Protein AF-A0A356J301-F1 (afdb_monomer)

Sequence (374 aa):
MKARHVCAVLGLAIAAGTVVFMRALVASNDAQAETVATRLLRTVPVEPTARTMRATLDFRPDGRVLQGPPLRATFATAADLAPSGEVAVTRALFSQRRLETPPVGTTLTFLGRKGAYRLKLAKIIEWDRPLRGYPNAFVSPETAAAIGEEWTPYVPQTAAELAPGFRSDAGRNFDRARGLLLWAAALTALCLLVNTLFLSVEAKRRDYAILRVLGLTRGGLVRKVWAEAFKLSLIGYVVGAAGASAAVWAYTAWDAALFPEGCVLPLSAFLLSGALTFGASFVAALAALRPALAVKPLEAASFRPPRHRPWGMMLSFALGFGAFVAVEVWGASLTKAFVPSKEWPDAIVSILPGGVSSFDIEKLRKLEGVRRIS

Foldseek 3Di:
DPPLLVLLLQLLLQLLLLLQLLVQLVVLLLVLLLVLLVVCCVQPPADQQKWWFKWFWQDDDVNFGAPDDTQIAIEIADAPQDDAQAKEFELQSQLLVPHDDDDQQDWIWIGHPVGIRTHGHHYYRDDRFDWPLDGGMYHHPNNVVVVVDDIHRRDDDHSSRRSVRRQRLLRVLCVVCVVVLSVLSLVSSLLSLLVSLLVVCLVCLLVVLVVVVVPQDPVNSLVVSLVVLVVSLVSSNVSNNVVSQVVQQVVCVVPCVSRVVGTDRDVVSSVVSSCSSSVSSVVSSVSSCVVSVPDDSVVSNVDDPPPDDPVVSVVVSVVSVVVSVVCVVVSSVVSDDDDDDPPDDSDDFDDDDVTDDPVCVVVVVPDPPDDDDD

Secondary structure (DSSP, 8-state):
--HHHHHHHHHHHHHHHHHHHHHHHHHHHHHHHHHHHHHHHHHS---TT-EEEEEEEE--GGGPPPPSSPEEEEEEE-TTTS-TTEEEEETHHHHTTTPPPPPTTPEEEEE-SS-EEEEEEEEEE---S--TTS--EEE-HHHHHHH---PEEP----HHHHGGGGS-HHHHHHHHHHHHHHHHHHHHHHHHHHHHHHHHHHHTHHHHHHHHHTT--HHHHHHHHHHHHHHHHHHHHHHHHHHHHHHHHHHHHHTTTT-TT-----HHHHHHHHHHHHHHHHHHHHHHHHHHHHS-HHHHHHPPPPSS--HHHHHHHHHHHHHHHHHHHHHHHTTSPP---TTS-S-----STTS--TTTHHHHTTSTT-----

pLDDT: mean 77.1, std 11.8, range [45.44, 96.5]

Mean predicted aligned error: 13.05 Å

Radius of gyration: 30.66 Å; Cα contacts (8 Å, |Δi|>4): 492; chains: 1; bounding box: 78×50×87 Å

Structure (mmCIF, N/CA/C/O backbone):
data_AF-A0A356J301-F1
#
_entry.id   AF-A0A356J301-F1
#
loop_
_atom_site.group_PDB
_atom_site.id
_atom_site.type_symbol
_atom_site.label_atom_id
_atom_site.label_alt_id
_atom_site.label_comp_id
_atom_site.label_asym_id
_atom_site.label_entity_id
_atom_site.label_seq_id
_atom_site.pdbx_PDB_ins_code
_atom_site.Cartn_x
_atom_site.Cartn_y
_atom_site.Cartn_z
_atom_site.occupancy
_atom_site.B_iso_or_equiv
_atom_site.auth_seq_id
_atom_site.auth_comp_id
_atom_site.auth_asym_id
_atom_site.auth_atom_id
_atom_site.pdbx_PDB_model_num
ATOM 1 N N . MET A 1 1 ? -10.918 13.015 32.720 1.00 53.50 1 MET A N 1
ATOM 2 C CA . MET A 1 1 ? -11.100 11.603 32.285 1.00 53.50 1 MET A CA 1
ATOM 3 C C . MET A 1 1 ? -10.359 10.686 33.256 1.00 53.50 1 MET A C 1
ATOM 5 O O . MET A 1 1 ? -9.275 11.057 33.678 1.00 53.50 1 MET A O 1
ATOM 9 N N . LYS A 1 2 ? -10.898 9.516 33.637 1.00 71.38 2 LYS A N 1
ATOM 10 C CA . LYS A 1 2 ? -10.134 8.533 34.442 1.00 71.38 2 LYS A CA 1
ATOM 11 C C . LYS A 1 2 ? -9.040 7.908 33.555 1.00 71.38 2 LYS A C 1
ATOM 13 O O . LYS A 1 2 ? -9.313 7.662 32.385 1.00 71.38 2 LYS A O 1
ATOM 18 N N . ALA A 1 3 ? -7.854 7.598 34.092 1.00 65.62 3 ALA A N 1
ATOM 19 C CA . ALA A 1 3 ? -6.695 7.086 33.330 1.00 65.62 3 ALA A CA 1
ATOM 20 C C . ALA A 1 3 ? -7.012 5.900 32.384 1.00 65.62 3 ALA A C 1
ATOM 22 O O . ALA A 1 3 ? -6.459 5.788 31.296 1.00 65.62 3 ALA A O 1
ATOM 23 N N . ARG A 1 4 ? -7.976 5.049 32.754 1.00 68.56 4 ARG A N 1
ATOM 24 C CA . ARG A 1 4 ? -8.477 3.942 31.918 1.00 68.56 4 ARG A CA 1
ATOM 25 C C . ARG A 1 4 ? -9.154 4.383 30.613 1.00 68.56 4 ARG A C 1
ATOM 27 O O . ARG A 1 4 ? -8.984 3.728 29.595 1.00 68.56 4 ARG A O 1
ATOM 34 N N . HIS A 1 5 ? -9.900 5.490 30.631 1.00 72.81 5 HIS A N 1
ATOM 35 C CA . HIS A 1 5 ? -10.562 6.024 29.436 1.00 72.81 5 HIS A CA 1
ATOM 36 C C . HIS A 1 5 ? -9.532 6.575 28.450 1.00 72.81 5 HIS A C 1
ATOM 38 O O . HIS A 1 5 ? -9.698 6.399 27.251 1.00 72.81 5 HIS A O 1
ATOM 44 N N . VAL A 1 6 ? -8.441 7.157 28.959 1.00 74.81 6 VAL A N 1
ATOM 45 C CA . VAL A 1 6 ? -7.317 7.628 28.137 1.00 74.81 6 VAL A CA 1
ATOM 46 C C . VAL A 1 6 ? -6.645 6.457 27.418 1.00 74.81 6 VAL A C 1
ATOM 48 O O . VAL A 1 6 ? -6.446 6.524 26.213 1.00 74.81 6 VAL A O 1
ATOM 51 N N . CYS A 1 7 ? -6.371 5.355 28.122 1.00 69.50 7 CYS A N 1
ATOM 52 C CA . CYS A 1 7 ? -5.724 4.178 27.534 1.00 69.50 7 CYS A CA 1
ATOM 53 C C . CYS A 1 7 ? -6.571 3.518 26.425 1.00 69.50 7 CYS A C 1
ATOM 55 O O . CYS A 1 7 ? -6.039 3.195 25.365 1.00 69.50 7 CYS A O 1
ATOM 57 N N . ALA A 1 8 ? -7.895 3.394 26.609 1.00 72.38 8 ALA A N 1
ATOM 58 C CA . ALA A 1 8 ? -8.784 2.913 25.542 1.00 72.38 8 ALA A CA 1
ATOM 59 C C . ALA A 1 8 ? -8.817 3.837 24.328 1.00 72.38 8 ALA A C 1
ATOM 61 O O . ALA A 1 8 ? -8.738 3.358 23.200 1.00 72.38 8 ALA A O 1
ATOM 62 N N . VAL A 1 9 ? -8.954 5.147 24.557 1.00 81.81 9 VAL A N 1
ATOM 63 C CA . VAL A 1 9 ? -8.981 6.134 23.471 1.00 81.81 9 VAL A CA 1
ATOM 64 C C . VAL A 1 9 ? -7.671 6.094 22.690 1.00 81.81 9 VAL A C 1
ATOM 66 O O . VAL A 1 9 ? -7.712 6.113 21.466 1.00 81.81 9 VAL A O 1
ATOM 69 N N . LEU A 1 10 ? -6.532 5.953 23.372 1.00 79.44 10 LEU A N 1
ATOM 70 C CA . LEU A 1 10 ? -5.225 5.827 22.732 1.00 79.44 10 LEU A CA 1
ATOM 71 C C . LEU A 1 10 ? -5.124 4.552 21.880 1.00 79.44 10 LEU A C 1
ATOM 73 O O . LEU A 1 10 ? -4.723 4.623 20.725 1.00 79.44 10 LEU A O 1
ATOM 77 N N . GLY A 1 11 ? -5.531 3.395 22.416 1.00 74.69 11 GLY A N 1
ATOM 78 C CA . GLY A 1 11 ? -5.512 2.128 21.675 1.00 74.69 11 GLY A CA 1
ATOM 79 C C . GLY A 1 11 ? -6.408 2.146 20.433 1.00 74.69 11 GLY A C 1
ATOM 80 O O . GLY A 1 11 ? -6.009 1.684 19.366 1.00 74.69 11 GLY A O 1
ATOM 81 N N . LEU A 1 12 ? -7.599 2.737 20.558 1.00 81.50 12 LEU A N 1
ATOM 82 C CA . LEU A 1 12 ? -8.512 2.971 19.440 1.00 81.50 12 LEU A CA 1
ATOM 83 C C . LEU A 1 12 ? -7.926 3.923 18.401 1.00 81.50 12 LEU A C 1
ATOM 85 O O . LEU A 1 12 ? -8.026 3.648 17.209 1.00 81.50 12 LEU A O 1
ATOM 89 N N . ALA A 1 13 ? -7.319 5.023 18.849 1.00 85.25 13 ALA A N 1
ATOM 90 C CA . ALA A 1 13 ? -6.696 5.998 17.967 1.00 85.25 13 ALA A CA 1
ATOM 91 C C . ALA A 1 13 ? -5.544 5.384 17.175 1.00 85.25 13 ALA A C 1
ATOM 93 O O . ALA A 1 13 ? -5.469 5.586 15.967 1.00 85.25 13 ALA A O 1
ATOM 94 N N . ILE A 1 14 ? -4.700 4.580 17.824 1.00 81.19 14 ILE A N 1
ATOM 95 C CA . ILE A 1 14 ? -3.612 3.874 17.149 1.00 81.19 14 ILE A CA 1
ATOM 96 C C . ILE A 1 14 ? -4.185 2.939 16.085 1.00 81.19 14 ILE A C 1
ATOM 98 O O . ILE A 1 14 ? -3.822 3.069 14.927 1.00 81.19 14 ILE A O 1
ATOM 102 N N . ALA A 1 15 ? -5.130 2.061 16.424 1.00 78.00 15 ALA A N 1
ATOM 103 C CA . ALA A 1 15 ? -5.645 1.095 15.455 1.00 78.00 15 ALA A CA 1
ATOM 104 C C . ALA A 1 15 ? -6.417 1.734 14.292 1.00 78.00 15 ALA A C 1
ATOM 106 O O . ALA A 1 15 ? -6.190 1.381 13.133 1.00 78.00 15 ALA A O 1
ATOM 107 N N . ALA A 1 16 ? -7.302 2.694 14.582 1.00 86.31 16 ALA A N 1
ATOM 108 C CA . ALA A 1 16 ? -8.023 3.439 13.554 1.00 86.31 16 ALA A CA 1
ATOM 109 C C . ALA A 1 16 ? -7.049 4.214 12.655 1.00 86.31 16 ALA A C 1
ATOM 111 O O . ALA A 1 16 ? -7.188 4.209 11.427 1.00 86.31 16 ALA A O 1
ATOM 112 N N . GLY A 1 17 ? -6.039 4.834 13.272 1.00 85.56 17 GLY A N 1
ATOM 113 C CA . GLY A 1 17 ? -4.979 5.560 12.595 1.00 85.56 17 GLY A CA 1
ATOM 114 C C . GLY A 1 17 ? -4.117 4.659 11.717 1.00 85.56 17 GLY A C 1
ATOM 115 O O . GLY A 1 17 ? -3.872 5.013 10.572 1.00 85.56 17 GLY A O 1
ATOM 116 N N . THR A 1 18 ? -3.733 3.464 12.174 1.00 82.81 18 THR A N 1
ATOM 117 C CA . THR A 1 18 ? -2.946 2.504 11.384 1.00 82.81 18 THR A CA 1
ATOM 118 C C . THR A 1 18 ? -3.665 2.122 10.095 1.00 82.81 18 THR A C 1
ATOM 120 O O . THR A 1 18 ? -3.041 2.110 9.037 1.00 82.81 18 THR A O 1
ATOM 123 N N . VAL A 1 19 ? -4.978 1.858 10.145 1.00 83.25 19 VAL A N 1
ATOM 124 C CA . VAL A 1 19 ? -5.767 1.534 8.941 1.00 83.25 19 VAL A CA 1
ATOM 125 C C . VAL A 1 19 ? -5.785 2.712 7.962 1.00 83.25 19 VAL A C 1
ATOM 127 O O . VAL A 1 19 ? -5.560 2.510 6.765 1.00 83.25 19 VAL A O 1
ATOM 130 N N . VAL A 1 20 ? -6.028 3.932 8.460 1.00 89.31 20 VAL A N 1
ATOM 131 C CA . VAL A 1 20 ? -6.041 5.152 7.634 1.00 89.31 20 VAL A CA 1
ATOM 132 C C . VAL A 1 20 ? -4.664 5.400 7.023 1.00 89.31 20 VAL A C 1
ATOM 134 O O . VAL A 1 20 ? -4.560 5.515 5.806 1.00 89.31 20 VAL A O 1
ATOM 137 N N . PHE A 1 21 ? -3.616 5.400 7.847 1.00 86.12 21 PHE A N 1
ATOM 138 C CA . PHE A 1 21 ? -2.227 5.615 7.447 1.00 86.12 21 PHE A CA 1
ATOM 139 C C . PHE A 1 21 ? -1.802 4.624 6.364 1.00 86.12 21 PHE A C 1
ATOM 141 O O . PHE A 1 21 ? -1.358 5.029 5.296 1.00 86.12 21 PHE A O 1
ATOM 148 N N . MET A 1 22 ? -2.011 3.326 6.599 1.00 82.00 22 MET A N 1
ATOM 149 C CA . MET A 1 22 ? -1.661 2.263 5.657 1.00 82.00 22 MET A CA 1
ATOM 150 C C . MET A 1 22 ? -2.327 2.450 4.296 1.00 82.00 22 MET A C 1
ATOM 152 O O . MET A 1 22 ? -1.686 2.309 3.257 1.00 82.00 22 MET A O 1
ATOM 156 N N . ARG A 1 23 ? -3.630 2.745 4.283 1.00 85.38 23 ARG A N 1
ATOM 157 C CA . ARG A 1 23 ? -4.376 2.884 3.030 1.00 85.38 23 ARG A CA 1
ATOM 158 C C . ARG A 1 23 ? -4.083 4.185 2.304 1.00 85.38 23 ARG A C 1
ATOM 160 O O . ARG A 1 23 ? -3.977 4.150 1.083 1.00 85.38 23 ARG A O 1
ATOM 167 N N . ALA A 1 24 ? -3.928 5.289 3.025 1.00 87.19 24 ALA A N 1
ATOM 168 C CA . ALA A 1 24 ? -3.515 6.556 2.438 1.00 87.19 24 ALA A CA 1
ATOM 169 C C . ALA A 1 24 ? -2.092 6.480 1.873 1.00 87.19 24 ALA A C 1
ATOM 171 O O . ALA A 1 24 ? -1.860 6.935 0.758 1.00 87.19 24 ALA A O 1
ATOM 172 N N . LEU A 1 25 ? -1.157 5.832 2.573 1.00 83.19 25 LEU A N 1
ATOM 173 C CA . LEU A 1 25 ? 0.208 5.655 2.079 1.00 83.19 25 LEU A CA 1
ATOM 174 C C . LEU A 1 25 ? 0.249 4.809 0.798 1.00 83.19 25 LEU A C 1
ATOM 176 O O . LEU A 1 25 ? 0.930 5.172 -0.157 1.00 83.19 25 LEU A O 1
ATOM 180 N N . VAL A 1 26 ? -0.512 3.710 0.748 1.00 79.50 26 VAL A N 1
ATOM 181 C CA . VAL A 1 26 ? -0.626 2.884 -0.467 1.00 79.50 26 VAL A CA 1
ATOM 182 C C . VAL A 1 26 ? -1.279 3.666 -1.605 1.00 79.50 26 VAL A C 1
ATOM 184 O O . VAL A 1 26 ? -0.745 3.661 -2.706 1.00 79.50 26 VAL A O 1
ATOM 187 N N . ALA A 1 27 ? -2.379 4.377 -1.347 1.00 84.00 27 ALA A N 1
ATOM 188 C CA . ALA A 1 27 ? -3.041 5.190 -2.366 1.00 84.00 27 ALA A CA 1
ATOM 189 C C . ALA A 1 27 ? -2.132 6.309 -2.895 1.00 84.00 27 ALA A C 1
ATOM 191 O O . ALA A 1 27 ? -2.115 6.569 -4.093 1.00 84.00 27 ALA A O 1
ATOM 192 N N . SER A 1 28 ? -1.338 6.925 -2.015 1.00 84.56 28 SER A N 1
ATOM 193 C CA . SER A 1 28 ? -0.350 7.936 -2.396 1.00 84.56 28 SER A CA 1
ATOM 194 C C . SER A 1 28 ? 0.729 7.323 -3.287 1.00 84.56 28 SER A C 1
ATOM 196 O O . SER A 1 28 ? 1.018 7.869 -4.344 1.00 84.56 28 SER A O 1
ATOM 198 N N . ASN A 1 29 ? 1.275 6.158 -2.913 1.00 80.69 29 ASN A N 1
ATOM 199 C CA . ASN A 1 29 ? 2.244 5.421 -3.733 1.00 80.69 29 ASN A CA 1
ATOM 200 C C . ASN A 1 29 ? 1.680 5.014 -5.100 1.00 80.69 29 ASN A C 1
ATOM 202 O O . ASN A 1 29 ? 2.386 5.112 -6.101 1.00 80.69 29 ASN A O 1
ATOM 206 N N . ASP A 1 30 ? 0.433 4.552 -5.145 1.00 80.31 30 ASP A N 1
ATOM 207 C CA . ASP A 1 30 ? -0.217 4.137 -6.388 1.00 80.31 30 ASP A CA 1
ATOM 208 C C . ASP A 1 30 ? -0.434 5.328 -7.325 1.00 80.31 30 ASP A C 1
ATOM 210 O O . ASP A 1 30 ? -0.126 5.222 -8.511 1.00 80.31 30 ASP A O 1
ATOM 214 N N . ALA A 1 31 ? -0.834 6.485 -6.785 1.00 82.25 31 ALA A N 1
ATOM 215 C CA . ALA A 1 31 ? -0.922 7.727 -7.548 1.00 82.25 31 ALA A CA 1
ATOM 216 C C . ALA A 1 31 ? 0.442 8.139 -8.134 1.00 82.25 31 ALA A C 1
ATOM 218 O O . ALA A 1 31 ? 0.531 8.441 -9.323 1.00 82.25 31 ALA A O 1
ATOM 219 N N . GLN A 1 32 ? 1.530 8.058 -7.349 1.00 82.12 32 GLN A N 1
ATOM 220 C CA . GLN A 1 32 ? 2.877 8.325 -7.880 1.00 82.12 32 GLN A CA 1
ATOM 221 C C . GLN A 1 32 ? 3.242 7.356 -9.010 1.00 82.12 32 GLN A C 1
ATOM 223 O O . GLN A 1 32 ? 3.838 7.744 -10.016 1.00 82.12 32 GLN A O 1
ATOM 228 N N . ALA A 1 33 ? 2.916 6.075 -8.839 1.00 79.19 33 ALA A N 1
ATOM 229 C CA . ALA A 1 33 ? 3.249 5.039 -9.800 1.00 79.19 33 ALA A CA 1
ATOM 230 C C . ALA A 1 33 ? 2.505 5.214 -11.132 1.00 79.19 33 ALA A C 1
ATOM 232 O O . ALA A 1 33 ? 3.099 5.000 -12.189 1.00 79.19 33 ALA A O 1
ATOM 233 N N . GLU A 1 34 ? 1.244 5.642 -11.097 1.00 81.19 34 GLU A N 1
ATOM 234 C CA . GLU A 1 34 ? 0.438 5.903 -12.290 1.00 81.19 34 GLU A CA 1
ATOM 235 C C . GLU A 1 34 ? 0.914 7.147 -13.057 1.00 81.19 34 GLU A C 1
ATOM 237 O O . GLU A 1 34 ? 1.051 7.097 -14.285 1.00 81.19 34 GLU A O 1
ATOM 242 N N . THR A 1 35 ? 1.281 8.230 -12.361 1.00 81.88 35 THR A N 1
ATOM 243 C CA . THR A 1 35 ? 1.911 9.401 -13.000 1.00 81.88 35 THR A CA 1
ATOM 244 C C . THR A 1 35 ? 3.227 9.011 -13.672 1.00 81.88 35 THR A C 1
ATOM 246 O O . THR A 1 35 ? 3.484 9.368 -14.826 1.00 81.88 35 THR A O 1
ATOM 249 N N . VAL A 1 36 ? 4.067 8.236 -12.980 1.00 80.25 36 VAL A N 1
ATOM 250 C CA . VAL A 1 36 ? 5.344 7.750 -13.523 1.00 80.25 36 VAL A CA 1
ATOM 251 C C . VAL A 1 36 ? 5.114 6.848 -14.739 1.00 80.25 36 VAL A C 1
ATOM 253 O O . VAL A 1 36 ? 5.801 7.013 -15.747 1.00 80.25 36 VAL A O 1
ATOM 256 N N . ALA A 1 37 ? 4.122 5.956 -14.696 1.00 81.81 37 ALA A N 1
ATOM 257 C CA . ALA A 1 37 ? 3.736 5.125 -15.834 1.00 81.81 37 ALA A CA 1
ATOM 258 C C . ALA A 1 37 ? 3.283 5.964 -17.034 1.00 81.81 37 ALA A C 1
ATOM 260 O O . ALA A 1 37 ? 3.727 5.741 -18.159 1.00 81.81 37 ALA A O 1
ATOM 261 N N . THR A 1 38 ? 2.457 6.980 -16.788 1.00 84.94 38 THR A N 1
ATOM 262 C CA . THR A 1 38 ? 1.982 7.911 -17.818 1.00 84.94 38 THR A CA 1
ATOM 263 C C . THR A 1 38 ? 3.143 8.674 -18.452 1.00 84.94 38 THR A C 1
ATOM 265 O O . THR A 1 38 ? 3.186 8.849 -19.671 1.00 84.94 38 THR A O 1
ATOM 268 N N . ARG A 1 39 ? 4.125 9.097 -17.646 1.00 84.31 39 ARG A N 1
ATOM 269 C CA . ARG A 1 39 ? 5.341 9.746 -18.143 1.00 84.31 39 ARG A CA 1
ATOM 270 C C . ARG A 1 39 ? 6.178 8.796 -18.998 1.00 84.31 39 ARG A C 1
ATOM 272 O O . ARG A 1 39 ? 6.611 9.214 -20.065 1.00 84.31 39 ARG A O 1
ATOM 279 N N . LEU A 1 40 ? 6.363 7.546 -18.568 1.00 82.44 40 LEU A N 1
ATOM 280 C CA . LEU A 1 40 ? 7.095 6.535 -19.338 1.00 82.44 40 LEU A CA 1
ATOM 281 C C . LEU A 1 40 ? 6.456 6.291 -20.707 1.00 82.44 40 LEU A C 1
ATOM 283 O O . LEU A 1 40 ? 7.154 6.302 -21.716 1.00 82.44 40 LEU A O 1
ATOM 287 N N . LEU A 1 41 ? 5.137 6.092 -20.746 1.00 82.88 41 LEU A N 1
ATOM 288 C CA . LEU A 1 41 ? 4.414 5.843 -21.996 1.00 82.88 41 LEU A CA 1
ATOM 289 C C . LEU A 1 41 ? 4.537 7.016 -22.982 1.00 82.88 41 LEU A C 1
ATOM 291 O O . LEU A 1 41 ? 4.488 6.806 -24.190 1.00 82.88 41 LEU A O 1
ATOM 295 N N . ARG A 1 42 ? 4.738 8.245 -22.481 1.00 83.69 42 ARG A N 1
ATOM 296 C CA . ARG A 1 42 ? 5.026 9.423 -23.313 1.00 83.69 42 ARG A CA 1
ATOM 297 C C . ARG A 1 42 ? 6.482 9.495 -23.780 1.00 83.69 42 ARG A C 1
ATOM 299 O O . ARG A 1 42 ? 6.721 9.962 -24.887 1.00 83.69 42 ARG A O 1
ATOM 306 N N . THR A 1 43 ? 7.451 9.105 -22.950 1.00 80.69 43 THR A N 1
ATOM 307 C CA . THR A 1 43 ? 8.886 9.246 -23.268 1.00 80.69 43 THR A CA 1
ATOM 308 C C . THR A 1 43 ? 9.446 8.088 -24.085 1.00 80.69 43 THR A C 1
ATOM 310 O O . THR A 1 43 ? 10.370 8.294 -24.868 1.00 80.69 43 THR A O 1
ATOM 313 N N . VAL A 1 44 ? 8.911 6.880 -23.904 1.00 77.81 44 VAL A N 1
ATOM 314 C CA . VAL A 1 44 ? 9.357 5.660 -24.586 1.00 77.81 44 VAL A CA 1
ATOM 315 C C . VAL A 1 44 ? 8.138 4.948 -25.174 1.00 77.81 44 VAL A C 1
ATOM 317 O O . VAL A 1 44 ? 7.734 3.908 -24.646 1.00 77.81 44 VAL A O 1
ATOM 320 N N . PRO A 1 45 ? 7.504 5.506 -26.222 1.00 76.00 45 PRO A N 1
ATOM 321 C CA . PRO A 1 45 ? 6.355 4.870 -26.847 1.00 76.00 45 PRO A CA 1
ATOM 322 C C . PRO A 1 45 ? 6.787 3.563 -27.516 1.00 76.00 45 PRO A C 1
ATOM 324 O O . PRO A 1 45 ? 7.756 3.519 -28.273 1.00 76.00 45 PRO A O 1
ATOM 327 N N . VAL A 1 46 ? 6.064 2.487 -27.219 1.00 82.44 46 VAL A N 1
ATOM 328 C CA . VAL A 1 46 ? 6.214 1.198 -27.899 1.00 82.44 46 VAL A CA 1
ATOM 329 C C . VAL A 1 46 ? 5.040 1.048 -28.846 1.00 82.44 46 VAL A C 1
ATOM 331 O O . VAL A 1 46 ? 3.888 1.131 -28.420 1.00 82.44 46 VAL A O 1
ATOM 334 N N . GLU A 1 47 ? 5.323 0.837 -30.128 1.00 83.00 47 GLU A N 1
ATOM 335 C CA . GLU A 1 47 ? 4.268 0.642 -31.115 1.00 83.00 47 GLU A CA 1
ATOM 336 C C . GLU A 1 47 ? 3.447 -0.625 -30.812 1.00 83.00 47 GLU A C 1
ATOM 338 O O . GLU A 1 47 ? 4.011 -1.646 -30.408 1.00 83.00 47 GLU A O 1
ATOM 343 N N . PRO A 1 48 ? 2.124 -0.624 -31.054 1.00 82.12 48 PRO A N 1
ATOM 344 C CA . PRO A 1 48 ? 1.286 -1.811 -30.857 1.00 82.12 48 PRO A CA 1
ATOM 345 C C . PRO A 1 48 ? 1.685 -3.009 -31.729 1.00 82.12 48 PRO A C 1
ATOM 347 O O . PRO A 1 48 ? 1.397 -4.152 -31.394 1.00 82.12 48 PRO A O 1
ATOM 350 N N . THR A 1 49 ? 2.343 -2.746 -32.856 1.00 83.94 49 THR A N 1
ATOM 351 C CA . THR A 1 49 ? 2.878 -3.739 -33.799 1.00 83.94 49 THR A CA 1
ATOM 352 C C . THR A 1 49 ? 4.194 -4.355 -33.331 1.00 83.94 49 THR A C 1
ATOM 354 O O . THR A 1 49 ? 4.669 -5.317 -33.945 1.00 83.94 49 THR A O 1
ATOM 357 N N . ALA A 1 50 ? 4.791 -3.824 -32.259 1.00 86.44 50 ALA A N 1
ATOM 358 C CA . ALA A 1 50 ? 6.059 -4.307 -31.760 1.00 86.44 50 ALA A CA 1
ATOM 359 C C . ALA A 1 50 ? 5.958 -5.771 -31.327 1.00 86.44 50 ALA A C 1
ATOM 361 O O . ALA A 1 50 ? 4.922 -6.271 -30.884 1.00 86.44 50 ALA A O 1
ATOM 362 N N . ARG A 1 51 ? 7.078 -6.478 -31.415 1.00 89.69 51 ARG A N 1
ATOM 363 C CA . ARG A 1 51 ? 7.229 -7.805 -30.830 1.00 89.69 51 ARG A CA 1
ATOM 364 C C . ARG A 1 51 ? 8.224 -7.738 -29.696 1.00 89.69 51 ARG A C 1
ATOM 366 O O . ARG A 1 51 ? 9.164 -6.948 -29.733 1.00 89.69 51 ARG A O 1
ATOM 373 N N . THR A 1 52 ? 8.023 -8.584 -28.698 1.00 90.69 52 THR A N 1
ATOM 374 C CA . THR A 1 52 ? 8.854 -8.647 -27.504 1.00 90.69 52 THR A CA 1
ATOM 375 C C . THR A 1 52 ? 9.521 -9.996 -27.326 1.00 90.69 52 THR A C 1
ATOM 377 O O . THR A 1 52 ? 8.994 -11.037 -27.713 1.00 90.69 52 THR A O 1
ATOM 380 N N . MET A 1 53 ? 10.694 -9.964 -26.707 1.00 90.06 53 MET A N 1
ATOM 381 C CA . MET A 1 53 ? 11.460 -11.143 -26.322 1.00 90.06 53 MET A CA 1
ATOM 382 C C . MET A 1 53 ? 12.089 -10.875 -24.956 1.00 90.06 53 MET A C 1
ATOM 384 O O . MET A 1 53 ? 12.459 -9.748 -24.642 1.00 90.06 53 MET A O 1
ATOM 388 N N . ARG A 1 54 ? 12.232 -11.902 -24.117 1.00 90.19 54 ARG A N 1
ATOM 389 C CA . ARG A 1 54 ? 13.004 -11.790 -22.873 1.00 90.19 54 ARG A CA 1
ATOM 390 C C . ARG A 1 54 ? 14.364 -12.443 -23.051 1.00 90.19 54 ARG A C 1
ATOM 392 O O . ARG A 1 54 ? 14.428 -13.610 -23.425 1.00 90.19 54 ARG A O 1
ATOM 399 N N . ALA A 1 55 ? 15.417 -11.721 -22.700 1.00 89.06 55 ALA A N 1
ATOM 400 C CA . ALA A 1 55 ? 16.767 -12.253 -22.614 1.00 89.06 55 ALA A CA 1
ATOM 401 C C . ALA A 1 55 ? 17.423 -11.817 -21.300 1.00 89.06 55 ALA A C 1
ATOM 403 O O . ALA A 1 55 ? 17.029 -10.836 -20.665 1.00 89.06 55 ALA A O 1
ATOM 404 N N . THR A 1 56 ? 18.423 -12.572 -20.871 1.00 89.12 56 THR A N 1
ATOM 405 C CA . THR A 1 56 ? 19.225 -12.240 -19.694 1.00 89.12 56 THR A CA 1
ATOM 406 C C . THR A 1 56 ? 20.458 -11.469 -20.133 1.00 89.12 56 THR A C 1
ATOM 408 O O . THR A 1 56 ? 21.182 -11.934 -20.998 1.00 89.12 56 THR A O 1
ATOM 411 N N . LEU A 1 57 ? 20.719 -10.308 -19.549 1.00 88.06 57 LEU A N 1
ATOM 412 C CA . LEU A 1 57 ? 21.952 -9.571 -19.785 1.00 88.06 57 LEU A CA 1
ATOM 413 C C . LEU A 1 57 ? 23.067 -10.157 -18.901 1.00 88.06 57 LEU A C 1
ATOM 415 O O . LEU A 1 57 ? 22.965 -10.109 -17.673 1.00 88.06 57 LEU A O 1
ATOM 419 N N . ASP A 1 58 ? 24.125 -10.683 -19.521 1.00 85.00 58 ASP A N 1
ATOM 420 C CA . ASP A 1 58 ? 25.386 -10.990 -18.835 1.00 85.00 58 ASP A CA 1
ATOM 421 C C . ASP A 1 58 ? 26.221 -9.706 -18.786 1.00 85.00 58 ASP A C 1
ATOM 423 O O . ASP A 1 58 ? 26.921 -9.350 -19.737 1.00 85.00 58 ASP A O 1
ATOM 427 N N . PHE A 1 59 ? 26.070 -8.964 -17.690 1.00 83.12 59 PHE A N 1
ATOM 428 C CA . PHE A 1 59 ? 26.828 -7.749 -17.424 1.00 83.12 59 PHE A CA 1
ATOM 429 C C . PHE A 1 59 ? 27.696 -7.957 -16.191 1.00 83.12 59 PHE A C 1
ATOM 431 O O . PHE A 1 59 ? 27.187 -8.243 -15.107 1.00 83.12 59 PHE A O 1
ATOM 438 N N . ARG A 1 60 ? 29.008 -7.807 -16.376 1.00 80.94 60 ARG A N 1
ATOM 439 C CA . ARG A 1 60 ? 30.027 -8.017 -15.346 1.00 80.94 60 ARG A CA 1
ATOM 440 C C . ARG A 1 60 ? 30.810 -6.725 -15.144 1.00 80.94 60 ARG A C 1
ATOM 442 O O . ARG A 1 60 ? 31.843 -6.548 -15.794 1.00 80.94 60 ARG A O 1
ATOM 449 N N . PRO A 1 61 ? 30.316 -5.811 -14.292 1.00 68.06 61 PRO A N 1
ATOM 450 C CA . PRO A 1 61 ? 31.099 -4.647 -13.912 1.00 68.06 61 PRO A CA 1
ATOM 451 C C . PRO A 1 61 ? 32.401 -5.142 -13.272 1.00 68.06 61 PRO A C 1
ATOM 453 O O . PRO A 1 61 ? 32.379 -6.056 -12.444 1.00 68.06 61 PRO A O 1
ATOM 456 N N . ASP A 1 62 ? 33.534 -4.620 -13.739 1.00 70.31 62 ASP A N 1
ATOM 457 C CA . ASP A 1 62 ? 34.878 -4.993 -13.271 1.00 70.31 62 ASP A CA 1
ATOM 458 C C . ASP A 1 62 ? 35.210 -6.497 -13.380 1.00 70.31 62 ASP A C 1
ATOM 460 O O . ASP A 1 62 ? 36.056 -7.019 -12.656 1.00 70.31 62 ASP A O 1
ATOM 464 N N . GLY A 1 63 ? 34.519 -7.224 -14.269 1.00 68.25 63 GLY A N 1
ATOM 465 C CA . GLY A 1 63 ? 34.735 -8.654 -14.508 1.00 68.25 63 GLY A CA 1
ATOM 466 C C . GLY A 1 63 ? 34.108 -9.602 -13.476 1.00 68.25 63 GLY A C 1
ATOM 467 O O . GLY A 1 63 ? 34.264 -10.817 -13.606 1.00 68.25 63 GLY A O 1
ATOM 468 N N . ARG A 1 64 ? 33.363 -9.096 -12.481 1.00 65.69 64 ARG A N 1
ATOM 469 C CA . ARG A 1 64 ? 32.750 -9.925 -11.426 1.00 65.69 64 ARG A CA 1
ATOM 470 C C . ARG A 1 64 ? 31.370 -10.458 -11.808 1.00 65.69 64 ARG A C 1
ATOM 472 O O . ARG A 1 64 ? 30.604 -9.808 -12.517 1.00 65.69 64 ARG A O 1
ATOM 479 N N . VAL A 1 65 ? 31.035 -11.646 -11.303 1.00 65.75 65 VAL A N 1
ATOM 480 C CA . VAL A 1 65 ? 29.704 -12.248 -11.476 1.00 65.75 65 VAL A CA 1
ATOM 481 C C . VAL A 1 65 ? 28.721 -11.590 -10.512 1.00 65.75 65 VAL A C 1
ATOM 483 O O . VAL A 1 65 ? 28.983 -11.487 -9.317 1.00 65.75 65 VAL A O 1
ATOM 486 N N . LEU A 1 66 ? 27.572 -11.158 -11.027 1.00 66.12 66 LEU A N 1
ATOM 487 C CA . LEU A 1 66 ? 26.510 -10.590 -10.202 1.00 66.12 66 LEU A CA 1
ATOM 488 C C . LEU A 1 66 ? 25.825 -11.688 -9.377 1.00 66.12 66 LEU A C 1
ATOM 490 O O . LEU A 1 66 ? 25.296 -12.651 -9.934 1.00 66.12 66 LEU A O 1
ATOM 494 N N . GLN A 1 67 ? 25.771 -11.514 -8.056 1.00 64.12 67 GLN A N 1
ATOM 495 C CA . GLN A 1 67 ? 25.023 -12.405 -7.172 1.00 64.12 67 GLN A CA 1
ATOM 496 C C . GLN A 1 67 ? 23.557 -11.951 -7.046 1.00 64.12 67 GLN A C 1
ATOM 498 O O . GLN A 1 67 ? 23.261 -10.793 -6.743 1.00 64.12 67 GLN A O 1
ATOM 503 N N . GLY A 1 68 ? 22.621 -12.875 -7.280 1.00 65.31 68 GLY A N 1
ATOM 504 C CA . GLY A 1 68 ? 21.177 -12.640 -7.197 1.00 65.31 68 GLY A CA 1
ATOM 505 C C . GLY A 1 68 ? 20.445 -12.842 -8.529 1.00 65.31 68 GLY A C 1
ATOM 506 O O . GLY A 1 68 ? 21.002 -13.393 -9.475 1.00 65.31 68 GLY A O 1
ATOM 507 N N . PRO A 1 69 ? 19.163 -12.436 -8.617 1.00 70.38 69 PRO A N 1
ATOM 508 C CA . PRO A 1 69 ? 18.399 -12.540 -9.854 1.00 70.38 69 PRO A CA 1
ATOM 509 C C . PRO A 1 69 ? 19.130 -11.883 -11.037 1.00 70.38 69 PRO A C 1
ATOM 511 O O . PRO A 1 69 ? 19.575 -10.737 -10.880 1.00 70.38 69 PRO A O 1
ATOM 514 N N . PRO A 1 70 ? 19.211 -12.563 -12.197 1.00 77.94 70 PRO A N 1
ATOM 515 C CA . PRO A 1 70 ? 19.886 -12.035 -13.376 1.00 77.94 70 PRO A CA 1
ATOM 516 C C . PRO A 1 70 ? 19.241 -10.733 -13.854 1.00 77.94 70 PRO A C 1
ATOM 518 O O . PRO A 1 70 ? 18.026 -10.551 -13.711 1.00 77.94 70 PRO A O 1
ATOM 521 N N . LEU A 1 71 ? 20.034 -9.855 -14.474 1.00 83.50 71 LEU A N 1
ATOM 522 C CA . LEU A 1 71 ? 19.498 -8.693 -15.179 1.00 83.50 71 LEU A CA 1
ATOM 523 C C . LEU A 1 71 ? 18.662 -9.191 -16.357 1.00 83.50 71 LEU A C 1
ATOM 525 O O . LEU A 1 71 ? 19.167 -9.860 -17.255 1.00 83.50 71 LEU A O 1
ATOM 529 N N . ARG A 1 72 ? 17.361 -8.905 -16.341 1.00 86.31 72 ARG A N 1
ATOM 530 C CA . ARG A 1 72 ? 16.446 -9.333 -17.401 1.00 86.31 72 ARG A CA 1
ATOM 531 C C . ARG A 1 72 ? 16.113 -8.156 -18.301 1.00 86.31 72 ARG A C 1
ATOM 533 O O . ARG A 1 72 ? 15.487 -7.190 -17.864 1.00 86.31 72 ARG A O 1
ATOM 540 N N . ALA A 1 73 ? 16.494 -8.285 -19.562 1.00 88.00 73 ALA A N 1
ATOM 541 C CA . ALA A 1 73 ? 16.084 -7.390 -20.621 1.00 88.00 73 ALA A CA 1
ATOM 542 C C . ALA A 1 73 ? 14.812 -7.938 -21.285 1.00 88.00 73 ALA A C 1
ATOM 544 O O . ALA A 1 73 ? 14.746 -9.099 -21.690 1.00 88.00 73 ALA A O 1
ATOM 545 N N . THR A 1 74 ? 13.785 -7.102 -21.375 1.00 89.56 74 THR A N 1
ATOM 546 C CA . THR A 1 74 ? 12.636 -7.307 -22.253 1.00 89.56 74 THR A CA 1
ATOM 547 C C . THR A 1 74 ? 12.884 -6.456 -23.487 1.00 89.56 74 THR A C 1
ATOM 549 O O . THR A 1 74 ? 12.822 -5.230 -23.426 1.00 89.56 74 THR A O 1
ATOM 552 N N . PHE A 1 75 ? 13.224 -7.120 -24.581 1.00 89.94 75 PHE A N 1
ATOM 553 C CA . PHE A 1 75 ? 13.404 -6.513 -25.883 1.00 89.94 75 PHE A CA 1
ATOM 554 C C . PHE A 1 75 ? 12.056 -6.127 -26.476 1.00 89.94 75 PHE A C 1
ATOM 556 O O . PHE A 1 75 ? 11.092 -6.876 -26.316 1.00 89.94 75 PHE A O 1
ATOM 563 N N . ALA A 1 76 ? 12.015 -5.012 -27.197 1.00 91.31 76 ALA A N 1
ATOM 564 C CA . ALA A 1 76 ? 10.973 -4.685 -28.158 1.00 91.31 76 ALA A CA 1
ATOM 565 C C . ALA A 1 76 ? 11.583 -4.301 -29.506 1.00 91.31 76 ALA A C 1
ATOM 567 O O . ALA A 1 76 ? 12.650 -3.686 -29.571 1.00 91.31 76 ALA A O 1
ATOM 568 N N . THR A 1 77 ? 10.887 -4.649 -30.582 1.00 88.69 77 THR A N 1
ATOM 569 C CA . THR A 1 77 ? 11.207 -4.145 -31.916 1.00 88.69 77 THR A CA 1
ATOM 570 C C . THR A 1 77 ? 10.801 -2.679 -32.022 1.00 88.69 77 THR A C 1
ATOM 572 O O . THR A 1 77 ? 9.631 -2.359 -31.823 1.00 88.69 77 THR A O 1
ATOM 575 N N . ALA A 1 78 ? 11.744 -1.807 -32.357 1.00 84.81 78 ALA A N 1
ATOM 576 C CA . ALA A 1 78 ? 11.502 -0.395 -32.619 1.00 84.81 78 ALA A CA 1
ATOM 577 C C . ALA A 1 78 ? 12.478 0.086 -33.696 1.00 84.81 78 ALA A C 1
ATOM 579 O O . ALA A 1 78 ? 13.692 0.006 -33.508 1.00 84.81 78 ALA A O 1
ATOM 580 N N . ALA A 1 79 ? 11.951 0.562 -34.825 1.00 70.38 79 ALA A N 1
ATOM 581 C CA . ALA A 1 79 ? 12.768 0.982 -35.964 1.00 70.38 79 ALA A CA 1
ATOM 582 C C . ALA A 1 79 ? 13.573 2.263 -35.673 1.00 70.38 79 ALA A C 1
ATOM 584 O O . ALA A 1 79 ? 14.722 2.370 -36.088 1.00 70.38 79 ALA A O 1
ATOM 585 N N . ASP A 1 80 ? 13.009 3.181 -34.885 1.00 77.94 80 ASP A N 1
ATOM 586 C CA . ASP A 1 80 ? 13.571 4.526 -34.694 1.00 77.94 80 ASP A CA 1
ATOM 587 C C . ASP A 1 80 ? 14.601 4.626 -33.556 1.00 77.94 80 ASP A C 1
ATOM 589 O O . ASP A 1 80 ? 15.276 5.645 -33.398 1.00 77.94 80 ASP A O 1
ATOM 593 N N . LEU A 1 81 ? 14.704 3.594 -32.709 1.00 77.12 81 LEU A N 1
ATOM 594 C CA . LEU A 1 81 ? 15.470 3.667 -31.458 1.00 77.12 81 LEU A CA 1
ATOM 595 C C . LEU A 1 81 ? 16.896 3.122 -31.567 1.00 77.12 81 LEU A C 1
ATOM 597 O O . LEU A 1 81 ? 17.758 3.572 -30.809 1.00 77.12 81 LEU A O 1
ATOM 601 N N . ALA A 1 82 ? 17.154 2.176 -32.472 1.00 78.06 82 ALA A N 1
ATOM 602 C CA . ALA A 1 82 ? 18.473 1.580 -32.656 1.00 78.06 82 ALA A CA 1
ATOM 603 C C . ALA A 1 82 ? 18.704 1.175 -34.124 1.00 78.06 82 ALA A C 1
ATOM 605 O O . ALA A 1 82 ? 17.815 0.567 -34.725 1.00 78.06 82 ALA A O 1
ATOM 606 N N . PRO A 1 83 ? 19.888 1.458 -34.699 1.00 81.62 83 PRO A N 1
ATOM 607 C CA . PRO A 1 83 ? 20.243 1.006 -36.043 1.00 81.62 83 PRO A CA 1
ATOM 608 C C . PRO A 1 83 ? 20.406 -0.526 -36.119 1.00 81.62 83 PRO A C 1
ATOM 610 O O . PRO A 1 83 ? 20.361 -1.242 -35.116 1.00 81.62 83 PRO A O 1
ATOM 613 N N . SER A 1 84 ? 20.558 -1.056 -37.337 1.00 80.81 84 SER A N 1
ATOM 614 C CA . SER A 1 84 ? 20.754 -2.494 -37.583 1.00 80.81 84 SER A CA 1
ATOM 615 C C . SER A 1 84 ? 22.039 -3.009 -36.917 1.00 80.81 84 SER A C 1
ATOM 617 O O . SER A 1 84 ? 23.102 -2.413 -37.069 1.00 80.81 84 SER A O 1
ATOM 619 N N . GLY A 1 85 ? 21.943 -4.096 -36.146 1.00 80.44 85 GLY A N 1
ATOM 620 C CA . GLY A 1 85 ? 23.054 -4.700 -35.399 1.00 80.44 85 GLY A CA 1
ATOM 621 C C . GLY A 1 85 ? 23.351 -4.083 -34.023 1.00 80.44 85 GLY A C 1
ATOM 622 O O . GLY A 1 85 ? 24.225 -4.583 -33.309 1.00 80.44 85 GLY A O 1
ATOM 623 N N . GLU A 1 86 ? 22.627 -3.039 -33.615 1.00 90.06 86 GLU A N 1
ATOM 624 C CA . GLU A 1 86 ? 22.831 -2.358 -32.333 1.00 90.06 86 GLU A CA 1
ATOM 625 C C . GLU A 1 86 ? 21.591 -2.435 -31.420 1.00 90.06 86 GLU A C 1
ATOM 627 O O . GLU A 1 86 ? 20.498 -2.826 -31.834 1.00 90.06 86 GLU A O 1
ATOM 632 N N . VAL A 1 87 ? 21.764 -2.087 -30.141 1.00 91.38 87 VAL A N 1
ATOM 633 C CA . VAL A 1 87 ? 20.703 -2.087 -29.124 1.00 91.38 87 VAL A CA 1
ATOM 634 C C . VAL A 1 87 ? 20.635 -0.744 -28.405 1.00 91.38 87 VAL A C 1
ATOM 636 O O . VAL A 1 87 ? 21.654 -0.198 -27.983 1.00 91.38 87 VAL A O 1
ATOM 639 N N . ALA A 1 88 ? 19.427 -0.224 -28.212 1.00 91.25 88 ALA A N 1
ATOM 640 C CA . ALA A 1 88 ? 19.172 0.881 -27.297 1.00 91.25 88 ALA A CA 1
ATOM 641 C C . ALA A 1 88 ? 18.612 0.338 -25.982 1.00 91.25 88 ALA A C 1
ATOM 643 O O . ALA A 1 88 ? 17.715 -0.502 -25.977 1.00 91.25 88 ALA A O 1
ATOM 644 N N . VAL A 1 89 ? 19.141 0.791 -24.851 1.00 90.56 89 VAL A N 1
ATOM 645 C CA . VAL A 1 89 ? 18.789 0.252 -23.530 1.00 90.56 89 VAL A CA 1
ATOM 646 C C . VAL A 1 89 ? 18.372 1.384 -22.605 1.00 90.56 89 VAL A C 1
ATOM 648 O O . VAL A 1 89 ? 18.946 2.468 -22.621 1.00 90.56 89 VAL A O 1
ATOM 651 N N . THR A 1 90 ? 17.366 1.145 -21.774 1.00 89.38 90 THR A N 1
ATOM 652 C CA . THR A 1 90 ? 16.984 2.094 -20.720 1.00 89.38 90 THR A CA 1
ATOM 653 C C . THR A 1 90 ? 17.974 2.044 -19.558 1.00 89.38 90 THR A C 1
ATOM 655 O O . THR A 1 90 ? 18.402 0.969 -19.131 1.00 89.38 90 THR A O 1
ATOM 658 N N . ARG A 1 91 ? 18.296 3.204 -18.977 1.00 88.38 91 ARG A N 1
ATOM 659 C CA . ARG A 1 91 ? 19.137 3.302 -17.769 1.00 88.38 91 ARG A CA 1
ATOM 660 C C . ARG A 1 91 ? 18.613 2.443 -16.606 1.00 88.38 91 ARG A C 1
ATOM 662 O O . ARG A 1 91 ? 19.394 1.933 -15.801 1.00 88.38 91 ARG A O 1
ATOM 669 N N . ALA A 1 92 ? 17.306 2.202 -16.589 1.00 83.06 92 ALA A N 1
ATOM 670 C CA . ALA A 1 92 ? 16.562 1.358 -15.672 1.00 83.06 92 ALA A CA 1
ATOM 671 C C . ALA A 1 92 ? 17.077 -0.087 -15.590 1.00 83.06 92 ALA A C 1
ATOM 673 O O . ALA A 1 92 ? 16.946 -0.723 -14.544 1.00 83.06 92 ALA A O 1
ATOM 674 N N . LEU A 1 93 ? 17.678 -0.606 -16.670 1.00 85.69 93 LEU A N 1
ATOM 675 C CA . LEU A 1 93 ? 18.262 -1.949 -16.682 1.00 85.69 93 LEU A CA 1
ATOM 676 C C . LEU A 1 93 ? 19.444 -2.075 -15.704 1.00 85.69 93 LEU A C 1
ATOM 678 O O . LEU A 1 93 ? 19.650 -3.142 -15.130 1.00 85.69 93 LEU A O 1
ATOM 682 N N . PHE A 1 94 ? 20.185 -0.986 -15.483 1.00 85.19 94 PHE A N 1
ATOM 683 C CA . PHE A 1 94 ? 21.378 -0.949 -14.628 1.00 85.19 94 PHE A CA 1
ATOM 684 C C . PHE A 1 94 ? 21.085 -0.336 -13.251 1.00 85.19 94 PHE A C 1
ATOM 686 O O . PHE A 1 94 ? 21.559 -0.831 -12.222 1.00 85.19 94 PHE A O 1
ATOM 693 N N . SER A 1 95 ? 20.239 0.697 -13.207 1.00 77.12 95 SER A N 1
ATOM 694 C CA . SER A 1 95 ? 19.914 1.432 -11.978 1.00 77.12 95 SER A CA 1
ATOM 695 C C . SER A 1 95 ? 19.253 0.561 -10.904 1.00 77.12 95 SER A C 1
ATOM 697 O O . SER A 1 95 ? 19.477 0.795 -9.716 1.00 77.12 95 SER A O 1
ATOM 699 N N . GLN A 1 96 ? 18.505 -0.488 -11.284 1.00 69.19 96 GLN A N 1
ATOM 700 C CA . GLN A 1 96 ? 17.864 -1.416 -10.339 1.00 69.19 96 GLN A CA 1
ATOM 701 C C . GLN A 1 96 ? 18.870 -2.035 -9.360 1.00 69.19 96 GLN A C 1
ATOM 703 O O . GLN A 1 96 ? 18.546 -2.318 -8.206 1.00 69.19 96 GLN A O 1
ATOM 708 N N . ARG A 1 97 ? 20.098 -2.253 -9.828 1.00 73.69 97 ARG A N 1
ATOM 709 C CA . ARG A 1 97 ? 21.197 -2.823 -9.049 1.00 73.69 97 ARG A CA 1
ATOM 710 C C . ARG A 1 97 ? 22.221 -1.773 -8.624 1.00 73.69 97 ARG A C 1
ATOM 712 O O . ARG A 1 97 ? 23.266 -2.148 -8.109 1.00 73.69 97 ARG A O 1
ATOM 719 N N . ARG A 1 98 ? 21.914 -0.482 -8.810 1.00 74.44 98 ARG A N 1
ATOM 720 C CA . ARG A 1 98 ? 22.843 0.642 -8.604 1.00 74.44 98 ARG A CA 1
ATOM 721 C C . ARG A 1 98 ? 24.153 0.455 -9.380 1.00 74.44 98 ARG A C 1
ATOM 723 O O . ARG A 1 98 ? 25.215 0.810 -8.885 1.00 74.44 98 ARG A O 1
ATOM 730 N N . LEU A 1 99 ? 24.067 -0.148 -10.565 1.00 80.00 99 LEU A N 1
ATOM 731 C CA . LEU A 1 99 ? 25.221 -0.349 -11.432 1.00 80.00 99 LEU A CA 1
ATOM 732 C C . LEU A 1 99 ? 25.468 0.910 -12.254 1.00 80.00 99 LEU A C 1
ATOM 734 O O . LEU A 1 99 ? 24.522 1.593 -12.658 1.00 80.00 99 LEU A O 1
ATOM 738 N N . GLU A 1 100 ? 26.740 1.185 -12.518 1.00 82.50 100 GLU A N 1
ATOM 739 C CA . GLU A 1 100 ? 27.127 2.237 -13.446 1.00 82.50 100 GLU A CA 1
ATOM 740 C C . GLU A 1 100 ? 26.673 1.881 -14.862 1.00 82.50 100 GLU A C 1
ATOM 742 O O . GLU A 1 100 ? 26.748 0.731 -15.305 1.00 82.50 100 GLU A O 1
ATOM 747 N N . THR A 1 101 ? 26.154 2.879 -15.569 1.00 84.38 101 THR A N 1
ATOM 748 C CA . THR A 1 101 ? 25.754 2.717 -16.963 1.00 84.38 101 THR A CA 1
ATOM 749 C C . THR A 1 101 ? 27.000 2.613 -17.836 1.00 84.38 101 THR A C 1
ATOM 751 O O . THR A 1 101 ? 27.830 3.524 -17.788 1.00 84.38 101 THR A O 1
ATOM 754 N N . PRO A 1 102 ? 27.137 1.558 -18.655 1.00 87.12 102 PRO A N 1
ATOM 755 C CA . PRO A 1 102 ? 28.291 1.417 -19.528 1.00 87.12 102 PRO A CA 1
ATOM 756 C C . PRO A 1 102 ? 28.286 2.507 -20.614 1.00 87.12 102 PRO A C 1
ATOM 758 O O . PRO A 1 102 ? 27.212 2.949 -21.026 1.00 87.12 102 PRO A O 1
ATOM 761 N N . PRO A 1 103 ? 29.457 2.952 -21.103 1.00 88.19 103 PRO A N 1
ATOM 762 C CA . PRO A 1 103 ? 29.517 3.974 -22.140 1.00 88.19 103 PRO A CA 1
ATOM 763 C C . PRO A 1 103 ? 28.916 3.461 -23.453 1.00 88.19 103 PRO A C 1
ATOM 765 O O . PRO A 1 103 ? 29.023 2.277 -23.790 1.00 88.19 103 PRO A O 1
ATOM 768 N N . VAL A 1 104 ? 28.298 4.368 -24.210 1.00 89.44 104 VAL A N 1
ATOM 769 C CA . VAL A 1 104 ? 27.764 4.076 -25.548 1.00 89.44 104 VAL A CA 1
ATOM 770 C C . VAL A 1 104 ? 28.874 3.488 -26.429 1.00 89.44 104 VAL A C 1
ATOM 772 O O . VAL A 1 104 ? 30.018 3.933 -26.390 1.00 89.44 104 VAL A O 1
ATOM 775 N N . GLY A 1 105 ? 28.544 2.449 -27.193 1.00 86.50 105 GLY A N 1
ATOM 776 C CA . GLY A 1 105 ? 29.476 1.685 -28.020 1.00 86.50 105 GLY A CA 1
ATOM 777 C C . GLY A 1 105 ? 30.028 0.413 -27.370 1.00 86.50 105 GLY A C 1
ATOM 778 O O . GLY A 1 105 ? 30.658 -0.388 -28.063 1.00 86.50 105 GLY A O 1
ATOM 779 N N . THR A 1 106 ? 29.769 0.177 -26.080 1.00 88.94 106 THR A N 1
ATOM 780 C CA . THR A 1 106 ? 30.097 -1.099 -25.422 1.00 88.94 106 THR A CA 1
ATOM 781 C C . THR A 1 106 ? 29.296 -2.259 -26.005 1.00 88.94 106 THR A C 1
ATOM 783 O O . THR A 1 106 ? 28.121 -2.126 -26.340 1.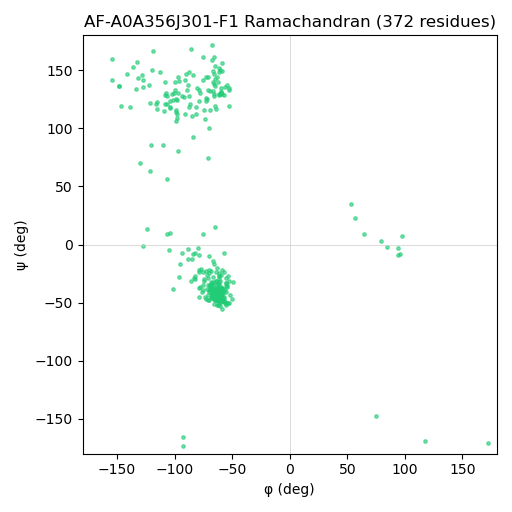00 88.94 106 THR A O 1
ATOM 786 N N . THR A 1 107 ? 29.931 -3.426 -26.132 1.00 89.94 107 THR A N 1
ATOM 787 C CA . THR A 1 107 ? 29.247 -4.648 -26.572 1.00 89.94 107 THR A CA 1
ATOM 788 C C . THR A 1 107 ? 28.644 -5.356 -25.367 1.00 89.94 107 THR A C 1
ATOM 790 O O . THR A 1 107 ? 29.365 -5.775 -24.463 1.00 89.94 107 THR A O 1
ATOM 793 N N . LEU A 1 108 ? 27.323 -5.499 -25.362 1.00 90.06 108 LEU A N 1
ATOM 794 C CA . LEU A 1 108 ? 26.568 -6.199 -24.331 1.00 90.06 108 LEU A CA 1
ATOM 795 C C . LEU A 1 108 ? 26.219 -7.610 -24.808 1.00 90.06 108 LEU A C 1
ATOM 797 O O . LEU A 1 108 ? 25.866 -7.812 -25.972 1.00 90.06 108 LEU A O 1
ATOM 801 N N . THR A 1 109 ? 26.309 -8.585 -23.902 1.00 89.62 109 THR A N 1
ATOM 802 C CA . THR A 1 109 ? 25.975 -9.984 -24.198 1.00 89.62 109 THR A CA 1
ATOM 803 C C . THR A 1 109 ? 24.625 -10.339 -23.593 1.00 89.62 109 THR A C 1
ATOM 805 O O . THR A 1 109 ? 24.447 -10.313 -22.377 1.00 89.62 109 THR A O 1
ATOM 808 N N . PHE A 1 110 ? 23.673 -10.702 -24.445 1.00 89.81 110 PHE A N 1
ATOM 809 C CA . PHE A 1 110 ? 22.339 -11.134 -24.053 1.00 89.81 110 PHE A CA 1
ATOM 810 C C . PHE A 1 110 ? 22.184 -12.635 -24.275 1.00 89.81 110 PHE A C 1
ATOM 812 O O . PHE A 1 110 ? 22.444 -13.146 -25.355 1.00 89.81 110 PHE A O 1
ATOM 819 N N . LEU A 1 111 ? 21.734 -13.346 -23.255 1.00 88.56 111 LEU A N 1
ATOM 820 C CA . LEU A 1 111 ? 21.482 -14.778 -23.260 1.00 88.56 111 LEU A CA 1
ATOM 821 C C . LEU A 1 111 ? 19.987 -15.010 -23.495 1.00 88.56 111 LEU A C 1
ATOM 823 O O . LEU A 1 111 ? 19.158 -14.707 -22.627 1.00 88.56 111 LEU A O 1
ATOM 827 N N . GLY A 1 112 ? 19.646 -15.503 -24.682 1.00 86.56 112 GLY A N 1
ATOM 828 C CA . GLY A 1 112 ? 18.306 -15.967 -25.026 1.00 86.56 112 GLY A CA 1
ATOM 829 C C . GLY A 1 112 ? 18.128 -17.467 -24.780 1.00 86.56 112 GLY A C 1
ATOM 830 O O . GLY A 1 112 ? 18.919 -18.106 -24.088 1.00 86.56 112 GLY A O 1
ATOM 831 N N . ARG A 1 113 ? 17.060 -18.031 -25.341 1.00 86.06 113 ARG A N 1
ATOM 832 C CA . ARG A 1 113 ? 16.768 -19.471 -25.328 1.00 86.06 113 ARG A CA 1
ATOM 833 C C . ARG A 1 113 ? 17.606 -20.241 -26.349 1.00 86.06 113 ARG A C 1
ATOM 835 O O . ARG A 1 113 ? 17.977 -21.377 -26.075 1.00 86.06 113 ARG A O 1
ATOM 842 N N . LYS A 1 114 ? 17.874 -19.652 -27.516 1.00 82.94 114 LYS A N 1
ATOM 843 C CA . LYS A 1 114 ? 18.581 -20.281 -28.642 1.00 82.94 114 LYS A CA 1
ATOM 844 C C . LYS A 1 114 ? 20.078 -19.977 -28.671 1.00 82.94 114 LYS A C 1
ATOM 846 O O . LYS A 1 114 ? 20.815 -20.689 -29.347 1.00 82.94 114 LYS A O 1
ATOM 851 N N . GLY A 1 115 ? 20.545 -18.963 -27.944 1.00 85.12 115 GLY A N 1
ATOM 852 C CA . GLY A 1 115 ? 21.969 -18.648 -27.887 1.00 85.12 115 GLY A CA 1
ATOM 853 C C . GLY A 1 115 ? 22.311 -17.350 -27.164 1.00 85.12 115 GLY A C 1
ATOM 854 O O . GLY A 1 115 ? 21.469 -16.724 -26.518 1.00 85.12 115 GLY A O 1
ATOM 855 N N . ALA A 1 116 ? 23.583 -16.969 -27.273 1.00 86.94 116 ALA A N 1
ATOM 856 C CA . ALA A 1 116 ? 24.111 -15.704 -26.783 1.00 86.94 116 ALA A CA 1
ATOM 857 C C . ALA A 1 116 ? 24.265 -14.709 -27.942 1.00 86.94 116 ALA A C 1
ATOM 859 O O . ALA A 1 116 ? 24.873 -15.021 -28.966 1.00 86.94 116 ALA A O 1
ATOM 860 N N . TYR A 1 117 ? 23.757 -13.498 -27.752 1.00 87.94 117 TYR A N 1
ATOM 861 C CA . TYR A 1 117 ? 23.723 -12.424 -28.736 1.00 87.94 117 TYR A CA 1
ATOM 862 C C . TYR A 1 117 ? 24.588 -11.271 -28.249 1.00 87.94 117 TYR A C 1
ATOM 864 O O . TYR A 1 117 ? 24.369 -10.738 -27.162 1.00 87.94 117 TYR A O 1
ATOM 872 N N . ARG A 1 118 ? 25.578 -10.882 -29.051 1.00 89.94 118 ARG A N 1
ATOM 873 C CA . ARG A 1 118 ? 26.434 -9.728 -28.765 1.00 89.94 118 ARG A CA 1
ATOM 874 C C . ARG A 1 118 ? 25.931 -8.542 -29.566 1.00 89.94 118 ARG A C 1
ATOM 876 O O . ARG A 1 118 ? 25.981 -8.579 -30.790 1.00 89.94 118 ARG A O 1
ATOM 883 N N . LEU A 1 119 ? 25.441 -7.522 -28.872 1.00 90.75 119 LEU A N 1
ATOM 884 C CA . LEU A 1 119 ? 24.887 -6.315 -29.479 1.00 90.75 119 LEU A CA 1
ATOM 885 C C . LEU A 1 119 ? 25.649 -5.098 -28.973 1.00 90.75 119 LEU A C 1
ATOM 887 O O . LEU A 1 119 ? 25.947 -4.991 -27.781 1.00 90.75 119 LEU A O 1
ATOM 891 N N . LYS A 1 120 ? 25.961 -4.174 -29.877 1.00 91.88 120 LYS A N 1
ATOM 892 C CA . LYS A 1 120 ? 26.623 -2.920 -29.522 1.00 91.88 120 LYS A CA 1
ATOM 893 C C . LYS A 1 120 ? 25.596 -1.930 -28.977 1.00 91.88 120 LYS A C 1
ATOM 895 O O . LYS A 1 120 ? 24.515 -1.791 -29.539 1.00 91.88 120 LYS A O 1
ATOM 900 N N . LEU A 1 121 ? 25.912 -1.261 -27.874 1.00 91.44 121 LEU A N 1
ATOM 901 C CA . LEU A 1 121 ? 25.036 -0.271 -27.256 1.00 91.44 121 LEU A CA 1
ATOM 902 C C . LEU A 1 121 ? 25.019 1.015 -28.097 1.00 91.44 121 LEU A C 1
ATOM 904 O O . LEU A 1 121 ? 26.000 1.753 -28.087 1.00 91.44 121 LEU A O 1
ATOM 908 N N . ALA A 1 122 ? 23.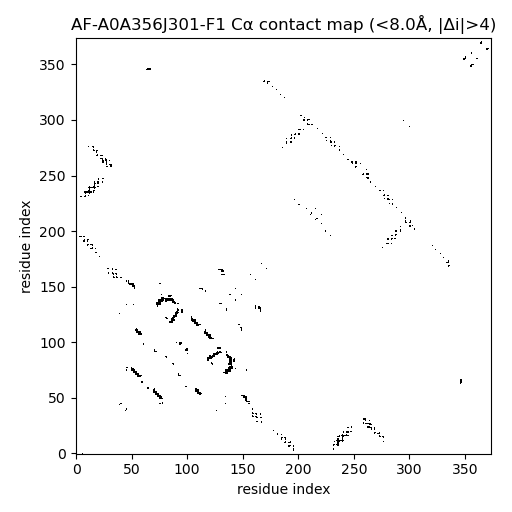913 1.290 -28.788 1.00 90.62 122 ALA A N 1
ATOM 909 C CA . ALA A 1 122 ? 23.725 2.476 -29.632 1.00 90.62 122 ALA A CA 1
ATOM 910 C C . ALA A 1 122 ? 23.385 3.727 -28.819 1.00 90.62 122 ALA A C 1
ATOM 912 O O . ALA A 1 122 ? 23.877 4.825 -29.072 1.00 90.62 122 ALA A O 1
ATOM 913 N N . LYS A 1 123 ? 22.470 3.567 -27.858 1.00 89.75 123 LYS A N 1
ATOM 914 C CA . LYS A 1 123 ? 21.846 4.680 -27.145 1.00 89.75 123 LYS A CA 1
ATOM 915 C C . LYS A 1 123 ? 21.371 4.241 -25.769 1.00 89.75 123 LYS A C 1
ATOM 917 O O . LYS A 1 123 ? 20.825 3.149 -25.609 1.00 89.75 123 LYS A O 1
ATOM 922 N N . ILE A 1 124 ? 21.539 5.125 -24.791 1.00 89.25 124 ILE A N 1
ATOM 923 C CA . ILE A 1 124 ? 20.940 4.978 -23.467 1.00 89.25 124 ILE A CA 1
ATOM 924 C C . ILE A 1 124 ? 19.720 5.887 -23.399 1.00 89.25 124 ILE A C 1
ATOM 926 O O . ILE A 1 124 ? 19.802 7.084 -23.663 1.00 89.25 124 ILE A O 1
ATOM 930 N N . ILE A 1 125 ? 18.572 5.304 -23.078 1.00 88.56 125 ILE A N 1
ATOM 931 C CA . ILE A 1 125 ? 17.343 6.053 -22.835 1.00 88.56 125 ILE A CA 1
ATOM 932 C C . ILE A 1 125 ? 17.352 6.470 -21.362 1.00 88.56 125 ILE A C 1
ATOM 934 O O . ILE A 1 125 ? 17.411 5.606 -20.479 1.00 88.56 125 ILE A O 1
ATOM 938 N N . GLU A 1 126 ? 17.299 7.782 -21.107 1.00 85.25 126 GLU A N 1
ATOM 939 C CA . GLU A 1 126 ? 17.303 8.387 -19.765 1.00 85.25 126 GLU A CA 1
ATOM 940 C C . GLU A 1 126 ? 15.980 8.127 -19.036 1.00 85.25 126 GLU A C 1
ATOM 942 O O . GLU A 1 126 ? 15.104 8.980 -18.897 1.00 85.25 126 GLU A O 1
ATOM 947 N N . TRP A 1 127 ? 15.839 6.887 -18.590 1.00 83.25 127 TRP A N 1
ATOM 948 C CA . TRP A 1 127 ? 14.774 6.411 -17.733 1.00 83.25 127 TRP A CA 1
ATOM 949 C C . TRP A 1 127 ? 15.382 5.474 -16.706 1.00 83.25 127 TRP A C 1
ATOM 951 O O . TRP A 1 127 ? 15.949 4.456 -17.083 1.00 83.25 127 TRP A O 1
ATOM 961 N N . ASP A 1 128 ? 15.286 5.804 -15.426 1.00 72.94 128 ASP A N 1
ATOM 962 C CA . ASP A 1 128 ? 16.019 5.161 -14.335 1.00 72.94 128 ASP A CA 1
ATOM 963 C C . ASP A 1 128 ? 15.157 4.222 -13.477 1.00 72.94 128 ASP A C 1
ATOM 965 O O . ASP A 1 128 ? 15.693 3.533 -12.609 1.00 72.94 128 ASP A O 1
ATOM 969 N N . ARG A 1 129 ? 13.840 4.139 -13.706 1.00 74.62 129 ARG A N 1
ATOM 970 C CA . ARG A 1 129 ? 12.947 3.272 -12.920 1.00 74.62 129 ARG A CA 1
ATOM 971 C C . ARG A 1 129 ? 12.649 1.944 -13.632 1.00 74.62 129 ARG A C 1
ATOM 973 O O . ARG A 1 129 ? 12.006 1.958 -14.683 1.00 74.62 129 ARG A O 1
ATOM 980 N N . PRO A 1 130 ? 13.064 0.786 -13.080 1.00 68.75 130 PRO A N 1
ATOM 981 C CA . PRO A 1 130 ? 12.795 -0.517 -13.682 1.00 68.75 130 PRO A CA 1
ATOM 982 C C . PRO A 1 130 ? 11.304 -0.828 -13.656 1.00 68.75 130 PRO A C 1
ATOM 984 O O . PRO A 1 130 ? 10.654 -0.715 -12.617 1.00 68.75 130 PRO A O 1
ATOM 987 N N . LEU A 1 131 ? 10.781 -1.272 -14.797 1.00 72.75 131 LEU A N 1
ATOM 988 C CA . LEU A 1 131 ? 9.383 -1.640 -14.946 1.00 72.75 131 LEU A CA 1
ATOM 989 C C . LEU A 1 131 ? 9.266 -3.092 -15.395 1.00 72.75 131 LEU A C 1
ATOM 991 O O . LEU A 1 131 ? 9.799 -3.503 -16.426 1.00 72.75 131 LEU A O 1
ATOM 995 N N . ARG A 1 132 ? 8.567 -3.899 -14.598 1.00 68.62 132 ARG A N 1
ATOM 996 C CA . ARG A 1 132 ? 8.371 -5.313 -14.911 1.00 68.62 132 ARG A CA 1
ATOM 997 C C . ARG A 1 132 ? 7.280 -5.452 -15.967 1.00 68.62 132 ARG A C 1
ATOM 999 O O . ARG A 1 132 ? 6.154 -5.047 -15.729 1.00 68.62 132 ARG A O 1
ATOM 1006 N N . GLY A 1 133 ? 7.604 -6.088 -17.090 1.00 71.25 133 GLY A N 1
ATOM 1007 C CA . GLY A 1 133 ? 6.638 -6.340 -18.166 1.00 71.25 133 GLY A CA 1
ATOM 1008 C C . GLY A 1 133 ? 6.621 -5.279 -19.265 1.00 71.25 133 GLY A C 1
ATOM 1009 O O . GLY A 1 133 ? 6.045 -5.546 -20.314 1.00 71.25 133 GLY A O 1
ATOM 1010 N N . TYR A 1 134 ? 7.317 -4.156 -19.075 1.00 84.44 134 TYR A N 1
ATOM 1011 C CA . TYR A 1 134 ? 7.541 -3.171 -20.127 1.00 84.44 134 TYR A CA 1
ATOM 1012 C C . TYR A 1 134 ? 8.912 -3.372 -20.786 1.00 84.44 134 TYR A C 1
ATOM 1014 O O . TYR A 1 134 ? 9.866 -3.748 -20.090 1.00 84.44 134 TYR A O 1
ATOM 1022 N N . PRO A 1 135 ? 9.039 -3.141 -22.102 1.00 88.12 135 PRO A N 1
ATOM 1023 C CA . PRO A 1 135 ? 10.320 -3.225 -22.785 1.00 88.12 135 PRO A CA 1
ATOM 1024 C C . PRO A 1 135 ? 11.346 -2.241 -22.223 1.00 88.12 135 PRO A C 1
ATOM 1026 O O . PRO A 1 135 ? 11.054 -1.072 -21.984 1.00 88.12 135 PRO A O 1
ATOM 1029 N N . ASN A 1 136 ? 12.563 -2.725 -22.005 1.00 88.56 136 ASN A N 1
ATOM 1030 C CA . ASN A 1 136 ? 13.680 -1.946 -21.467 1.00 88.56 136 ASN A CA 1
ATOM 1031 C C . ASN A 1 136 ? 14.943 -2.042 -22.344 1.00 88.56 136 ASN A C 1
ATOM 1033 O O . ASN A 1 136 ? 15.939 -1.382 -22.036 1.00 88.56 136 ASN A O 1
ATOM 1037 N N . ALA A 1 137 ? 14.874 -2.820 -23.428 1.00 89.94 137 ALA A N 1
ATOM 1038 C CA . ALA A 1 137 ? 15.839 -2.893 -24.515 1.00 89.94 137 ALA A CA 1
ATOM 1039 C C . ALA A 1 137 ? 15.097 -2.812 -25.860 1.00 89.94 137 ALA A C 1
ATOM 1041 O O . ALA A 1 137 ? 14.001 -3.351 -26.001 1.00 89.94 137 ALA A O 1
ATOM 1042 N N . PHE A 1 138 ? 15.692 -2.151 -26.845 1.00 91.94 138 PHE A N 1
ATOM 1043 C CA . PHE A 1 138 ? 15.082 -1.853 -28.136 1.00 91.94 138 PHE A CA 1
ATOM 1044 C C . PHE A 1 138 ? 16.052 -2.181 -29.260 1.00 91.94 138 PHE A C 1
ATOM 1046 O O . PHE A 1 138 ? 17.228 -1.823 -29.193 1.00 91.94 138 PHE A O 1
ATOM 1053 N N . VAL A 1 139 ? 15.552 -2.867 -30.281 1.00 92.25 139 VAL A N 1
ATOM 1054 C CA . VAL A 1 139 ? 16.322 -3.276 -31.461 1.00 92.25 139 VAL A CA 1
ATOM 1055 C C . VAL A 1 139 ? 15.509 -3.027 -32.723 1.00 92.25 139 VAL A C 1
ATOM 1057 O O . VAL A 1 139 ? 14.278 -3.083 -32.693 1.00 92.25 139 VAL A O 1
ATOM 1060 N N . SER A 1 140 ? 16.187 -2.805 -33.844 1.00 90.75 140 SER A N 1
ATOM 1061 C CA . SER A 1 140 ? 15.525 -2.709 -35.145 1.00 90.75 140 SER A CA 1
ATOM 1062 C C . SER A 1 140 ? 14.870 -4.043 -35.553 1.00 90.75 140 SER A C 1
ATOM 1064 O O . SER A 1 140 ? 15.335 -5.115 -35.145 1.00 90.75 140 SER A O 1
ATOM 1066 N N . PRO A 1 141 ? 13.808 -4.015 -36.384 1.00 87.81 141 PRO A N 1
ATOM 1067 C CA . PRO A 1 141 ? 13.155 -5.227 -36.889 1.00 87.81 141 PRO A CA 1
ATOM 1068 C C . PRO A 1 141 ? 14.109 -6.195 -37.609 1.00 87.81 141 PRO A C 1
ATOM 1070 O O . PRO A 1 141 ? 13.979 -7.408 -37.460 1.00 87.81 141 PRO A O 1
ATOM 1073 N N . GLU A 1 142 ? 15.104 -5.672 -38.331 1.00 87.38 142 GLU A N 1
ATOM 1074 C CA . GLU A 1 142 ? 16.153 -6.467 -38.987 1.00 87.38 142 GLU A CA 1
ATOM 1075 C C . GLU A 1 142 ? 17.009 -7.233 -37.972 1.00 87.38 142 GLU A C 1
ATOM 1077 O O . GLU A 1 142 ? 17.218 -8.440 -38.098 1.00 87.38 142 GLU A O 1
ATOM 1082 N N . THR A 1 143 ? 17.447 -6.551 -36.910 1.00 87.62 143 THR A N 1
ATOM 1083 C CA . THR A 1 143 ? 18.219 -7.168 -35.823 1.00 87.62 143 THR A CA 1
ATOM 1084 C C . THR A 1 143 ? 17.389 -8.221 -35.093 1.00 87.62 143 THR A C 1
ATOM 1086 O O . THR A 1 143 ? 17.894 -9.288 -34.752 1.00 87.62 143 THR A O 1
ATOM 1089 N N . ALA A 1 144 ? 16.095 -7.964 -34.886 1.00 87.19 144 ALA A N 1
ATOM 1090 C CA . ALA A 1 144 ? 15.187 -8.936 -34.287 1.00 87.19 144 ALA A CA 1
ATOM 1091 C C . ALA A 1 144 ? 15.036 -10.205 -35.141 1.00 87.19 144 ALA A C 1
ATOM 1093 O O . ALA A 1 144 ? 15.020 -11.308 -34.587 1.00 87.19 144 ALA A O 1
ATOM 1094 N N . ALA A 1 145 ? 14.992 -10.064 -36.471 1.00 85.94 145 ALA A N 1
ATOM 1095 C CA . ALA A 1 145 ? 15.011 -11.196 -37.395 1.00 85.94 145 ALA A CA 1
ATOM 1096 C C . ALA A 1 145 ? 16.338 -11.974 -37.313 1.00 85.94 145 ALA A C 1
ATOM 1098 O O . ALA A 1 145 ? 16.323 -13.204 -37.274 1.00 85.94 145 ALA A O 1
ATOM 1099 N N . ALA A 1 146 ? 17.472 -11.274 -37.192 1.00 85.50 146 ALA A N 1
ATOM 1100 C CA . ALA A 1 146 ? 18.796 -11.886 -37.055 1.00 85.50 146 ALA A CA 1
ATOM 1101 C C . ALA A 1 146 ? 18.994 -12.649 -35.728 1.00 85.50 146 ALA A C 1
ATOM 1103 O O . ALA A 1 146 ? 19.681 -13.668 -35.700 1.00 85.50 146 ALA A O 1
ATOM 1104 N N . ILE A 1 147 ? 18.369 -12.200 -34.631 1.00 83.38 147 ILE A N 1
ATOM 1105 C CA . ILE A 1 147 ? 18.416 -12.875 -33.319 1.00 83.38 147 ILE A CA 1
ATOM 1106 C C . ILE A 1 147 ? 17.761 -14.277 -33.382 1.00 83.38 147 ILE A C 1
ATOM 1108 O O . ILE A 1 147 ? 18.067 -15.144 -32.563 1.00 83.38 147 ILE A O 1
ATOM 1112 N N . GLY A 1 148 ? 16.914 -14.558 -34.382 1.00 77.31 148 GLY A N 1
ATOM 1113 C CA . GLY A 1 148 ? 16.420 -15.911 -34.688 1.00 77.31 148 GLY A CA 1
ATOM 1114 C C . GLY A 1 148 ? 15.551 -16.553 -33.596 1.00 77.31 148 GLY A C 1
ATOM 1115 O O . GLY A 1 148 ? 15.240 -17.744 -33.662 1.00 77.31 148 GLY A O 1
ATOM 1116 N N . GLU A 1 149 ? 15.170 -15.787 -32.578 1.00 84.94 149 GLU A N 1
ATOM 1117 C CA . GLU A 1 149 ? 14.379 -16.211 -31.423 1.00 84.94 149 GLU A CA 1
ATOM 1118 C C . GLU A 1 149 ? 12.883 -16.152 -31.692 1.00 84.94 149 GLU A C 1
ATOM 1120 O O . GLU A 1 149 ? 12.420 -15.607 -32.692 1.00 84.94 149 GLU A O 1
ATOM 1125 N N . GLU A 1 150 ? 12.110 -16.745 -30.789 1.00 84.81 150 GLU A N 1
ATOM 1126 C CA . GLU A 1 150 ? 10.659 -16.612 -30.828 1.00 84.81 150 GLU A CA 1
ATOM 1127 C C . GLU A 1 150 ? 10.247 -15.280 -30.189 1.00 84.81 150 GLU A C 1
ATOM 1129 O O . GLU A 1 150 ? 10.407 -15.068 -28.985 1.00 84.81 150 GLU A O 1
ATOM 1134 N N . TRP A 1 151 ? 9.721 -14.378 -31.015 1.00 88.06 151 TRP A N 1
ATOM 1135 C CA . TRP A 1 151 ? 9.229 -13.075 -30.586 1.00 88.06 151 TRP A CA 1
ATOM 1136 C C . TRP A 1 151 ? 7.711 -13.108 -30.432 1.00 88.06 151 TRP A C 1
ATOM 1138 O O . TRP A 1 151 ? 6.989 -13.431 -31.375 1.00 88.06 151 TRP A O 1
ATOM 1148 N N . THR A 1 152 ? 7.218 -12.724 -29.258 1.00 88.62 152 THR A N 1
ATOM 1149 C CA . THR A 1 152 ? 5.781 -12.665 -28.968 1.00 88.62 152 THR A CA 1
ATOM 1150 C C . THR A 1 152 ? 5.215 -11.284 -29.297 1.00 88.62 152 THR A C 1
ATOM 1152 O O . THR A 1 152 ? 5.889 -10.294 -29.007 1.00 88.62 152 THR A O 1
ATOM 1155 N N . PRO A 1 153 ? 3.993 -11.167 -29.847 1.00 88.19 153 PRO A N 1
ATOM 1156 C CA . PRO A 1 153 ? 3.347 -9.869 -30.043 1.00 88.19 153 PRO A CA 1
ATOM 1157 C C . PRO A 1 153 ? 3.319 -9.052 -28.746 1.00 88.19 153 PRO A C 1
ATOM 1159 O O . PRO A 1 153 ? 3.028 -9.589 -27.674 1.00 88.19 153 PRO A O 1
ATOM 1162 N N . TYR A 1 154 ? 3.662 -7.768 -28.829 1.00 87.00 154 TYR A N 1
ATOM 1163 C CA . TYR A 1 154 ? 3.524 -6.853 -27.706 1.00 87.00 154 TYR A CA 1
ATOM 1164 C C . TYR A 1 154 ? 2.039 -6.616 -27.433 1.00 87.00 154 TYR A C 1
ATOM 1166 O O . TYR A 1 154 ? 1.268 -6.336 -28.346 1.00 87.00 154 TYR A O 1
ATOM 1174 N N . VAL A 1 155 ? 1.642 -6.727 -26.169 1.00 85.56 155 VAL A N 1
ATOM 1175 C CA . VAL A 1 155 ? 0.311 -6.318 -25.723 1.00 85.56 155 VAL A CA 1
ATOM 1176 C C . VAL A 1 155 ? 0.466 -4.924 -25.121 1.00 85.56 155 VAL A C 1
ATOM 1178 O O . VAL A 1 155 ? 1.135 -4.813 -24.087 1.00 85.56 155 VAL A O 1
ATOM 1181 N N . PRO A 1 156 ? -0.097 -3.872 -25.745 1.00 82.50 156 PRO A N 1
ATOM 1182 C CA . PRO A 1 156 ? -0.076 -2.527 -25.189 1.00 82.50 156 PRO A CA 1
ATOM 1183 C C . PRO A 1 156 ? -0.711 -2.527 -23.803 1.00 82.50 156 PRO A C 1
ATOM 1185 O O . PRO A 1 156 ? -1.813 -3.041 -23.626 1.00 82.50 156 PRO A O 1
ATOM 1188 N N . GLN A 1 157 ? 0.001 -1.970 -22.828 1.00 83.31 157 GLN A N 1
ATOM 1189 C CA . GLN A 1 157 ? -0.463 -1.877 -21.445 1.00 83.31 157 GLN A CA 1
ATOM 1190 C C . GLN A 1 157 ? -0.819 -0.431 -21.125 1.00 83.31 157 GLN A C 1
ATOM 1192 O O . GLN A 1 157 ? -0.120 0.503 -21.525 1.00 83.31 157 GLN A O 1
ATOM 1197 N N . THR A 1 158 ? -1.910 -0.245 -20.393 1.00 85.00 158 THR A N 1
ATOM 1198 C CA . THR A 1 158 ? -2.321 1.076 -19.905 1.00 85.00 158 THR A CA 1
ATOM 1199 C C . THR A 1 158 ? -1.450 1.526 -18.728 1.00 85.00 158 THR A C 1
ATOM 1201 O O . THR A 1 158 ? -0.802 0.717 -18.060 1.00 85.00 158 THR A O 1
ATOM 1204 N N . ALA A 1 159 ? -1.439 2.830 -18.428 1.00 81.31 159 ALA A N 1
ATOM 1205 C CA . ALA A 1 159 ? -0.687 3.364 -17.288 1.00 81.31 159 ALA A CA 1
ATOM 1206 C C . ALA A 1 159 ? -1.095 2.697 -15.959 1.00 81.31 159 ALA A C 1
ATOM 1208 O O . ALA A 1 159 ? -0.229 2.354 -15.156 1.00 81.31 159 ALA A O 1
ATOM 1209 N N . ALA A 1 160 ? -2.392 2.434 -15.774 1.00 80.62 160 ALA A N 1
ATOM 1210 C CA . ALA A 1 160 ? -2.928 1.749 -14.600 1.00 80.62 160 ALA A CA 1
ATOM 1211 C C . ALA A 1 160 ? -2.432 0.295 -14.472 1.00 80.62 160 ALA A C 1
ATOM 1213 O O . ALA A 1 160 ? -2.183 -0.179 -13.365 1.00 80.62 160 ALA A O 1
ATOM 1214 N N . GLU A 1 161 ? -2.234 -0.412 -15.588 1.00 82.88 161 GLU A N 1
ATOM 1215 C CA . GLU A 1 161 ? -1.683 -1.776 -15.593 1.00 82.88 161 GLU A CA 1
ATOM 1216 C C . GLU A 1 161 ? -0.173 -1.798 -15.319 1.00 82.88 161 GLU A C 1
ATOM 1218 O O . GLU A 1 161 ? 0.338 -2.746 -14.719 1.00 82.88 161 GLU A O 1
ATOM 1223 N N . LEU A 1 162 ? 0.541 -0.738 -15.711 1.00 80.94 162 LEU A N 1
ATOM 1224 C CA . LEU A 1 162 ? 1.977 -0.581 -15.472 1.00 80.94 162 LEU A CA 1
ATOM 1225 C C . LEU A 1 162 ? 2.301 -0.057 -14.068 1.00 80.94 162 LEU A C 1
ATOM 1227 O O . LEU A 1 162 ? 3.350 -0.404 -13.520 1.00 80.94 162 LEU A O 1
ATOM 1231 N N . ALA A 1 163 ? 1.412 0.730 -13.456 1.00 76.94 163 ALA A N 1
ATOM 1232 C CA . ALA A 1 163 ? 1.618 1.353 -12.147 1.00 76.94 163 ALA A CA 1
ATOM 1233 C C . ALA A 1 163 ? 2.099 0.363 -11.056 1.00 76.94 163 ALA A C 1
ATOM 1235 O O . ALA A 1 163 ? 3.124 0.626 -10.420 1.00 76.94 163 ALA A O 1
ATOM 1236 N N . PRO A 1 164 ? 1.505 -0.838 -10.874 1.00 71.88 164 PRO A N 1
ATOM 1237 C CA . PRO A 1 164 ? 1.982 -1.801 -9.875 1.00 71.88 164 PRO A CA 1
ATOM 1238 C C . PRO A 1 164 ? 3.438 -2.247 -10.083 1.00 71.88 164 PRO A C 1
ATOM 1240 O O . PRO A 1 164 ? 4.123 -2.622 -9.126 1.00 71.88 164 PRO A O 1
ATOM 1243 N N . GLY A 1 165 ? 3.930 -2.204 -11.325 1.00 71.44 165 GLY A N 1
ATOM 1244 C CA . GLY A 1 165 ? 5.297 -2.564 -11.683 1.00 71.44 165 GLY A CA 1
ATOM 1245 C C . GLY A 1 165 ? 6.353 -1.574 -11.178 1.00 71.44 165 GLY A C 1
ATOM 1246 O O . GLY A 1 165 ? 7.499 -1.983 -10.987 1.00 71.44 165 GLY A O 1
ATOM 1247 N N . PHE A 1 166 ? 5.969 -0.323 -10.893 1.00 67.94 166 PHE A N 1
ATOM 1248 C CA . PHE A 1 166 ? 6.850 0.725 -10.361 1.00 67.94 166 PHE A CA 1
ATOM 1249 C C . PHE A 1 166 ? 7.028 0.688 -8.844 1.00 67.94 166 PHE A C 1
ATOM 1251 O O . PHE A 1 166 ? 7.874 1.411 -8.309 1.00 67.94 166 PHE A O 1
ATOM 1258 N N . ARG A 1 167 ? 6.262 -0.145 -8.128 1.00 64.94 167 ARG A N 1
ATOM 1259 C CA . ARG A 1 167 ? 6.422 -0.276 -6.677 1.00 64.94 167 ARG A CA 1
ATOM 1260 C C . ARG A 1 167 ? 7.838 -0.763 -6.359 1.00 64.94 167 ARG A C 1
ATOM 1262 O O . ARG A 1 167 ? 8.298 -1.760 -6.922 1.00 64.94 167 ARG A O 1
ATOM 1269 N N . SER A 1 168 ? 8.524 -0.076 -5.446 1.00 61.44 168 SER A N 1
ATOM 1270 C CA . SER A 1 168 ? 9.851 -0.487 -4.972 1.00 61.44 168 SER A CA 1
ATOM 1271 C C . SER A 1 168 ? 9.801 -1.896 -4.361 1.00 61.44 168 SER A C 1
ATOM 1273 O O . SER A 1 168 ? 8.749 -2.348 -3.905 1.00 61.44 168 SER A O 1
ATOM 1275 N N . ASP A 1 169 ? 10.933 -2.610 -4.324 1.00 60.22 169 ASP A N 1
ATOM 1276 C CA . ASP A 1 169 ? 11.013 -3.907 -3.629 1.00 60.22 169 ASP A CA 1
ATOM 1277 C C . ASP A 1 169 ? 10.550 -3.802 -2.167 1.00 60.22 169 ASP A C 1
ATOM 1279 O O . ASP A 1 169 ? 9.835 -4.676 -1.676 1.00 60.22 169 ASP A O 1
ATOM 1283 N N . ALA A 1 170 ? 10.867 -2.679 -1.514 1.00 56.53 170 ALA A N 1
ATOM 1284 C CA . ALA A 1 170 ? 10.366 -2.338 -0.189 1.00 56.53 170 ALA A CA 1
ATOM 1285 C C . ALA A 1 170 ? 8.833 -2.192 -0.169 1.00 56.53 170 ALA A C 1
ATOM 1287 O O . ALA A 1 170 ? 8.184 -2.796 0.682 1.00 56.53 170 ALA A O 1
ATOM 1288 N N . GLY A 1 171 ? 8.240 -1.475 -1.132 1.00 63.12 171 GLY A N 1
ATOM 1289 C CA . GLY A 1 171 ? 6.784 -1.331 -1.260 1.00 63.12 171 GLY A CA 1
ATOM 1290 C C . GLY A 1 171 ? 6.067 -2.668 -1.477 1.00 63.12 171 GLY A C 1
ATOM 1291 O O . GLY A 1 171 ? 5.051 -2.938 -0.845 1.00 63.12 171 GLY A O 1
ATOM 1292 N N . ARG A 1 172 ? 6.642 -3.565 -2.286 1.00 66.94 172 ARG A N 1
ATOM 1293 C CA . ARG A 1 172 ? 6.098 -4.919 -2.497 1.00 66.94 172 ARG A CA 1
ATOM 1294 C C . ARG A 1 172 ? 6.180 -5.795 -1.250 1.00 66.94 172 ARG A C 1
ATOM 1296 O O . ARG A 1 172 ? 5.248 -6.542 -0.959 1.00 66.94 172 ARG A O 1
ATOM 1303 N N . ASN A 1 173 ? 7.294 -5.742 -0.522 1.00 65.56 173 ASN A N 1
ATOM 1304 C CA . ASN A 1 173 ? 7.433 -6.469 0.742 1.00 65.56 173 ASN A CA 1
ATOM 1305 C C . ASN A 1 173 ? 6.465 -5.928 1.798 1.00 65.56 173 ASN A C 1
ATOM 1307 O O . ASN A 1 173 ? 5.848 -6.708 2.523 1.00 65.56 173 ASN A O 1
ATOM 1311 N N . PHE A 1 174 ? 6.267 -4.611 1.819 1.00 66.75 174 PHE A N 1
ATOM 1312 C CA . PHE A 1 174 ? 5.279 -3.964 2.667 1.00 66.75 174 PHE A CA 1
ATOM 1313 C C . PHE A 1 174 ? 3.853 -4.423 2.342 1.00 66.75 174 PHE A C 1
ATOM 1315 O O . PHE A 1 174 ? 3.118 -4.778 3.257 1.00 66.75 174 PHE A O 1
ATOM 1322 N N . ASP A 1 175 ? 3.474 -4.531 1.064 1.00 69.19 175 ASP A N 1
ATOM 1323 C CA . ASP A 1 175 ? 2.159 -5.057 0.662 1.00 69.19 175 ASP A CA 1
ATOM 1324 C C . ASP A 1 175 ? 1.914 -6.492 1.147 1.00 69.19 175 ASP A C 1
ATOM 1326 O O . ASP A 1 175 ? 0.809 -6.814 1.590 1.00 69.19 175 ASP A O 1
ATOM 1330 N N . ARG A 1 176 ? 2.944 -7.350 1.105 1.00 70.50 176 ARG A N 1
ATOM 1331 C CA . ARG A 1 176 ? 2.864 -8.724 1.632 1.00 70.50 176 ARG A CA 1
ATOM 1332 C C . ARG A 1 176 ? 2.659 -8.734 3.146 1.00 70.50 176 ARG A C 1
ATOM 1334 O O . ARG A 1 176 ? 1.843 -9.505 3.643 1.00 70.50 176 ARG A O 1
ATOM 1341 N N . ALA A 1 177 ? 3.369 -7.870 3.872 1.00 67.38 177 ALA A N 1
ATOM 1342 C CA . ALA A 1 177 ? 3.247 -7.750 5.324 1.00 67.38 177 ALA A CA 1
ATOM 1343 C C . ALA A 1 177 ? 1.961 -7.022 5.759 1.00 67.38 177 ALA A C 1
ATOM 1345 O O . ALA A 1 177 ? 1.470 -7.249 6.863 1.00 67.38 177 ALA A O 1
ATOM 1346 N N . ARG A 1 178 ? 1.368 -6.192 4.889 1.00 73.12 178 ARG A N 1
ATOM 1347 C CA . ARG A 1 178 ? 0.233 -5.307 5.197 1.00 73.12 178 ARG A CA 1
ATOM 1348 C C . ARG A 1 178 ? -0.931 -6.031 5.860 1.00 73.12 178 ARG A C 1
ATOM 1350 O O . ARG A 1 178 ? -1.509 -5.514 6.809 1.00 73.12 178 ARG A O 1
ATOM 1357 N N . GLY A 1 179 ? -1.285 -7.216 5.359 1.00 72.62 179 GLY A N 1
ATOM 1358 C CA . GLY A 1 179 ? -2.371 -8.015 5.928 1.00 72.62 179 GLY A CA 1
ATOM 1359 C C . GLY A 1 179 ? -2.105 -8.388 7.386 1.00 72.62 179 GLY A C 1
ATOM 1360 O O . GLY A 1 179 ? -2.969 -8.183 8.234 1.00 72.62 179 GLY A O 1
ATOM 1361 N N . LEU A 1 180 ? -0.894 -8.869 7.677 1.00 72.31 180 LEU A N 1
ATOM 1362 C CA . LEU A 1 180 ? -0.475 -9.264 9.021 1.00 72.31 180 LEU A CA 1
ATOM 1363 C C . LEU A 1 180 ? -0.476 -8.067 9.985 1.00 72.31 180 LEU A C 1
ATOM 1365 O O . LEU A 1 180 ? -1.026 -8.167 11.079 1.00 72.31 180 LEU A O 1
ATOM 1369 N N . LEU A 1 181 ? 0.078 -6.928 9.556 1.00 71.81 181 LEU A N 1
ATOM 1370 C CA . LEU A 1 181 ? 0.181 -5.709 10.370 1.00 71.81 181 LEU A CA 1
ATOM 1371 C C . LEU A 1 181 ? -1.207 -5.130 10.696 1.00 71.81 181 LEU A C 1
ATOM 1373 O O . LEU A 1 181 ? -1.500 -4.797 11.843 1.00 71.81 181 LEU A O 1
ATOM 1377 N N . LEU A 1 182 ? -2.113 -5.083 9.710 1.00 72.50 182 LEU A N 1
ATOM 1378 C CA . LEU A 1 182 ? -3.494 -4.632 9.925 1.00 72.50 182 LEU A CA 1
ATOM 1379 C C . LEU A 1 182 ? -4.261 -5.556 10.880 1.00 72.50 182 LEU A C 1
ATOM 1381 O O . LEU A 1 182 ? -4.990 -5.071 11.747 1.00 72.50 182 LEU A O 1
ATOM 1385 N N . TRP A 1 183 ? -4.084 -6.873 10.750 1.00 70.44 183 TRP A N 1
ATOM 1386 C CA . TRP A 1 183 ? -4.675 -7.844 11.671 1.00 70.44 183 TRP A CA 1
ATOM 1387 C C . TRP A 1 183 ? -4.145 -7.682 13.098 1.00 70.44 183 TRP A C 1
ATOM 1389 O O . TRP A 1 183 ? -4.937 -7.664 14.043 1.00 70.44 183 TRP A O 1
ATOM 1399 N N . ALA A 1 184 ? -2.831 -7.513 13.260 1.00 70.69 184 ALA A N 1
ATOM 1400 C CA . ALA A 1 184 ? -2.200 -7.301 14.559 1.00 70.69 184 ALA A CA 1
ATOM 1401 C C . ALA A 1 184 ? -2.693 -6.008 15.235 1.00 70.69 184 ALA A C 1
ATOM 1403 O O . ALA A 1 184 ? -3.049 -6.021 16.419 1.00 70.69 184 ALA A O 1
ATOM 1404 N N . ALA A 1 185 ? -2.804 -4.913 14.476 1.00 69.19 185 ALA A N 1
ATOM 1405 C CA . ALA A 1 185 ? -3.339 -3.646 14.968 1.00 69.19 185 ALA A CA 1
ATOM 1406 C C . ALA A 1 185 ? -4.813 -3.773 15.400 1.00 69.19 185 ALA A C 1
ATOM 1408 O O . ALA A 1 185 ? -5.183 -3.332 16.492 1.00 69.19 185 ALA A O 1
ATOM 1409 N N . ALA A 1 186 ? -5.650 -4.428 14.585 1.00 70.25 186 ALA A N 1
ATOM 1410 C CA . ALA A 1 186 ? -7.067 -4.640 14.882 1.00 70.25 186 ALA A CA 1
ATOM 1411 C C . ALA A 1 186 ? -7.282 -5.496 16.142 1.00 70.25 186 ALA A C 1
ATOM 1413 O O . ALA A 1 186 ? -8.091 -5.139 17.004 1.00 70.25 186 ALA A O 1
ATOM 1414 N N . LEU A 1 187 ? -6.533 -6.596 16.282 1.00 71.12 187 LEU A N 1
ATOM 1415 C CA . LEU A 1 187 ? -6.605 -7.470 17.453 1.00 71.12 187 LEU A CA 1
ATOM 1416 C C . LEU A 1 187 ? -6.184 -6.724 18.725 1.00 71.12 187 LEU A C 1
ATOM 1418 O O . LEU A 1 187 ? -6.847 -6.826 19.756 1.00 71.12 187 LEU A O 1
ATOM 1422 N N . THR A 1 188 ? -5.123 -5.921 18.640 1.00 69.88 188 THR A N 1
ATOM 1423 C CA . THR A 1 188 ? -4.630 -5.122 19.768 1.00 69.88 188 THR A CA 1
ATOM 1424 C C . THR A 1 188 ? -5.667 -4.091 20.218 1.00 69.88 188 THR A C 1
ATOM 1426 O O . THR A 1 188 ? -5.959 -3.996 21.414 1.00 69.88 188 THR A O 1
ATOM 1429 N N . ALA A 1 189 ? -6.290 -3.372 19.277 1.00 68.81 189 ALA A N 1
ATOM 1430 C CA . ALA A 1 189 ? -7.380 -2.443 19.580 1.00 68.81 189 ALA A CA 1
ATOM 1431 C C . ALA A 1 189 ? -8.554 -3.143 20.264 1.00 68.81 189 ALA A C 1
ATOM 1433 O O . ALA A 1 189 ? -9.057 -2.657 21.279 1.00 68.81 189 ALA A O 1
ATOM 1434 N N . LEU A 1 190 ? -8.969 -4.293 19.724 1.00 70.50 190 LEU A N 1
ATOM 1435 C CA . LEU A 1 190 ? -10.056 -5.086 20.281 1.00 70.50 190 LEU A CA 1
ATOM 1436 C C . LEU A 1 190 ? -9.734 -5.501 21.720 1.00 70.50 190 LEU A C 1
ATOM 1438 O O . LEU A 1 190 ? -10.543 -5.265 22.612 1.00 70.50 190 LEU A O 1
ATOM 1442 N N . CYS A 1 191 ? -8.541 -6.042 21.972 1.00 72.06 191 CYS A N 1
ATOM 1443 C CA . CYS A 1 191 ? -8.112 -6.460 23.305 1.00 72.06 191 CYS A CA 1
ATOM 1444 C C . CYS A 1 191 ? -8.082 -5.289 24.305 1.00 72.06 191 CYS A C 1
ATOM 1446 O O . CYS A 1 191 ? -8.611 -5.412 25.414 1.00 72.06 191 CYS A O 1
ATOM 1448 N N . LEU A 1 192 ? -7.517 -4.137 23.922 1.00 71.25 192 LEU A N 1
ATOM 1449 C CA . LEU A 1 192 ? -7.463 -2.933 24.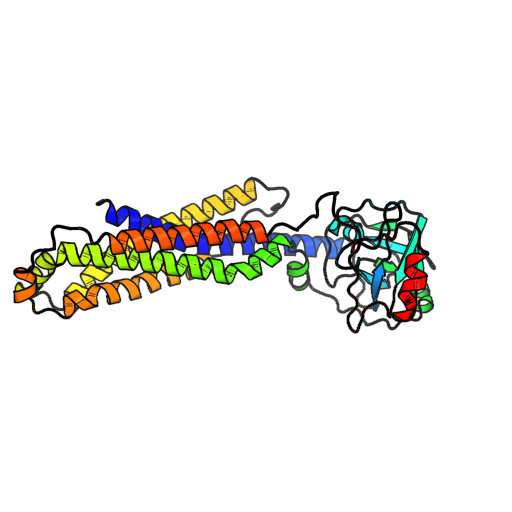766 1.00 71.25 192 LEU A CA 1
ATOM 1450 C C . LEU A 1 192 ? -8.858 -2.386 25.087 1.00 71.25 192 LEU A C 1
ATOM 1452 O O . LEU A 1 192 ? -9.139 -1.984 26.225 1.00 71.25 192 LEU A O 1
ATOM 1456 N N . LEU A 1 193 ? -9.747 -2.389 24.097 1.00 70.56 193 LEU A N 1
ATOM 1457 C CA . LEU A 1 193 ? -11.108 -1.895 24.240 1.00 70.56 193 LEU A CA 1
ATOM 1458 C C . LEU A 1 193 ? -11.956 -2.830 25.101 1.00 70.56 193 LEU A C 1
ATOM 1460 O O . LEU A 1 193 ? -12.581 -2.369 26.055 1.00 70.56 193 LEU A O 1
ATOM 1464 N N . VAL A 1 194 ? -11.916 -4.136 24.825 1.00 69.56 194 VAL A N 1
ATOM 1465 C CA . VAL A 1 194 ? -12.568 -5.178 25.628 1.00 69.56 194 VAL A CA 1
ATOM 1466 C C . VAL A 1 194 ? -12.138 -5.056 27.088 1.00 69.56 194 VAL A C 1
ATOM 1468 O O . VAL A 1 194 ? -12.990 -4.946 27.968 1.00 69.56 194 VAL A O 1
ATOM 1471 N N . ASN A 1 195 ? -10.832 -4.973 27.352 1.00 73.38 195 ASN A N 1
ATOM 1472 C CA . ASN A 1 195 ? -10.298 -4.803 28.702 1.00 73.38 195 ASN A CA 1
ATOM 1473 C C . ASN A 1 195 ? -10.830 -3.542 29.386 1.00 73.38 195 ASN A C 1
ATOM 1475 O O . ASN A 1 195 ? -11.278 -3.576 30.531 1.00 73.38 195 ASN A O 1
ATOM 1479 N N . THR A 1 196 ? -10.833 -2.417 28.677 1.00 73.56 196 THR A N 1
ATOM 1480 C CA . THR A 1 196 ? -11.287 -1.162 29.273 1.00 73.56 196 THR A CA 1
ATOM 1481 C C . THR A 1 196 ? -12.784 -1.180 29.561 1.00 73.56 196 THR A C 1
ATOM 1483 O O . THR A 1 196 ? -13.208 -0.687 30.610 1.00 73.56 196 THR A O 1
ATOM 1486 N N . LEU A 1 197 ? -13.590 -1.773 28.678 1.00 72.75 197 LEU A N 1
ATOM 1487 C CA . LEU A 1 197 ? -15.020 -1.935 28.903 1.00 72.75 197 LEU A CA 1
ATOM 1488 C C . LEU A 1 197 ? -15.295 -2.902 30.053 1.00 72.75 197 LEU A C 1
ATOM 1490 O O . LEU A 1 197 ? -16.093 -2.551 30.916 1.00 72.75 197 LEU A O 1
ATOM 1494 N N . PHE A 1 198 ? -14.593 -4.035 30.145 1.00 74.38 198 PHE A N 1
ATOM 1495 C CA . PHE A 1 198 ? -14.686 -4.935 31.299 1.00 74.38 198 PHE A CA 1
ATOM 1496 C C . PHE A 1 198 ? -14.370 -4.201 32.605 1.00 74.38 198 PHE A C 1
ATOM 1498 O O . PHE A 1 198 ? -15.174 -4.222 33.533 1.00 74.38 198 PHE A O 1
ATOM 1505 N N . LEU A 1 199 ? -13.258 -3.462 32.661 1.00 72.88 199 LEU A N 1
ATOM 1506 C CA . LEU A 1 199 ? -12.888 -2.671 33.839 1.00 72.88 199 LEU A CA 1
ATOM 1507 C C . LEU A 1 199 ? -13.889 -1.541 34.144 1.00 72.88 199 LEU A C 1
ATOM 1509 O O . LEU A 1 199 ? -14.051 -1.152 35.304 1.00 72.88 199 LEU A O 1
ATOM 1513 N N . SER A 1 200 ? -14.539 -0.967 33.127 1.00 74.94 200 SER A N 1
ATOM 1514 C CA . SER A 1 200 ? -15.569 0.065 33.306 1.00 74.94 200 SER A CA 1
ATOM 1515 C C . SER A 1 200 ? -16.872 -0.532 33.836 1.00 74.94 200 SER A C 1
ATOM 1517 O O . SER A 1 200 ? -17.446 0.010 34.782 1.00 74.94 200 SER A O 1
ATOM 1519 N N . VAL A 1 201 ? -17.303 -1.662 33.269 1.00 72.81 201 VAL A N 1
ATOM 1520 C CA . VAL A 1 201 ? -18.502 -2.400 33.677 1.00 72.81 201 VAL A CA 1
ATOM 1521 C C . VAL A 1 201 ? -18.340 -2.923 35.096 1.00 72.81 201 VAL A C 1
ATOM 1523 O O . VAL A 1 201 ? -19.228 -2.691 35.909 1.00 72.81 201 VAL A O 1
ATOM 1526 N N . GLU A 1 202 ? -17.197 -3.521 35.433 1.00 73.00 202 GLU A N 1
ATOM 1527 C CA . GLU A 1 202 ? -16.954 -4.054 36.776 1.00 73.00 202 GLU A CA 1
ATOM 1528 C C . GLU A 1 202 ? -16.949 -2.940 37.830 1.00 73.00 202 GLU A C 1
ATOM 1530 O O . GLU A 1 202 ? -17.578 -3.055 38.880 1.00 73.00 202 GLU A O 1
ATOM 1535 N N . ALA A 1 203 ? -16.329 -1.797 37.520 1.00 72.75 203 ALA A N 1
ATOM 1536 C CA . ALA A 1 203 ? -16.309 -0.651 38.427 1.00 72.75 203 ALA A CA 1
ATOM 1537 C C . ALA A 1 203 ? -17.680 0.021 38.613 1.00 72.75 203 ALA A C 1
ATOM 1539 O O . ALA A 1 203 ? -17.866 0.721 39.604 1.00 72.75 203 ALA A O 1
ATOM 1540 N N . LYS A 1 204 ? -18.609 -0.149 37.664 1.00 78.38 204 LYS A N 1
ATOM 1541 C CA . LYS A 1 204 ? -19.982 0.385 37.716 1.00 78.38 204 LYS A CA 1
ATOM 1542 C C . LYS A 1 204 ? -21.019 -0.706 37.993 1.00 78.38 204 LYS A C 1
ATOM 1544 O O . LYS A 1 204 ? -22.217 -0.457 37.894 1.00 78.38 204 LYS A O 1
ATOM 1549 N N . ARG A 1 205 ? -20.587 -1.922 38.336 1.00 76.50 205 ARG A N 1
ATOM 1550 C CA . ARG A 1 205 ? -21.466 -3.088 38.476 1.00 76.50 205 ARG A CA 1
ATOM 1551 C C . ARG A 1 205 ? -22.523 -2.885 39.559 1.00 76.50 205 ARG A C 1
ATOM 1553 O O . ARG A 1 205 ? -23.683 -3.215 39.327 1.00 76.50 205 ARG A O 1
ATOM 1560 N N . ARG A 1 206 ? -22.146 -2.273 40.689 1.00 75.31 206 ARG A N 1
ATOM 1561 C CA . ARG A 1 206 ? -23.086 -1.862 41.746 1.00 75.31 206 ARG A CA 1
ATOM 1562 C C . ARG A 1 206 ? -24.081 -0.819 41.256 1.00 75.31 206 ARG A C 1
ATOM 1564 O O . ARG A 1 206 ? -25.277 -1.015 41.431 1.00 75.31 206 ARG A O 1
ATOM 1571 N N . ASP A 1 207 ? -23.615 0.228 40.582 1.00 81.50 207 ASP A N 1
ATOM 1572 C CA . ASP A 1 207 ? -24.491 1.273 40.039 1.00 81.50 207 ASP A CA 1
ATOM 1573 C C . ASP A 1 207 ? -25.497 0.687 39.035 1.00 81.50 207 ASP A C 1
ATOM 1575 O O . ASP A 1 207 ? -26.672 1.044 39.033 1.00 81.50 207 ASP A O 1
ATOM 1579 N N . TYR A 1 208 ? -25.062 -0.259 38.197 1.00 82.62 208 TYR A N 1
ATOM 1580 C CA . TYR A 1 208 ? -25.933 -0.970 37.261 1.00 82.62 208 TYR A CA 1
ATOM 1581 C C . TYR A 1 208 ? -26.918 -1.905 37.961 1.00 82.62 208 TYR A C 1
ATOM 1583 O O . TYR A 1 208 ? -28.065 -1.999 37.526 1.00 82.62 208 TYR A O 1
ATOM 1591 N N . ALA A 1 209 ? -26.505 -2.569 39.041 1.00 79.56 209 ALA A N 1
ATOM 1592 C CA . ALA A 1 209 ? -27.394 -3.380 39.864 1.00 79.56 209 ALA A CA 1
ATOM 1593 C C . ALA A 1 209 ? -28.482 -2.517 40.521 1.00 79.56 209 ALA A C 1
ATOM 1595 O O . ALA A 1 209 ? -29.659 -2.844 40.400 1.00 79.56 209 ALA A O 1
ATOM 1596 N N . ILE A 1 210 ? -28.108 -1.378 41.112 1.00 83.94 210 ILE A N 1
ATOM 1597 C CA . ILE A 1 210 ? -29.040 -0.415 41.716 1.00 83.94 210 ILE A CA 1
ATOM 1598 C C . ILE A 1 210 ? -30.016 0.117 40.664 1.00 83.94 210 ILE A C 1
ATOM 1600 O O . ILE A 1 210 ? -31.223 0.076 40.872 1.00 83.94 210 ILE A O 1
ATOM 1604 N N . LEU A 1 211 ? -29.526 0.538 39.493 1.00 84.50 211 LEU A N 1
ATOM 1605 C CA . LEU A 1 211 ? -30.394 1.000 38.406 1.00 84.50 211 LEU A CA 1
ATOM 1606 C C . LEU A 1 211 ? -31.378 -0.085 37.946 1.00 84.50 211 LEU A C 1
ATOM 1608 O O . LEU A 1 211 ? -32.527 0.226 37.650 1.00 84.50 211 LEU A O 1
ATOM 1612 N N . ARG A 1 212 ? -30.958 -1.356 37.906 1.00 84.38 212 ARG A N 1
ATOM 1613 C CA . ARG A 1 212 ? -31.850 -2.482 37.584 1.00 84.38 212 ARG A CA 1
ATOM 1614 C C . ARG A 1 212 ? -32.891 -2.745 38.673 1.00 84.38 212 ARG A C 1
ATOM 1616 O O . ARG A 1 212 ? -33.994 -3.155 38.330 1.00 84.38 212 ARG A O 1
ATOM 1623 N N . VAL A 1 213 ? -32.568 -2.507 39.945 1.00 84.50 213 VAL A N 1
ATOM 1624 C CA . VAL A 1 213 ? -33.536 -2.566 41.058 1.00 84.50 213 VAL A CA 1
ATOM 1625 C C . VAL A 1 213 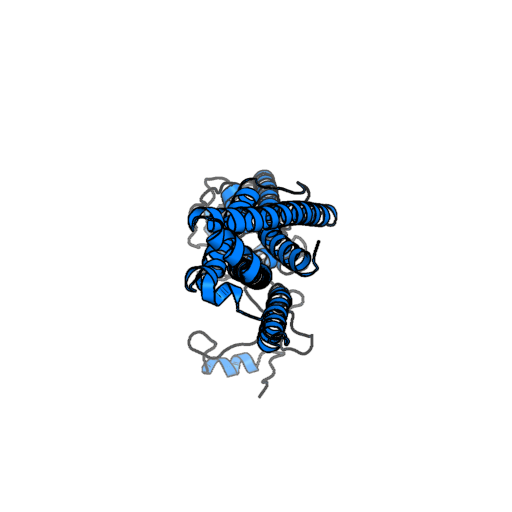? -34.547 -1.418 40.961 1.00 84.50 213 VAL A C 1
ATOM 1627 O O . VAL A 1 213 ? -35.728 -1.632 41.196 1.00 84.50 213 VAL A O 1
ATOM 1630 N N . LEU A 1 214 ? -34.115 -0.239 40.506 1.00 86.31 214 LEU A N 1
ATOM 1631 C CA . LEU A 1 214 ? -34.974 0.922 40.233 1.00 86.31 214 LEU A CA 1
ATOM 1632 C C . LEU A 1 214 ? -35.799 0.802 38.931 1.00 86.31 214 LEU A C 1
ATOM 1634 O O . LEU A 1 214 ? -36.410 1.775 38.501 1.00 86.31 214 LEU A O 1
ATOM 1638 N N . GLY A 1 215 ? -35.811 -0.368 38.281 1.00 87.12 215 GLY A N 1
ATOM 1639 C CA . GLY A 1 215 ? -36.635 -0.634 37.096 1.00 87.12 215 GLY A CA 1
ATOM 1640 C C . GLY A 1 215 ? -35.934 -0.479 35.741 1.00 87.12 215 GLY A C 1
ATOM 1641 O O . GLY A 1 215 ? -36.587 -0.595 34.704 1.00 87.12 215 GLY A O 1
ATOM 1642 N N . LEU A 1 216 ? -34.611 -0.263 35.686 1.00 86.94 216 LEU A N 1
ATOM 1643 C CA . LEU A 1 216 ? -33.890 -0.228 34.408 1.00 86.94 216 LEU A CA 1
ATOM 1644 C C . LEU A 1 216 ? -33.933 -1.604 33.721 1.00 86.94 216 LEU A C 1
ATOM 1646 O O . LEU A 1 216 ? -33.400 -2.599 34.222 1.00 86.94 216 LEU A O 1
ATOM 1650 N N . THR A 1 217 ? -34.519 -1.651 32.526 1.00 87.44 217 THR A N 1
ATOM 1651 C CA . THR A 1 217 ? -34.599 -2.875 31.721 1.00 87.44 217 THR A CA 1
ATOM 1652 C C . THR A 1 217 ? -33.219 -3.327 31.224 1.00 87.44 217 THR A C 1
ATOM 1654 O O . THR A 1 217 ? -32.281 -2.533 31.098 1.00 87.44 217 THR A O 1
ATOM 1657 N N . ARG A 1 218 ? -33.085 -4.616 30.869 1.00 82.31 218 ARG A N 1
ATOM 1658 C CA . ARG A 1 218 ? -31.845 -5.165 30.278 1.00 82.31 218 ARG A CA 1
ATOM 1659 C C . ARG A 1 218 ? -31.419 -4.382 29.028 1.00 82.31 218 ARG A C 1
ATOM 1661 O O . ARG A 1 218 ? -30.242 -4.068 28.882 1.00 82.31 218 ARG A O 1
ATOM 1668 N N . GLY A 1 219 ? -32.378 -4.005 28.178 1.00 85.12 219 GLY A N 1
ATOM 1669 C CA . GLY A 1 219 ? -32.132 -3.186 26.987 1.00 85.12 219 GLY A CA 1
ATOM 1670 C C . GLY A 1 219 ? -31.652 -1.767 27.311 1.00 85.12 219 GLY A C 1
ATOM 1671 O O . GLY A 1 219 ? -30.746 -1.265 26.648 1.00 85.12 219 GLY A O 1
ATOM 1672 N N . GLY A 1 220 ? -32.187 -1.141 28.367 1.00 86.25 220 GLY A N 1
ATOM 1673 C CA . GLY A 1 220 ? -31.727 0.167 28.843 1.00 86.25 220 GLY A CA 1
ATOM 1674 C C . GLY A 1 220 ? -30.274 0.144 29.328 1.00 86.25 220 GLY A C 1
ATOM 1675 O O . GLY A 1 220 ? -29.495 1.041 29.002 1.00 86.25 220 GLY A O 1
ATOM 1676 N N . LEU A 1 221 ? -29.877 -0.921 30.036 1.00 84.31 221 LEU A N 1
ATOM 1677 C CA . LEU A 1 221 ? -28.487 -1.120 30.454 1.00 84.31 221 LEU A CA 1
ATOM 1678 C C . LEU A 1 221 ? -27.555 -1.334 29.254 1.00 84.31 221 LEU A C 1
ATOM 1680 O O . LEU A 1 221 ? -26.515 -0.679 29.170 1.00 84.31 221 LEU A O 1
ATOM 1684 N N . VAL A 1 222 ? -27.946 -2.202 28.313 1.00 86.44 222 VAL A N 1
ATOM 1685 C CA . VAL A 1 222 ? -27.188 -2.443 27.076 1.00 86.44 222 VAL A CA 1
ATOM 1686 C C . VAL A 1 222 ? -26.977 -1.128 26.330 1.00 86.44 222 VAL A C 1
ATOM 1688 O O . VAL A 1 222 ? -25.834 -0.792 26.042 1.00 86.44 222 VAL A O 1
ATOM 1691 N N . ARG A 1 223 ? -28.037 -0.333 26.115 1.00 89.31 223 ARG A N 1
ATOM 1692 C CA . ARG A 1 223 ? -27.972 0.975 25.439 1.00 89.31 223 ARG A CA 1
ATOM 1693 C C . ARG A 1 223 ? -27.038 1.966 26.141 1.00 89.31 223 ARG A C 1
ATOM 1695 O O . ARG A 1 223 ? -26.324 2.708 25.471 1.00 89.31 223 ARG A O 1
ATOM 1702 N N . LYS A 1 224 ? -27.004 1.972 27.477 1.00 87.25 224 LYS A N 1
ATOM 1703 C CA . LYS A 1 224 ? -26.128 2.861 28.258 1.00 87.25 224 LYS A CA 1
ATOM 1704 C C . LYS A 1 224 ? -24.648 2.513 28.087 1.00 87.25 224 LYS A C 1
ATOM 1706 O O . LYS A 1 224 ? -23.838 3.409 27.857 1.00 87.25 224 LYS A O 1
ATOM 1711 N N . VAL A 1 225 ? -24.300 1.228 28.175 1.00 85.50 225 VAL A N 1
ATOM 1712 C CA . VAL A 1 225 ? -22.921 0.752 27.945 1.00 85.50 225 VAL A CA 1
ATOM 1713 C C . VAL A 1 225 ? -22.510 1.008 26.497 1.00 85.50 225 VAL A C 1
ATOM 1715 O O . VAL A 1 225 ? -21.412 1.493 26.240 1.00 85.50 225 VAL A O 1
ATOM 1718 N N . TRP A 1 226 ? -23.432 0.773 25.569 1.00 88.50 226 TRP A N 1
ATOM 1719 C CA . TRP A 1 226 ? -23.286 1.083 24.156 1.00 88.50 226 TRP A CA 1
ATOM 1720 C C . TRP A 1 226 ? -22.942 2.541 23.882 1.00 88.50 226 TRP A C 1
ATOM 1722 O O . TRP A 1 226 ? -21.974 2.828 23.185 1.00 88.50 226 TRP A O 1
ATOM 1732 N N . ALA A 1 227 ? -23.692 3.471 24.470 1.00 89.62 227 ALA A N 1
ATOM 1733 C CA . ALA A 1 227 ? -23.426 4.896 24.326 1.00 89.62 227 ALA A CA 1
ATOM 1734 C C . ALA A 1 227 ? -22.052 5.293 24.897 1.00 89.62 227 ALA A C 1
ATOM 1736 O O . ALA A 1 227 ? -21.402 6.201 24.382 1.00 89.62 227 ALA A O 1
ATOM 1737 N N . GLU A 1 228 ? -21.583 4.630 25.959 1.00 86.81 228 GLU A N 1
ATOM 1738 C CA . GLU A 1 228 ? -20.238 4.857 26.497 1.00 86.81 228 GLU A CA 1
ATOM 1739 C C . GLU A 1 228 ? -19.151 4.326 25.554 1.00 86.81 228 GLU A C 1
ATOM 1741 O O . GLU A 1 228 ? -18.216 5.062 25.237 1.00 86.81 228 GLU A O 1
ATOM 1746 N N . ALA A 1 229 ? -19.299 3.092 25.064 1.00 87.12 229 ALA A N 1
ATOM 1747 C CA . ALA A 1 229 ? -18.373 2.483 24.113 1.00 87.12 229 ALA A CA 1
ATOM 1748 C C . ALA A 1 229 ? -18.299 3.285 22.805 1.00 87.12 229 ALA A C 1
ATOM 1750 O O . ALA A 1 229 ? -17.204 3.600 22.333 1.00 87.12 229 ALA A O 1
ATOM 1751 N N . PHE A 1 230 ? -19.449 3.702 22.271 1.00 91.44 230 PHE A N 1
ATOM 1752 C CA . PHE A 1 230 ? -19.542 4.512 21.061 1.00 91.44 230 PHE A CA 1
ATOM 1753 C C . PHE A 1 230 ? -18.818 5.851 21.211 1.00 91.44 230 PHE A C 1
ATOM 1755 O O . PHE A 1 230 ? -18.004 6.192 20.361 1.00 91.44 230 PHE A O 1
ATOM 1762 N N . LYS A 1 231 ? -19.024 6.579 22.319 1.00 91.19 231 LYS A N 1
ATOM 1763 C CA . LYS A 1 231 ? -18.320 7.849 22.573 1.00 91.19 231 LYS A CA 1
ATOM 1764 C C . LYS A 1 231 ? -16.804 7.678 22.610 1.00 91.19 231 LYS A C 1
ATOM 1766 O O . LYS A 1 231 ? -16.089 8.479 22.020 1.00 91.19 231 LYS A O 1
ATOM 1771 N N . LEU A 1 232 ? -16.310 6.637 23.282 1.00 88.81 232 LEU A N 1
ATOM 1772 C CA . LEU A 1 232 ? -14.869 6.366 23.333 1.00 88.81 232 LEU A CA 1
ATOM 1773 C C . LEU A 1 232 ? -14.311 6.015 21.955 1.00 88.81 232 LEU A C 1
ATOM 1775 O O . LEU A 1 232 ? -13.241 6.491 21.591 1.00 88.81 232 LEU A O 1
ATOM 1779 N N . SER A 1 233 ? -15.069 5.234 21.189 1.00 90.06 233 SER A N 1
ATOM 1780 C CA . SER A 1 233 ? -14.702 4.816 19.833 1.00 90.06 233 SER A CA 1
ATOM 1781 C C . SER A 1 233 ? -14.702 5.985 18.865 1.00 90.06 233 SER A C 1
ATOM 1783 O O . SER A 1 233 ? -13.794 6.089 18.058 1.00 90.06 233 SER A O 1
ATOM 1785 N N . LEU A 1 234 ? -15.667 6.898 18.988 1.00 94.75 234 LEU A N 1
ATOM 1786 C CA . LEU A 1 234 ? -15.744 8.105 18.178 1.00 94.75 234 LEU A CA 1
ATOM 1787 C C . LEU A 1 234 ? -14.548 9.025 18.441 1.00 94.75 234 LEU A C 1
ATOM 1789 O O . LEU A 1 234 ? -13.906 9.465 17.494 1.00 94.75 234 LEU A O 1
ATOM 1793 N N . ILE A 1 235 ? -14.213 9.274 19.712 1.00 93.69 235 ILE A N 1
ATOM 1794 C CA . ILE A 1 235 ? -13.048 10.098 20.071 1.00 93.69 235 ILE A CA 1
ATOM 1795 C C . ILE A 1 235 ? -11.762 9.439 19.565 1.00 93.69 235 ILE A C 1
ATOM 1797 O O . ILE A 1 235 ? -10.956 10.098 18.915 1.00 93.69 235 ILE A O 1
ATOM 1801 N N . GLY A 1 236 ? -11.585 8.140 19.827 1.00 89.75 236 GLY A N 1
ATOM 1802 C CA . GLY A 1 236 ? -10.425 7.391 19.349 1.00 89.75 236 GLY A CA 1
ATOM 1803 C C . GLY A 1 236 ? -10.312 7.426 17.826 1.00 89.75 236 GLY A C 1
ATOM 1804 O O . GLY A 1 236 ? -9.256 7.754 17.305 1.00 89.75 236 GLY A O 1
ATOM 1805 N N . TYR A 1 237 ? -11.411 7.186 17.111 1.00 93.44 237 TYR A N 1
ATOM 1806 C CA . TYR A 1 237 ? -11.461 7.235 15.652 1.00 93.44 237 TYR A CA 1
ATOM 1807 C C . TYR A 1 237 ? -11.071 8.609 15.101 1.00 93.44 237 TYR A C 1
ATOM 1809 O O . TYR A 1 237 ? -10.214 8.683 14.229 1.00 93.44 237 TYR A O 1
ATOM 1817 N N . VAL A 1 238 ? -11.648 9.696 15.626 1.00 96.50 238 VAL A N 1
ATOM 1818 C CA . VAL A 1 238 ? -11.346 11.060 15.163 1.00 96.50 238 VAL A CA 1
ATOM 1819 C C . VAL A 1 238 ? -9.879 11.407 15.410 1.00 96.50 238 VAL A C 1
ATOM 1821 O O . VAL A 1 238 ? -9.200 11.864 14.494 1.00 96.50 238 VAL A O 1
ATOM 1824 N N . VAL A 1 239 ? -9.367 11.142 16.617 1.00 94.31 239 VAL A N 1
ATOM 1825 C CA . VAL A 1 239 ? -7.962 11.408 16.966 1.00 94.31 239 VAL A CA 1
ATOM 1826 C C . VAL A 1 239 ? -7.017 10.560 16.113 1.00 94.31 239 VAL A C 1
ATOM 1828 O O . VAL A 1 239 ? -6.032 11.074 15.589 1.00 94.31 239 VAL A O 1
ATOM 1831 N N . GLY A 1 240 ? -7.332 9.277 15.933 1.00 90.31 240 GLY A N 1
ATOM 1832 C CA . GLY A 1 240 ? -6.548 8.349 15.125 1.00 90.31 240 GLY A CA 1
ATOM 1833 C C . GLY A 1 240 ? -6.520 8.726 13.649 1.00 90.31 240 GLY A C 1
ATOM 1834 O O . GLY A 1 240 ? -5.450 8.792 13.053 1.00 90.31 240 GLY A O 1
ATOM 1835 N N . ALA A 1 241 ? -7.680 9.021 13.063 1.00 94.62 241 ALA A N 1
ATOM 1836 C CA . ALA A 1 241 ? -7.805 9.412 11.665 1.00 94.62 241 ALA A CA 1
ATOM 1837 C C . ALA A 1 241 ? -7.115 10.755 11.382 1.00 94.62 241 ALA A C 1
ATOM 1839 O O . ALA A 1 241 ? -6.402 10.872 10.385 1.00 94.62 241 ALA A O 1
ATOM 1840 N N . ALA A 1 242 ? -7.272 11.745 12.266 1.00 96.00 242 ALA A N 1
ATOM 1841 C CA . ALA A 1 242 ? -6.595 13.034 12.145 1.00 96.00 242 ALA A CA 1
ATOM 1842 C C . ALA A 1 242 ? -5.072 12.884 12.285 1.00 96.00 242 ALA A C 1
ATOM 1844 O O . ALA A 1 242 ? -4.327 13.368 11.434 1.00 96.00 242 ALA A O 1
ATOM 1845 N N . GLY A 1 243 ? -4.611 12.154 13.307 1.00 92.44 243 GLY A N 1
ATOM 1846 C CA . GLY A 1 243 ? -3.190 11.888 13.527 1.00 92.44 243 GLY A CA 1
ATOM 1847 C C . GLY A 1 243 ? -2.549 11.125 12.369 1.00 92.44 243 GLY A C 1
ATOM 1848 O O . GLY A 1 243 ? -1.473 11.495 11.910 1.00 92.44 243 GLY A O 1
ATOM 1849 N N . ALA A 1 244 ? -3.233 10.112 11.835 1.00 89.69 244 ALA A N 1
ATOM 1850 C CA . ALA A 1 244 ? -2.771 9.366 10.670 1.00 89.69 244 ALA A CA 1
ATOM 1851 C C . ALA A 1 244 ? -2.711 10.231 9.410 1.00 89.69 244 ALA A C 1
ATOM 1853 O O . ALA A 1 244 ? -1.726 10.166 8.683 1.00 89.69 244 ALA A O 1
ATOM 1854 N N . SER A 1 245 ? -3.726 11.064 9.171 1.00 92.88 245 SER A N 1
ATOM 1855 C CA . SER A 1 245 ? -3.744 11.979 8.023 1.00 92.88 245 SER A CA 1
ATOM 1856 C C . SER A 1 245 ? -2.581 12.970 8.091 1.00 92.88 245 SER A C 1
ATOM 1858 O O . SER A 1 245 ? -1.872 13.150 7.104 1.00 92.88 245 SER A O 1
ATOM 1860 N N . ALA A 1 246 ? -2.333 13.545 9.272 1.00 92.88 246 ALA A N 1
ATOM 1861 C CA . ALA A 1 246 ? -1.195 14.427 9.512 1.00 92.88 246 ALA A CA 1
ATOM 1862 C C . ALA A 1 246 ? 0.148 13.697 9.344 1.00 92.88 246 ALA A C 1
ATOM 1864 O O . ALA A 1 246 ? 1.070 14.251 8.754 1.00 92.88 246 ALA A O 1
ATOM 1865 N N . ALA A 1 247 ? 0.253 12.450 9.812 1.00 88.25 247 ALA A N 1
ATOM 1866 C CA . ALA A 1 247 ? 1.464 11.646 9.679 1.00 88.25 247 ALA A CA 1
ATOM 1867 C C . ALA A 1 247 ? 1.772 11.280 8.220 1.00 88.25 247 ALA A C 1
ATOM 1869 O O . ALA A 1 247 ? 2.920 11.416 7.804 1.00 88.25 247 ALA A O 1
ATOM 1870 N N . VAL A 1 248 ? 0.775 10.855 7.429 1.00 87.31 248 VAL A N 1
ATOM 1871 C CA . VAL A 1 248 ? 0.981 10.591 5.991 1.00 87.31 248 VAL A CA 1
ATOM 1872 C C . VAL A 1 248 ? 1.349 11.883 5.278 1.00 87.31 248 VAL A C 1
ATOM 1874 O O . VAL A 1 248 ? 2.316 11.897 4.528 1.00 87.31 248 VAL A O 1
ATOM 1877 N N . TRP A 1 249 ? 0.632 12.977 5.550 1.00 91.44 249 TRP A N 1
ATOM 1878 C CA . TRP A 1 249 ? 0.943 14.276 4.964 1.00 91.44 249 TRP A CA 1
ATOM 1879 C C . TRP A 1 249 ? 2.385 14.704 5.266 1.00 91.44 249 TRP A C 1
ATOM 1881 O O . TRP A 1 249 ? 3.141 14.982 4.338 1.00 91.44 249 TRP A O 1
ATOM 1891 N N . ALA A 1 250 ? 2.806 14.655 6.534 1.00 88.44 250 ALA A N 1
ATOM 1892 C CA . ALA A 1 250 ? 4.168 14.990 6.941 1.00 88.44 250 ALA A CA 1
ATOM 1893 C C . ALA A 1 250 ? 5.212 14.074 6.286 1.00 88.44 250 ALA A C 1
ATOM 1895 O O . ALA A 1 250 ? 6.247 14.554 5.834 1.00 88.44 250 ALA A O 1
ATOM 1896 N N . TYR A 1 251 ? 4.931 12.771 6.188 1.00 83.00 251 TYR A N 1
ATOM 1897 C CA . TYR A 1 251 ? 5.810 11.809 5.524 1.00 83.00 251 TYR A CA 1
ATOM 1898 C C . TYR A 1 251 ? 5.978 12.119 4.030 1.00 83.00 251 TYR A C 1
ATOM 1900 O O . TYR A 1 251 ? 7.100 12.192 3.535 1.00 83.00 251 TYR A O 1
ATOM 1908 N N . THR A 1 252 ? 4.873 12.368 3.321 1.00 84.00 252 THR A N 1
ATOM 1909 C CA . THR A 1 252 ? 4.898 12.716 1.891 1.00 84.00 252 THR A CA 1
ATOM 1910 C C . THR A 1 252 ? 5.539 14.080 1.631 1.00 84.00 252 THR A C 1
ATOM 1912 O O . THR A 1 252 ? 6.197 14.257 0.614 1.00 84.00 252 THR A O 1
ATOM 1915 N N . ALA A 1 253 ? 5.388 15.035 2.556 1.00 86.56 253 ALA A N 1
ATOM 1916 C CA . ALA A 1 253 ? 5.988 16.361 2.452 1.00 86.56 253 ALA A CA 1
ATOM 1917 C C . ALA A 1 253 ? 7.496 16.344 2.740 1.00 86.56 253 ALA A C 1
ATOM 1919 O O . ALA A 1 253 ? 8.244 17.090 2.113 1.00 86.56 253 ALA A O 1
ATOM 1920 N N . TRP A 1 254 ? 7.949 15.492 3.669 1.00 84.25 254 TRP A N 1
ATOM 1921 C CA . TRP A 1 254 ? 9.373 15.298 3.944 1.00 84.25 254 TRP A CA 1
ATOM 1922 C C . TRP A 1 254 ? 10.089 14.785 2.694 1.00 84.25 254 TRP A C 1
ATOM 1924 O O . TRP A 1 254 ? 11.139 15.306 2.323 1.00 84.25 254 TRP A O 1
ATOM 1934 N N . ASP A 1 255 ? 9.516 13.780 2.034 1.00 78.12 255 ASP A N 1
ATOM 1935 C CA . ASP A 1 255 ? 10.116 13.140 0.866 1.00 78.12 255 ASP A CA 1
ATOM 1936 C C . ASP A 1 255 ? 9.404 13.533 -0.436 1.00 78.12 255 ASP A C 1
ATOM 1938 O O . ASP A 1 255 ? 8.924 12.697 -1.205 1.00 78.12 255 ASP A O 1
ATOM 1942 N N . ALA A 1 256 ? 9.336 14.842 -0.689 1.00 76.69 256 ALA A N 1
ATOM 1943 C CA . ALA A 1 256 ? 8.688 15.401 -1.877 1.00 76.69 256 ALA A CA 1
ATOM 1944 C C . ALA A 1 256 ? 9.309 14.901 -3.199 1.00 76.69 256 ALA A C 1
ATOM 1946 O O . ALA A 1 256 ? 8.653 14.909 -4.239 1.00 76.69 256 ALA A O 1
ATOM 1947 N N . ALA A 1 257 ? 10.560 14.427 -3.168 1.00 69.81 257 ALA A N 1
ATOM 1948 C CA . ALA A 1 257 ? 11.209 13.798 -4.316 1.00 69.81 257 ALA A CA 1
ATOM 1949 C C . ALA A 1 257 ? 10.594 12.426 -4.656 1.00 69.81 257 ALA A C 1
ATOM 1951 O O . ALA A 1 257 ? 10.485 12.069 -5.832 1.00 69.81 257 ALA A O 1
ATOM 1952 N N . LEU A 1 258 ? 10.185 11.655 -3.643 1.00 68.12 258 LEU A N 1
ATOM 1953 C CA . LEU A 1 258 ? 9.472 10.388 -3.815 1.00 68.12 258 LEU A CA 1
ATOM 1954 C C . LEU A 1 258 ? 7.964 10.572 -4.028 1.00 68.12 258 LEU A C 1
ATOM 1956 O O . LEU A 1 258 ? 7.372 9.748 -4.727 1.00 68.12 258 LEU A O 1
ATOM 1960 N N . PHE A 1 259 ? 7.371 11.645 -3.492 1.00 74.75 259 PHE A N 1
ATOM 1961 C CA . PHE A 1 259 ? 5.936 11.949 -3.577 1.00 74.75 259 PHE A CA 1
ATOM 1962 C C . PHE A 1 259 ? 5.628 13.304 -4.247 1.00 74.75 259 PHE A C 1
ATOM 1964 O O . PHE A 1 259 ? 5.043 14.178 -3.604 1.00 74.75 259 PHE A O 1
ATOM 1971 N N . PRO A 1 260 ? 5.967 13.509 -5.535 1.00 74.06 260 PRO A N 1
ATOM 1972 C CA . PRO A 1 260 ? 5.705 14.773 -6.227 1.00 74.06 260 PRO A CA 1
ATOM 1973 C C . PRO A 1 260 ? 4.215 15.145 -6.319 1.00 74.06 260 PRO A C 1
ATOM 1975 O O . PRO A 1 260 ? 3.893 16.325 -6.238 1.00 74.06 260 PRO A O 1
ATOM 1978 N N . GLU A 1 261 ? 3.299 14.172 -6.424 1.00 78.31 261 GLU A N 1
ATOM 1979 C CA . GLU A 1 261 ? 1.840 14.440 -6.406 1.00 78.31 261 GLU A CA 1
ATOM 1980 C C . GLU A 1 261 ? 1.288 14.656 -4.980 1.00 78.31 261 GLU A C 1
ATOM 1982 O O . GLU A 1 261 ? 0.100 14.904 -4.781 1.00 78.31 261 GLU A O 1
ATOM 1987 N N . GLY A 1 262 ? 2.141 14.528 -3.960 1.00 84.31 262 GLY A N 1
ATOM 1988 C CA . GLY A 1 262 ? 1.772 14.700 -2.561 1.00 84.31 262 GLY A CA 1
ATOM 1989 C C . GLY A 1 262 ? 0.968 13.538 -1.967 1.00 84.31 262 GLY A C 1
ATOM 1990 O O . GLY A 1 262 ? 1.177 12.362 -2.280 1.00 84.31 262 GLY A O 1
ATOM 1991 N N . CYS A 1 263 ? 0.085 13.890 -1.031 1.00 88.25 263 CYS A N 1
ATOM 1992 C CA . CYS A 1 263 ? -0.665 12.959 -0.190 1.00 88.25 263 CYS A CA 1
ATOM 1993 C C . CYS A 1 263 ? -2.066 12.692 -0.744 1.00 88.25 263 CYS A C 1
ATOM 1995 O O . CYS A 1 263 ? -2.840 13.622 -0.973 1.00 88.25 263 CYS A O 1
ATOM 1997 N N . VAL A 1 264 ? -2.431 11.415 -0.850 1.00 89.62 264 VAL A N 1
ATOM 1998 C CA . VAL A 1 264 ? -3.786 10.974 -1.190 1.00 89.62 264 VAL A CA 1
ATOM 1999 C C . VAL A 1 264 ? -4.451 10.373 0.045 1.00 89.62 264 VAL A C 1
ATOM 2001 O O . VAL A 1 264 ? -3.994 9.376 0.606 1.00 89.62 264 VAL A O 1
ATOM 2004 N N . LEU A 1 265 ? -5.580 10.962 0.443 1.00 92.06 265 LEU A N 1
ATOM 2005 C CA . LEU A 1 265 ? -6.405 10.518 1.567 1.00 92.06 265 LEU A CA 1
ATOM 2006 C C . LEU A 1 265 ? -7.730 9.932 1.048 1.00 92.06 265 LEU A C 1
ATOM 2008 O O . LEU A 1 265 ? -8.731 10.645 0.956 1.00 92.06 265 LEU A O 1
ATOM 2012 N N . PRO A 1 266 ? -7.776 8.639 0.683 1.00 91.94 266 PRO A N 1
ATOM 2013 C CA . PRO A 1 266 ? -8.965 8.058 0.077 1.00 91.94 266 PRO A CA 1
ATOM 2014 C C . PRO A 1 266 ? -10.091 7.911 1.106 1.00 91.94 266 PRO A C 1
ATOM 2016 O O . PRO A 1 266 ? -9.896 7.338 2.180 1.00 91.94 266 PRO A O 1
ATOM 2019 N N . LEU A 1 267 ? -11.309 8.334 0.748 1.00 94.44 267 LEU A N 1
ATOM 2020 C CA . LEU A 1 267 ? -12.491 8.215 1.617 1.00 94.44 267 LEU A CA 1
ATOM 2021 C C . LEU A 1 267 ? -12.737 6.764 2.075 1.00 94.44 267 LEU A C 1
ATOM 2023 O O . LEU A 1 267 ? -13.147 6.519 3.208 1.00 94.44 267 LEU A O 1
ATOM 2027 N N . SER A 1 268 ? -12.411 5.787 1.225 1.00 91.38 268 SER A N 1
ATOM 2028 C CA . SER A 1 268 ? -12.523 4.358 1.534 1.00 91.38 268 SER A CA 1
ATOM 2029 C C . SER A 1 268 ? -11.652 3.914 2.718 1.00 91.38 268 SER A C 1
ATOM 2031 O O . SER A 1 268 ? -12.018 2.964 3.411 1.00 91.38 268 SER A O 1
ATOM 2033 N N . ALA A 1 269 ? -10.532 4.594 2.994 1.00 89.06 269 ALA A N 1
ATOM 2034 C CA . ALA A 1 269 ? -9.703 4.323 4.168 1.00 89.06 269 ALA A CA 1
ATOM 2035 C C . ALA A 1 269 ? -10.418 4.719 5.463 1.00 89.06 269 ALA A C 1
ATOM 2037 O O . ALA A 1 269 ? -10.447 3.937 6.413 1.00 89.06 269 ALA A O 1
ATOM 2038 N N . PHE A 1 270 ? -11.041 5.899 5.472 1.00 94.31 270 PHE A N 1
ATOM 2039 C CA . PHE A 1 270 ? -11.822 6.400 6.600 1.00 94.31 270 PHE A CA 1
ATOM 2040 C C . PHE A 1 270 ? -13.061 5.538 6.835 1.00 94.31 270 PHE A C 1
ATOM 2042 O O . PHE A 1 270 ? -13.290 5.087 7.952 1.00 94.31 270 PHE A O 1
ATOM 2049 N N . LEU A 1 271 ? -13.812 5.214 5.779 1.00 94.06 271 LEU A N 1
ATOM 2050 C CA . LEU A 1 271 ? -14.996 4.359 5.890 1.00 94.06 271 LEU A CA 1
ATOM 2051 C C . LEU A 1 271 ? -14.655 2.966 6.431 1.00 94.06 271 LEU A C 1
ATOM 2053 O O . LEU A 1 271 ? -15.326 2.488 7.346 1.00 94.06 271 LEU A O 1
ATOM 2057 N N . LEU A 1 272 ? -13.589 2.332 5.924 1.00 89.19 272 LEU A N 1
ATOM 2058 C CA . LEU A 1 272 ? -13.146 1.032 6.430 1.00 89.19 272 LEU A CA 1
ATOM 2059 C C . LEU A 1 272 ? -12.677 1.127 7.886 1.00 89.19 272 LEU A C 1
ATOM 2061 O O . LEU A 1 272 ? -13.076 0.307 8.709 1.00 89.19 272 LEU A O 1
ATOM 2065 N N . SER A 1 273 ? -11.846 2.119 8.210 1.00 89.50 273 SER A N 1
ATOM 2066 C CA . SER A 1 273 ? -11.358 2.333 9.575 1.00 89.50 273 SER A CA 1
ATOM 2067 C C . SER A 1 273 ? -12.514 2.575 10.550 1.00 89.50 273 SER A C 1
ATOM 2069 O O . SER A 1 273 ? -12.563 1.955 11.614 1.00 89.50 273 SER A O 1
ATOM 2071 N N . GLY A 1 274 ? -13.503 3.382 10.159 1.00 91.00 274 GLY A N 1
ATOM 2072 C CA . GLY A 1 274 ? -14.715 3.624 10.934 1.00 91.00 274 GLY A CA 1
ATOM 2073 C C . GLY A 1 274 ? -15.511 2.340 11.144 1.00 91.00 274 GLY A C 1
ATOM 2074 O O . GLY A 1 274 ? -15.809 1.985 12.284 1.00 91.00 274 GLY A O 1
ATOM 2075 N N . ALA A 1 275 ? -15.789 1.593 10.072 1.00 90.50 275 ALA A N 1
ATOM 2076 C CA . ALA A 1 275 ? -16.516 0.327 10.146 1.00 90.50 275 ALA A CA 1
ATOM 2077 C C . ALA A 1 275 ? -15.830 -0.686 11.079 1.00 90.50 275 ALA A C 1
ATOM 2079 O O . ALA A 1 275 ? -16.488 -1.276 11.936 1.00 90.50 275 ALA A O 1
ATOM 2080 N N . LEU A 1 276 ? -14.507 -0.840 10.970 1.00 85.19 276 LEU A N 1
ATOM 2081 C CA . LEU A 1 276 ? -13.726 -1.725 11.837 1.00 85.19 276 LEU A CA 1
ATOM 2082 C C . LEU A 1 276 ? -13.742 -1.252 13.292 1.00 85.19 276 LEU A C 1
ATOM 2084 O O . LEU A 1 276 ? -13.946 -2.058 14.196 1.00 85.19 276 LEU A O 1
ATOM 2088 N N . THR A 1 277 ? -13.577 0.048 13.526 1.00 86.88 277 THR A N 1
ATOM 2089 C CA . THR A 1 277 ? -13.526 0.627 14.873 1.00 86.88 277 THR A CA 1
ATOM 2090 C C . THR A 1 277 ? -14.867 0.483 15.591 1.00 86.88 277 THR A C 1
ATOM 2092 O O . THR A 1 277 ? -14.932 -0.038 16.707 1.00 86.88 277 THR A O 1
ATOM 2095 N N . PHE A 1 278 ? -15.960 0.902 14.949 1.00 90.69 278 PHE A N 1
ATOM 2096 C CA . PHE A 1 278 ? -17.298 0.815 15.531 1.00 90.69 278 PHE A CA 1
ATOM 2097 C C . PHE A 1 278 ? -17.801 -0.632 15.605 1.00 90.69 278 PHE A C 1
ATOM 2099 O O . PHE A 1 278 ? -18.443 -0.992 16.590 1.00 90.69 278 PHE A O 1
ATOM 2106 N N . GLY A 1 279 ? -17.453 -1.482 14.635 1.00 87.94 279 GLY A N 1
ATOM 2107 C CA . GLY A 1 279 ? -17.745 -2.917 14.664 1.00 87.94 279 GLY A CA 1
ATOM 2108 C C . GLY A 1 279 ? -17.006 -3.654 15.785 1.00 87.94 279 GLY A C 1
ATOM 2109 O O . GLY A 1 279 ? -17.616 -4.406 16.541 1.00 87.94 279 GLY A O 1
ATOM 2110 N N . ALA A 1 280 ? -15.711 -3.394 15.977 1.00 82.12 280 ALA A N 1
ATOM 2111 C CA . ALA A 1 280 ? -14.946 -3.968 17.087 1.00 82.12 280 ALA A CA 1
ATOM 2112 C C . ALA A 1 280 ? -15.476 -3.485 18.445 1.00 82.12 280 ALA A C 1
ATOM 2114 O O . ALA A 1 280 ? -15.648 -4.281 19.370 1.00 82.12 280 ALA A O 1
ATOM 2115 N N . SER A 1 281 ? -15.812 -2.196 18.544 1.00 85.56 281 SER A N 1
ATOM 2116 C CA . SER A 1 281 ? -16.485 -1.630 19.714 1.00 85.56 281 SER A CA 1
ATOM 2117 C C . SER A 1 281 ? -17.824 -2.313 19.993 1.00 85.56 281 SER A C 1
ATOM 2119 O O . SER A 1 281 ? -18.143 -2.595 21.151 1.00 85.56 281 SER A O 1
ATOM 2121 N N . PHE A 1 282 ? -18.560 -2.674 18.932 1.00 86.62 282 PHE A N 1
ATOM 2122 C CA . PHE A 1 282 ? -19.815 -3.412 19.034 1.00 86.62 282 PHE A CA 1
ATOM 2123 C C . PHE A 1 282 ? -19.645 -4.747 19.731 1.00 86.62 282 PHE A C 1
ATOM 2125 O O . PHE A 1 282 ? -20.282 -5.031 20.751 1.00 86.62 282 PHE A O 1
ATOM 2132 N N . VAL A 1 283 ? -18.737 -5.548 19.191 1.00 84.19 283 VAL A N 1
ATOM 2133 C CA . VAL A 1 283 ? -18.439 -6.885 19.696 1.00 84.19 283 VAL A CA 1
ATOM 2134 C C . VAL A 1 283 ? -17.915 -6.815 21.129 1.00 84.19 283 VAL A C 1
ATOM 2136 O O . VAL A 1 283 ? -18.343 -7.584 21.991 1.00 84.19 283 VAL A O 1
ATOM 2139 N N . ALA A 1 284 ? -17.042 -5.854 21.417 1.00 81.75 284 ALA A N 1
ATOM 2140 C CA . ALA A 1 284 ? -16.455 -5.694 22.735 1.00 81.75 284 ALA A CA 1
ATOM 2141 C C . ALA A 1 284 ? -17.461 -5.254 23.804 1.00 81.75 284 ALA A C 1
ATOM 2143 O O . ALA A 1 284 ? -17.418 -5.765 24.924 1.00 81.75 284 ALA A O 1
ATOM 2144 N N . ALA A 1 285 ? -18.385 -4.346 23.474 1.00 83.38 285 ALA A N 1
ATOM 2145 C CA . ALA A 1 285 ? -19.455 -3.947 24.382 1.00 83.38 285 ALA A CA 1
ATOM 2146 C C . ALA A 1 285 ? -20.333 -5.148 24.752 1.00 83.38 285 ALA A C 1
ATOM 2148 O O . ALA A 1 285 ? -20.613 -5.362 25.932 1.00 83.38 285 ALA A O 1
ATOM 2149 N N . LEU A 1 286 ? -20.700 -5.979 23.771 1.00 81.88 286 LEU A N 1
ATOM 2150 C CA . LEU A 1 286 ? -21.454 -7.209 24.020 1.00 81.88 286 LEU A CA 1
ATOM 2151 C C . LEU A 1 286 ? -20.680 -8.204 24.891 1.00 81.88 286 LEU A C 1
ATOM 2153 O O . LEU A 1 286 ? -21.248 -8.755 25.836 1.00 81.88 286 LEU A O 1
ATOM 2157 N N . ALA A 1 287 ? -19.391 -8.410 24.615 1.00 78.81 287 ALA A N 1
ATOM 2158 C CA . ALA A 1 287 ? -18.537 -9.291 25.408 1.00 78.81 287 ALA A CA 1
ATOM 2159 C C . ALA A 1 287 ? -18.426 -8.817 26.868 1.00 78.81 287 ALA A C 1
ATOM 2161 O O . ALA A 1 287 ? -18.597 -9.621 27.785 1.00 78.81 287 ALA A O 1
ATOM 2162 N N . ALA A 1 288 ? -18.230 -7.512 27.086 1.00 74.06 288 ALA A N 1
ATOM 2163 C CA . ALA A 1 288 ? -18.120 -6.911 28.415 1.00 74.06 288 ALA A CA 1
ATOM 2164 C C . ALA A 1 288 ? -19.426 -6.979 29.229 1.00 74.06 288 ALA A C 1
ATOM 2166 O O . ALA A 1 288 ? -19.396 -7.031 30.458 1.00 74.06 288 ALA A O 1
ATOM 2167 N N . LEU A 1 289 ? -20.580 -7.001 28.558 1.00 75.50 289 LEU A N 1
ATOM 2168 C CA . LEU A 1 289 ? -21.901 -7.103 29.185 1.00 75.50 289 LEU A CA 1
ATOM 2169 C C . LEU A 1 289 ? -22.265 -8.528 29.628 1.00 75.50 289 LEU A C 1
ATOM 2171 O O . LEU A 1 289 ? -23.109 -8.673 30.516 1.00 75.50 289 LEU A O 1
ATOM 2175 N N . ARG A 1 290 ? -21.646 -9.575 29.057 1.00 75.00 290 ARG A N 1
ATOM 2176 C CA . ARG A 1 290 ? -21.992 -10.981 29.352 1.00 75.00 290 ARG A CA 1
ATOM 2177 C C . ARG A 1 290 ? -21.987 -11.312 30.855 1.00 75.00 290 ARG A C 1
ATOM 2179 O O . ARG A 1 290 ? -23.012 -11.805 31.327 1.00 75.00 290 ARG A O 1
ATOM 2186 N N . PRO A 1 291 ? -20.937 -10.999 31.643 1.00 65.88 291 PRO A N 1
ATOM 2187 C CA . PRO A 1 291 ? -20.930 -11.324 33.072 1.00 65.88 291 PRO A CA 1
ATOM 2188 C C . PRO A 1 291 ? -21.946 -10.503 33.872 1.00 65.88 291 PRO A C 1
ATOM 2190 O O . PRO A 1 291 ? -22.569 -11.010 34.800 1.00 65.88 291 PRO A O 1
ATOM 2193 N N . ALA A 1 292 ? -22.152 -9.234 33.504 1.00 65.94 292 ALA A N 1
ATOM 2194 C CA . ALA A 1 292 ? -23.069 -8.337 34.208 1.00 65.94 292 ALA A CA 1
ATOM 2195 C C . ALA A 1 292 ? -24.547 -8.709 33.997 1.00 65.94 292 ALA A C 1
ATOM 2197 O O . ALA A 1 292 ? -25.387 -8.454 34.862 1.00 65.94 292 ALA A O 1
ATOM 2198 N N . LEU A 1 293 ? -24.875 -9.312 32.852 1.00 69.81 293 LEU A N 1
ATOM 2199 C CA . LEU A 1 293 ? -26.222 -9.795 32.554 1.00 69.81 293 LEU A CA 1
ATOM 2200 C C . LEU A 1 293 ? -26.512 -11.170 33.170 1.00 69.81 293 LEU A C 1
ATOM 2202 O O . LEU A 1 293 ? -27.675 -11.443 33.468 1.00 69.81 293 LEU A O 1
ATOM 2206 N N . ALA A 1 294 ? -25.485 -11.997 33.38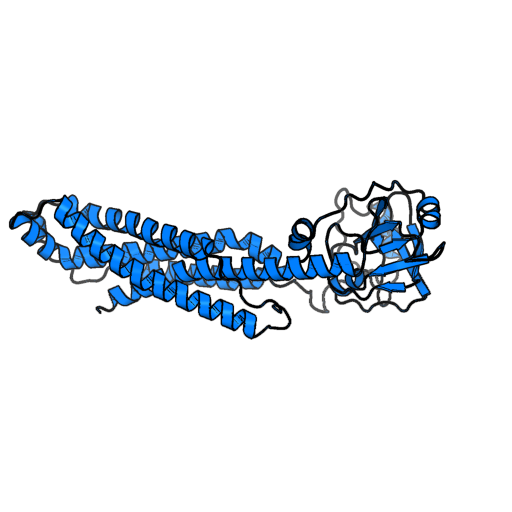4 1.00 68.38 294 ALA A N 1
ATOM 2207 C CA . ALA A 1 294 ? -25.620 -13.345 33.935 1.00 68.38 294 ALA A CA 1
ATOM 2208 C C . ALA A 1 294 ? -25.943 -13.378 35.443 1.00 68.38 294 ALA A C 1
ATOM 2210 O O . ALA A 1 294 ? -26.496 -14.362 35.924 1.00 68.38 294 ALA A O 1
ATOM 2211 N N . VAL A 1 295 ? -25.633 -12.313 36.192 1.00 64.62 295 VAL A N 1
ATOM 2212 C CA . VAL A 1 295 ? -25.768 -12.291 37.661 1.00 64.62 295 VAL A CA 1
ATOM 2213 C C . VAL A 1 295 ? -27.090 -11.657 38.107 1.00 64.62 295 VAL A C 1
ATOM 2215 O O . VAL A 1 295 ? -27.553 -10.662 37.535 1.00 64.62 295 VAL A O 1
ATOM 2218 N N . LYS A 1 296 ? -27.716 -12.234 39.145 1.00 68.94 296 LYS A N 1
ATOM 2219 C CA . LYS A 1 296 ? -28.966 -11.721 39.727 1.00 68.94 296 LYS A CA 1
ATOM 2220 C C . LYS A 1 296 ? -28.717 -10.339 40.365 1.00 68.94 296 LYS A C 1
ATOM 2222 O O . LYS A 1 296 ? -27.714 -10.167 41.058 1.00 68.94 296 LYS A O 1
ATOM 2227 N N . PRO A 1 297 ? -29.607 -9.341 40.176 1.00 61.44 297 PRO A N 1
ATOM 2228 C CA . PRO A 1 297 ? -29.384 -7.966 40.646 1.00 61.44 297 PRO A CA 1
ATOM 2229 C C . PRO A 1 297 ? -29.075 -7.854 42.145 1.00 61.44 297 PRO A C 1
ATOM 2231 O O . PRO A 1 297 ? -28.257 -7.027 42.540 1.00 61.44 297 PRO A O 1
ATOM 2234 N N . LEU A 1 298 ? -29.687 -8.720 42.960 1.00 59.97 298 LEU A N 1
ATOM 2235 C CA . LEU A 1 298 ? -29.509 -8.744 44.413 1.00 59.97 298 LEU A CA 1
ATOM 2236 C C . LEU A 1 298 ? -28.086 -9.173 44.829 1.00 59.97 298 LEU A C 1
ATOM 2238 O O . LEU A 1 298 ? -27.505 -8.589 45.737 1.00 59.97 298 LEU A O 1
ATOM 2242 N N . GLU A 1 299 ? -27.487 -10.134 44.118 1.00 63.91 299 GLU A N 1
ATOM 2243 C CA . GLU A 1 299 ? -26.107 -10.602 44.349 1.00 63.91 299 GLU A CA 1
ATOM 2244 C C . GLU A 1 299 ? -25.065 -9.594 43.843 1.00 63.91 299 GLU A C 1
ATOM 2246 O O . GLU A 1 299 ? -23.981 -9.445 44.404 1.00 63.91 299 GLU A O 1
ATOM 2251 N N . ALA A 1 300 ? -25.390 -8.852 42.782 1.00 59.88 300 ALA A N 1
ATOM 2252 C CA . ALA A 1 300 ? -24.506 -7.820 42.247 1.00 59.88 300 ALA A CA 1
ATOM 2253 C C . ALA A 1 300 ? -24.418 -6.578 43.157 1.00 59.88 300 ALA A C 1
ATOM 2255 O O . ALA A 1 300 ? -23.402 -5.881 43.138 1.00 59.88 300 ALA A O 1
ATOM 2256 N N . ALA A 1 301 ? -25.448 -6.305 43.966 1.00 61.03 301 ALA A N 1
ATOM 2257 C CA . ALA A 1 301 ? -25.439 -5.216 44.944 1.00 61.03 301 ALA A CA 1
ATOM 2258 C C . ALA A 1 301 ? -24.513 -5.514 46.141 1.00 61.03 301 ALA A C 1
ATOM 2260 O O . ALA A 1 301 ? -23.791 -4.626 46.604 1.00 61.03 301 ALA A O 1
ATOM 2261 N N . SER A 1 302 ? -24.468 -6.769 46.604 1.00 64.50 302 SER A N 1
ATOM 2262 C CA . SER A 1 302 ? -23.590 -7.192 47.704 1.00 64.50 302 SER A CA 1
ATOM 2263 C C . SER A 1 302 ? -22.127 -7.373 47.276 1.00 64.50 302 SER A C 1
ATOM 2265 O O . SER A 1 302 ? -21.227 -7.238 48.109 1.00 64.50 302 SER A O 1
ATOM 2267 N N . PHE A 1 303 ? -21.864 -7.571 45.978 1.00 61.97 303 PHE A N 1
ATOM 2268 C CA . PHE A 1 303 ? -20.521 -7.769 45.427 1.00 61.97 303 PHE A CA 1
ATOM 2269 C C . PHE A 1 303 ? -19.542 -6.653 45.839 1.00 61.97 303 PHE A C 1
ATOM 2271 O O . PHE A 1 303 ? -19.749 -5.475 45.538 1.00 61.97 303 PHE A O 1
ATOM 2278 N N . ARG A 1 304 ? -18.461 -7.018 46.540 1.00 60.28 304 ARG A N 1
ATOM 2279 C CA . ARG A 1 304 ? -17.300 -6.150 46.786 1.00 60.28 304 ARG A CA 1
ATOM 2280 C C . ARG A 1 304 ? -16.224 -6.510 45.760 1.00 60.28 304 ARG A C 1
ATOM 2282 O O . ARG A 1 304 ? -15.838 -7.677 45.716 1.00 60.28 304 ARG A O 1
ATOM 2289 N N . PRO A 1 305 ? -15.721 -5.555 44.958 1.00 58.19 305 PRO A N 1
ATOM 2290 C CA . PRO A 1 305 ? -14.628 -5.860 44.052 1.00 58.19 305 PRO A CA 1
ATOM 2291 C C . PRO A 1 305 ? -13.397 -6.292 44.868 1.00 58.19 305 PRO A C 1
ATOM 2293 O O . PRO A 1 305 ? -13.133 -5.701 45.922 1.00 58.19 305 PRO A O 1
ATOM 2296 N N . PRO A 1 306 ? -12.645 -7.309 44.417 1.00 57.31 306 PRO A N 1
ATOM 2297 C CA . PRO A 1 306 ? -11.400 -7.694 45.067 1.00 57.31 306 PRO A CA 1
ATOM 2298 C C . PRO A 1 306 ? -10.450 -6.489 45.128 1.00 57.31 306 PRO A C 1
ATOM 2300 O O . PRO A 1 306 ? -10.302 -5.739 44.163 1.00 57.31 306 PRO A O 1
ATOM 2303 N N . ARG A 1 307 ? -9.809 -6.290 46.288 1.00 54.53 307 ARG A N 1
ATOM 2304 C CA . ARG A 1 307 ? -8.920 -5.143 46.571 1.00 54.53 307 ARG A CA 1
ATOM 2305 C C . ARG A 1 307 ? -7.634 -5.162 45.729 1.00 54.53 307 ARG A C 1
ATOM 2307 O O . ARG A 1 307 ? -6.947 -4.147 45.636 1.00 54.53 307 ARG A O 1
ATOM 2314 N N . HIS A 1 308 ? -7.324 -6.291 45.091 1.00 54.84 308 HIS A N 1
ATOM 2315 C CA . HIS A 1 308 ? -6.113 -6.500 44.306 1.00 54.84 308 HIS A CA 1
ATOM 2316 C C . HIS A 1 308 ? -6.430 -6.499 42.807 1.00 54.84 308 HIS A C 1
ATOM 2318 O O . HIS A 1 308 ? -7.296 -7.234 42.335 1.00 54.84 308 HIS A O 1
ATOM 2324 N N . ARG A 1 309 ? -5.696 -5.678 42.047 1.00 61.50 309 ARG A N 1
ATOM 2325 C CA . ARG A 1 309 ? -5.641 -5.773 40.581 1.00 61.50 309 ARG A CA 1
ATOM 2326 C C . ARG A 1 309 ? -5.113 -7.165 40.217 1.00 61.50 309 ARG A C 1
ATOM 2328 O O . ARG A 1 309 ? -4.086 -7.538 40.774 1.00 61.50 309 ARG A O 1
ATOM 2335 N N . PRO A 1 310 ? -5.727 -7.930 39.301 1.00 62.72 310 PRO A N 1
ATOM 2336 C CA . PRO A 1 310 ? -5.134 -9.183 38.855 1.00 62.72 310 PRO A CA 1
ATOM 2337 C C . PRO A 1 310 ? -3.902 -8.852 38.004 1.00 62.72 310 PRO A C 1
ATOM 2339 O O . PRO A 1 310 ? -4.017 -8.482 36.834 1.00 62.72 310 PRO A O 1
ATOM 2342 N N . TRP A 1 311 ? -2.715 -8.956 38.604 1.00 59.56 311 TRP A N 1
ATOM 2343 C CA . TRP A 1 311 ? -1.426 -8.707 37.948 1.00 59.56 311 TRP A CA 1
ATOM 2344 C C . TRP A 1 311 ? -1.274 -9.526 36.659 1.00 59.56 311 TRP A C 1
ATOM 2346 O O . TRP A 1 311 ? -0.707 -9.033 35.690 1.00 59.56 311 TRP A O 1
ATOM 2356 N N . GLY A 1 312 ? -1.876 -10.720 36.596 1.00 61.12 312 GLY A N 1
ATOM 2357 C CA . GLY A 1 312 ? -1.865 -11.578 35.407 1.00 61.12 312 GLY A CA 1
ATOM 2358 C C . GLY A 1 312 ? -2.500 -10.949 34.162 1.00 61.12 312 GLY A C 1
ATOM 2359 O O . GLY A 1 312 ? -2.027 -11.189 33.052 1.00 61.12 312 GLY A O 1
ATOM 2360 N N . MET A 1 313 ? -3.510 -10.084 34.322 1.00 63.31 313 MET A N 1
ATOM 2361 C CA . MET A 1 313 ? -4.110 -9.371 33.191 1.00 63.31 313 MET A CA 1
ATOM 2362 C C . MET A 1 313 ? -3.152 -8.293 32.677 1.00 63.31 313 MET A C 1
ATOM 2364 O O . MET A 1 313 ? -2.879 -8.234 31.484 1.00 63.31 313 MET A O 1
ATOM 2368 N N . MET A 1 314 ? -2.572 -7.491 33.577 1.00 60.44 314 MET A N 1
ATOM 2369 C CA . MET A 1 314 ? -1.588 -6.461 33.209 1.00 60.44 314 MET A CA 1
ATOM 2370 C C . MET A 1 314 ? -0.327 -7.068 32.577 1.00 60.44 314 MET A C 1
ATOM 2372 O O . MET A 1 314 ? 0.171 -6.529 31.594 1.00 60.44 314 MET A O 1
ATOM 2376 N N . LEU A 1 315 ? 0.145 -8.207 33.091 1.00 63.53 315 LEU A N 1
ATOM 2377 C CA . LEU A 1 315 ? 1.304 -8.928 32.566 1.00 63.53 315 LEU A CA 1
ATOM 2378 C C . LEU A 1 315 ? 1.033 -9.512 31.173 1.00 63.53 315 LEU A C 1
ATOM 2380 O O . LEU A 1 315 ? 1.841 -9.327 30.269 1.00 63.53 315 LEU A O 1
ATOM 2384 N N . SER A 1 316 ? -0.132 -10.136 30.968 1.00 63.47 316 SER A N 1
ATOM 2385 C CA . SER A 1 316 ? -0.538 -10.631 29.643 1.00 63.47 316 SER A CA 1
ATOM 2386 C C . SER A 1 316 ? -0.630 -9.496 28.616 1.00 63.47 316 SER A C 1
ATOM 2388 O O . SER A 1 316 ? -0.258 -9.680 27.461 1.00 63.47 316 SER A O 1
ATOM 2390 N N . PHE A 1 317 ? -1.061 -8.300 29.035 1.00 68.25 317 PHE A N 1
ATOM 2391 C CA . PHE A 1 317 ? -1.090 -7.113 28.174 1.00 68.25 317 PHE A CA 1
ATOM 2392 C C . PHE A 1 317 ? 0.297 -6.554 27.864 1.00 68.25 317 PHE A C 1
ATOM 2394 O O . PHE A 1 317 ? 0.553 -6.210 26.714 1.00 68.25 317 PHE A O 1
ATOM 2401 N N . ALA A 1 318 ? 1.188 -6.470 28.854 1.00 70.25 318 ALA A N 1
ATOM 2402 C CA . ALA A 1 318 ? 2.560 -6.017 28.638 1.00 70.25 318 ALA A CA 1
ATOM 2403 C C . ALA A 1 318 ? 3.309 -6.954 27.679 1.00 70.25 318 ALA A C 1
ATOM 2405 O O . ALA A 1 318 ? 3.980 -6.488 26.763 1.00 70.25 318 ALA A O 1
ATOM 2406 N N . LEU A 1 319 ? 3.123 -8.268 27.838 1.00 69.12 319 LEU A N 1
ATOM 2407 C CA . LEU A 1 319 ? 3.696 -9.278 26.950 1.00 69.12 319 LEU A CA 1
ATOM 2408 C C . LEU A 1 319 ? 3.076 -9.227 25.549 1.00 69.12 319 LEU A C 1
ATOM 2410 O O . LEU A 1 319 ? 3.810 -9.242 24.566 1.00 69.12 319 LEU A O 1
ATOM 2414 N N . GLY A 1 320 ? 1.749 -9.099 25.441 1.00 66.50 320 GLY A N 1
ATOM 2415 C CA . GLY A 1 320 ? 1.065 -8.973 24.151 1.00 66.50 320 GLY A CA 1
ATOM 2416 C C . GLY A 1 320 ? 1.468 -7.710 23.384 1.00 66.50 320 GLY A C 1
ATOM 2417 O O . GLY A 1 320 ? 1.754 -7.774 22.191 1.00 66.50 320 GLY A O 1
ATOM 2418 N N . PHE A 1 321 ? 1.561 -6.569 24.071 1.00 69.94 321 PHE A N 1
ATOM 2419 C CA . PHE A 1 321 ? 2.011 -5.309 23.478 1.00 69.94 321 PHE A CA 1
ATOM 2420 C C . PHE A 1 321 ? 3.509 -5.331 23.137 1.00 69.94 321 PHE A C 1
ATOM 2422 O O . PHE A 1 321 ? 3.907 -4.844 22.083 1.00 69.94 321 PHE A O 1
ATOM 2429 N N . GLY A 1 322 ? 4.343 -5.939 23.985 1.00 68.94 322 GLY A N 1
ATOM 2430 C CA . GLY A 1 322 ? 5.772 -6.119 23.719 1.00 68.94 322 GLY A CA 1
ATOM 2431 C C . GLY A 1 322 ? 6.033 -7.003 22.497 1.00 68.94 322 GLY A C 1
ATOM 2432 O O . GLY A 1 322 ? 6.816 -6.629 21.627 1.00 68.94 322 GLY A O 1
ATOM 2433 N N . ALA A 1 323 ? 5.322 -8.129 22.380 1.00 65.88 323 ALA A N 1
ATOM 2434 C CA . ALA A 1 323 ? 5.385 -8.995 21.205 1.00 65.88 323 ALA A CA 1
ATOM 2435 C C . ALA A 1 323 ? 4.912 -8.269 19.933 1.00 65.88 323 ALA A C 1
ATOM 2437 O O . ALA A 1 323 ? 5.512 -8.435 18.876 1.00 65.88 323 ALA A O 1
ATOM 2438 N N . PHE A 1 324 ? 3.890 -7.414 20.039 1.00 67.94 324 PHE A N 1
ATOM 2439 C CA . PHE A 1 324 ? 3.425 -6.577 18.932 1.00 67.94 324 PHE A CA 1
ATOM 2440 C C . PHE A 1 324 ? 4.501 -5.596 18.446 1.00 67.94 324 PHE A C 1
ATOM 2442 O O . PHE A 1 324 ? 4.834 -5.595 17.263 1.00 67.94 324 PHE A O 1
ATOM 2449 N N . VAL A 1 325 ? 5.095 -4.810 19.352 1.00 65.75 325 VAL A N 1
ATOM 2450 C CA . VAL A 1 325 ? 6.184 -3.882 18.998 1.00 65.75 325 VAL A CA 1
ATOM 2451 C C . VAL A 1 325 ? 7.355 -4.644 18.373 1.00 65.75 325 VAL A C 1
ATOM 2453 O O . VAL A 1 325 ? 7.926 -4.183 17.388 1.00 65.75 325 VAL A O 1
ATOM 2456 N N . ALA A 1 326 ? 7.680 -5.834 18.885 1.00 68.56 326 ALA A N 1
ATOM 2457 C CA . ALA A 1 326 ? 8.722 -6.678 18.310 1.00 68.56 326 ALA A CA 1
ATOM 2458 C C . ALA A 1 326 ? 8.395 -7.128 16.874 1.00 68.56 326 ALA A C 1
ATOM 2460 O O . ALA A 1 326 ? 9.276 -7.082 16.021 1.00 68.56 326 ALA A O 1
ATOM 2461 N N . VAL A 1 327 ? 7.144 -7.508 16.581 1.00 67.50 327 VAL A N 1
ATOM 2462 C CA . VAL A 1 327 ? 6.705 -7.893 15.226 1.00 67.50 327 VAL A CA 1
ATOM 2463 C C . VAL A 1 327 ? 6.769 -6.712 14.256 1.00 67.50 327 VAL A C 1
ATOM 2465 O O . VAL A 1 327 ? 7.240 -6.886 13.135 1.00 67.50 327 VAL A O 1
ATOM 2468 N N . GLU A 1 328 ? 6.365 -5.513 14.676 1.00 65.25 328 GLU A N 1
ATOM 2469 C CA . GLU A 1 328 ? 6.442 -4.296 13.853 1.00 65.25 328 GLU A CA 1
ATOM 2470 C C . GLU A 1 328 ? 7.903 -3.896 13.564 1.00 65.25 328 GLU A C 1
ATOM 2472 O O . GLU A 1 328 ? 8.280 -3.647 12.417 1.00 65.25 328 GLU A O 1
ATOM 2477 N N . VAL A 1 329 ? 8.762 -3.903 14.591 1.00 66.44 329 VAL A N 1
ATOM 2478 C CA . VAL A 1 329 ? 10.190 -3.558 14.464 1.00 66.44 329 VAL A CA 1
ATOM 2479 C C . VAL A 1 329 ? 10.944 -4.599 13.629 1.00 66.44 329 VAL A C 1
ATOM 2481 O O . VAL A 1 329 ? 11.732 -4.245 12.749 1.00 66.44 329 VAL A O 1
ATOM 2484 N N . TRP A 1 330 ? 10.694 -5.890 13.858 1.00 65.88 330 TRP A N 1
ATOM 2485 C CA . TRP A 1 330 ? 11.312 -6.966 13.082 1.00 65.88 330 TRP A CA 1
ATOM 2486 C C . TRP A 1 330 ? 10.785 -7.000 11.644 1.00 65.88 330 TRP A C 1
ATOM 2488 O O . TRP A 1 330 ? 11.573 -7.143 10.707 1.00 65.88 330 TRP A O 1
ATOM 2498 N N . GLY A 1 331 ? 9.486 -6.761 11.449 1.00 59.59 331 GLY A N 1
ATOM 2499 C CA . GLY A 1 331 ? 8.860 -6.606 10.138 1.00 59.59 331 GLY A CA 1
ATOM 2500 C C . GLY A 1 331 ? 9.481 -5.466 9.327 1.00 59.59 331 GLY A C 1
ATOM 2501 O O . GLY A 1 331 ? 9.761 -5.647 8.142 1.00 59.59 331 GLY A O 1
ATOM 2502 N N . ALA A 1 332 ? 9.810 -4.336 9.963 1.00 59.56 332 ALA A N 1
ATOM 2503 C CA . ALA A 1 332 ? 10.550 -3.256 9.310 1.00 59.56 332 ALA A CA 1
ATOM 2504 C C . ALA A 1 332 ? 11.938 -3.707 8.826 1.00 59.56 332 ALA A C 1
ATOM 2506 O O . ALA A 1 332 ? 12.355 -3.331 7.728 1.00 59.56 332 ALA A O 1
ATOM 2507 N N . SER A 1 333 ? 12.645 -4.549 9.589 1.00 59.78 333 SER A N 1
ATOM 2508 C CA . SER A 1 333 ? 13.950 -5.083 9.169 1.00 59.78 333 SER A CA 1
ATOM 2509 C C . SER A 1 333 ? 13.865 -5.937 7.895 1.00 59.78 333 SER A C 1
ATOM 2511 O O . SER A 1 333 ? 14.735 -5.827 7.033 1.00 59.78 333 SER A O 1
ATOM 2513 N N . LEU A 1 334 ? 12.771 -6.689 7.712 1.00 54.41 334 LEU A N 1
ATOM 2514 C CA . LEU A 1 334 ? 12.525 -7.531 6.532 1.00 54.41 334 LEU A CA 1
ATOM 2515 C C . LEU A 1 334 ? 12.241 -6.718 5.255 1.00 54.41 334 LEU A C 1
ATOM 2517 O O . LEU A 1 334 ? 12.200 -7.277 4.158 1.00 54.41 334 LEU A O 1
ATOM 2521 N N . THR A 1 335 ? 12.053 -5.398 5.363 1.00 52.19 335 THR A N 1
ATOM 2522 C CA . THR A 1 335 ? 11.856 -4.532 4.189 1.00 52.19 335 THR A CA 1
ATOM 2523 C C . THR A 1 335 ? 13.172 -4.070 3.559 1.00 52.19 335 THR A C 1
ATOM 2525 O O . THR A 1 335 ? 13.161 -3.576 2.430 1.00 52.19 335 THR A O 1
ATOM 2528 N N . LYS A 1 336 ? 14.315 -4.258 4.237 1.00 48.06 336 LYS A N 1
ATOM 2529 C CA . LYS A 1 336 ? 15.641 -3.901 3.715 1.00 48.06 336 LYS A CA 1
ATOM 2530 C C . LYS A 1 336 ? 16.242 -5.053 2.908 1.00 48.06 336 LYS A C 1
ATOM 2532 O O . LYS A 1 336 ? 16.177 -6.211 3.308 1.00 48.06 336 LYS A O 1
ATOM 2537 N N . ALA A 1 337 ? 16.852 -4.729 1.768 1.00 47.59 337 ALA A N 1
ATOM 2538 C CA . ALA A 1 337 ? 17.605 -5.705 0.986 1.00 47.59 337 ALA A CA 1
ATOM 2539 C C . ALA A 1 337 ? 18.841 -6.159 1.778 1.00 47.59 337 ALA A C 1
ATOM 2541 O O . ALA A 1 337 ? 19.615 -5.325 2.249 1.00 47.59 337 ALA A O 1
ATOM 2542 N N . PHE A 1 338 ? 19.021 -7.473 1.920 1.00 48.72 338 PHE A N 1
ATOM 2543 C CA . PHE A 1 338 ? 20.226 -8.047 2.510 1.00 48.72 338 PHE A CA 1
ATOM 2544 C C . PHE A 1 338 ? 21.404 -7.816 1.558 1.00 48.72 338 PHE A C 1
ATOM 2546 O O . PHE A 1 338 ? 21.399 -8.312 0.432 1.00 48.72 338 PHE A O 1
ATOM 2553 N N . VAL A 1 339 ? 22.391 -7.040 2.002 1.00 47.94 339 VAL A N 1
ATOM 2554 C CA . VAL A 1 339 ? 23.666 -6.852 1.304 1.00 47.94 339 VAL A CA 1
ATOM 2555 C C . VAL A 1 339 ? 24.723 -7.582 2.134 1.00 47.94 339 VAL A C 1
ATOM 2557 O O . VAL A 1 339 ? 24.930 -7.186 3.284 1.00 47.94 339 VAL A O 1
ATOM 2560 N N . PRO A 1 340 ? 25.350 -8.655 1.616 1.00 53.22 340 PRO A N 1
ATOM 2561 C CA . PRO A 1 340 ? 26.409 -9.357 2.333 1.00 53.22 340 PRO A CA 1
ATOM 2562 C C . PRO A 1 340 ? 27.574 -8.415 2.653 1.00 53.22 340 PRO A C 1
ATOM 2564 O O . PRO A 1 340 ? 27.851 -7.473 1.905 1.00 53.22 340 PRO A O 1
ATOM 2567 N N . SER A 1 341 ? 28.270 -8.667 3.763 1.00 55.09 341 SER A N 1
ATOM 2568 C CA . SER A 1 341 ? 29.512 -7.952 4.061 1.00 55.09 341 SER A CA 1
ATOM 2569 C C . SER A 1 341 ? 30.588 -8.306 3.028 1.00 55.09 341 SER A C 1
ATOM 2571 O O . SER A 1 341 ? 30.516 -9.339 2.361 1.00 55.09 341 SER A O 1
ATOM 2573 N N . LYS A 1 342 ? 31.627 -7.468 2.933 1.00 54.56 342 LYS A N 1
ATOM 2574 C CA . LYS A 1 342 ? 32.788 -7.671 2.042 1.00 54.56 342 LYS A CA 1
ATOM 2575 C C . LYS A 1 342 ? 33.545 -8.994 2.267 1.00 54.56 342 LYS A C 1
ATOM 2577 O O . LYS A 1 342 ? 34.462 -9.294 1.516 1.00 54.56 342 LYS A O 1
ATOM 2582 N N . GLU A 1 343 ? 33.195 -9.749 3.302 1.00 64.62 343 GLU A N 1
ATOM 2583 C CA . GLU A 1 343 ? 33.838 -11.003 3.699 1.00 64.62 343 GLU A CA 1
ATOM 2584 C C . GLU A 1 343 ? 33.152 -12.245 3.096 1.00 64.62 343 GLU A C 1
ATOM 2586 O O . GLU A 1 343 ? 33.667 -13.353 3.234 1.00 64.62 343 GLU A O 1
ATOM 2591 N N . TRP A 1 344 ? 32.005 -12.087 2.422 1.00 56.34 344 TRP A N 1
ATOM 2592 C CA . TRP A 1 344 ? 31.258 -13.199 1.823 1.00 56.34 344 TRP A CA 1
ATOM 2593 C C . TRP A 1 344 ? 31.688 -13.497 0.375 1.00 56.34 344 TRP A C 1
ATOM 2595 O O . TRP A 1 344 ? 32.020 -12.573 -0.366 1.00 56.34 344 TRP A O 1
ATOM 2605 N N . PRO A 1 345 ? 31.654 -14.772 -0.062 1.00 59.06 345 PRO A N 1
ATOM 2606 C CA . PRO A 1 345 ? 32.005 -15.161 -1.427 1.00 59.06 345 PRO A CA 1
ATOM 2607 C C . PRO A 1 345 ? 31.016 -14.618 -2.475 1.00 59.06 345 PRO A C 1
ATOM 2609 O O . PRO A 1 345 ? 29.800 -14.675 -2.287 1.00 59.06 345 PRO A O 1
ATOM 2612 N N . ASP A 1 346 ? 31.550 -14.167 -3.618 1.00 52.50 346 ASP A N 1
ATOM 2613 C CA . ASP A 1 346 ? 30.816 -13.501 -4.711 1.00 52.50 346 ASP A CA 1
ATOM 2614 C C . ASP A 1 346 ? 29.798 -14.409 -5.443 1.00 52.50 346 ASP A C 1
ATOM 2616 O O . ASP A 1 346 ? 28.873 -13.915 -6.084 1.00 52.50 346 ASP A O 1
ATOM 2620 N N . ALA A 1 347 ? 29.874 -15.744 -5.315 1.00 56.81 347 ALA A N 1
ATOM 2621 C CA . ALA A 1 347 ? 28.903 -16.700 -5.876 1.00 56.81 347 ALA A CA 1
ATOM 2622 C C . ALA A 1 347 ? 28.760 -17.963 -5.001 1.00 56.81 347 ALA A C 1
ATOM 2624 O O . ALA A 1 347 ? 29.760 -18.539 -4.580 1.00 56.81 347 ALA A O 1
ATOM 2625 N N . ILE A 1 348 ? 27.523 -18.427 -4.773 1.00 56.91 348 ILE A N 1
ATOM 2626 C CA . ILE A 1 348 ? 27.224 -19.727 -4.148 1.00 56.91 348 ILE A CA 1
ATOM 2627 C C . ILE A 1 348 ? 26.521 -20.594 -5.194 1.00 56.91 348 ILE A C 1
ATOM 2629 O O . ILE A 1 348 ? 25.430 -20.257 -5.653 1.00 56.91 348 ILE A O 1
ATOM 2633 N N . VAL A 1 349 ? 27.142 -21.708 -5.581 1.00 55.84 349 VAL A N 1
ATOM 2634 C CA . VAL A 1 349 ? 26.572 -22.668 -6.537 1.00 55.84 349 VAL A CA 1
ATOM 2635 C C . VAL A 1 349 ? 26.130 -23.911 -5.770 1.00 55.84 349 VAL A C 1
ATOM 2637 O O . VAL A 1 349 ? 26.942 -24.549 -5.106 1.00 55.84 349 VAL A O 1
ATOM 2640 N N . SER A 1 350 ? 24.838 -24.246 -5.843 1.00 51.62 350 SER A N 1
ATOM 2641 C CA . SER A 1 350 ? 24.277 -25.447 -5.212 1.00 51.62 350 SER A CA 1
ATOM 2642 C C . SER A 1 350 ? 24.338 -26.641 -6.167 1.00 51.62 350 SER A C 1
ATOM 2644 O O . SER A 1 350 ? 23.958 -26.532 -7.334 1.00 51.62 350 SER A O 1
ATOM 2646 N N . ILE A 1 351 ? 24.809 -27.781 -5.664 1.00 58.34 351 ILE A N 1
ATOM 2647 C CA . ILE A 1 351 ? 24.925 -29.046 -6.399 1.00 58.34 351 ILE A CA 1
ATOM 2648 C C . ILE A 1 351 ? 23.695 -29.896 -6.065 1.00 58.34 351 ILE A C 1
ATOM 2650 O O . ILE A 1 351 ? 23.754 -30.749 -5.192 1.00 58.34 351 ILE A O 1
ATOM 2654 N N . LEU A 1 352 ? 22.563 -29.625 -6.711 1.00 46.12 352 LEU A N 1
ATOM 2655 C CA . LEU A 1 352 ? 21.300 -30.387 -6.631 1.00 46.12 352 LEU A CA 1
ATOM 2656 C C . LEU A 1 352 ? 20.529 -30.145 -7.949 1.00 46.12 352 LEU A C 1
ATOM 2658 O O . LEU A 1 352 ? 20.852 -29.167 -8.617 1.00 46.12 352 LEU A O 1
ATOM 2662 N N . PRO A 1 353 ? 19.562 -30.992 -8.368 1.00 45.44 353 PRO A N 1
ATOM 2663 C CA . PRO A 1 353 ? 19.444 -31.603 -9.712 1.00 45.44 353 PRO A CA 1
ATOM 2664 C C . PRO A 1 353 ? 19.181 -30.679 -10.930 1.00 45.44 353 PRO A C 1
ATOM 2666 O O . PRO A 1 353 ? 18.838 -31.167 -12.001 1.00 45.44 353 PRO A O 1
ATOM 2669 N N . GLY A 1 354 ? 19.373 -29.364 -10.804 1.00 49.00 354 GLY A N 1
ATOM 2670 C CA . GLY A 1 354 ? 19.533 -28.399 -11.902 1.00 49.00 354 GLY A CA 1
ATOM 2671 C C . GLY A 1 354 ? 20.826 -27.564 -11.832 1.00 49.00 354 GLY A C 1
ATOM 2672 O O . GLY A 1 354 ? 20.916 -26.536 -12.498 1.00 49.00 354 GLY A O 1
ATOM 2673 N N . GLY A 1 355 ? 21.789 -27.953 -10.987 1.00 57.31 355 GLY A N 1
ATOM 2674 C CA . GLY A 1 355 ? 23.099 -27.312 -10.826 1.00 57.31 355 GLY A CA 1
ATOM 2675 C C . GLY A 1 355 ? 24.200 -27.917 -11.707 1.00 57.31 355 GLY A C 1
ATOM 2676 O O . GLY A 1 355 ? 23.948 -28.776 -12.549 1.00 57.31 355 GLY A O 1
ATOM 2677 N N .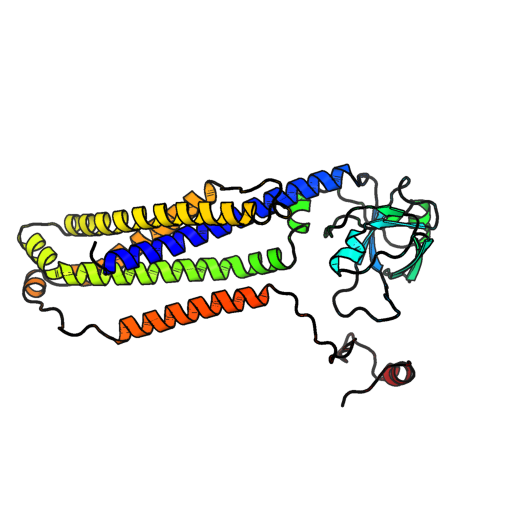 VAL A 1 356 ? 25.441 -27.465 -11.506 1.00 55.12 356 VAL A N 1
ATOM 2678 C CA . VAL A 1 356 ? 26.622 -27.961 -12.237 1.00 55.12 356 VAL A CA 1
ATOM 2679 C C . VAL A 1 356 ? 26.798 -29.463 -11.989 1.00 55.12 356 VAL A C 1
ATOM 2681 O O . VAL A 1 356 ? 26.759 -29.905 -10.839 1.00 55.12 356 VAL A O 1
ATOM 2684 N N . SER A 1 357 ? 26.991 -30.244 -13.057 1.00 62.66 357 SER A N 1
ATOM 2685 C CA . SER A 1 357 ? 27.211 -31.688 -12.942 1.00 62.66 357 SER A CA 1
ATOM 2686 C C . SER A 1 357 ? 28.486 -31.975 -12.139 1.00 62.66 357 SER A C 1
ATOM 2688 O O . SER A 1 357 ? 29.463 -31.226 -12.211 1.00 62.66 357 SER A O 1
ATOM 2690 N N . SER A 1 358 ? 28.517 -33.084 -11.398 1.00 62.34 358 SER A N 1
ATOM 2691 C CA . SER A 1 358 ? 29.715 -33.505 -10.655 1.00 62.34 358 SER A CA 1
ATOM 2692 C C . SER A 1 358 ? 30.951 -33.674 -11.554 1.00 62.34 358 SER A C 1
ATOM 2694 O O . SER A 1 358 ? 32.076 -33.534 -11.079 1.00 62.34 358 SER A O 1
ATOM 2696 N N . PHE A 1 359 ? 30.754 -33.902 -12.856 1.00 59.69 359 PHE A N 1
ATOM 2697 C CA . PHE A 1 359 ? 31.816 -34.031 -13.855 1.00 59.69 359 PHE A CA 1
ATOM 2698 C C . PHE A 1 359 ? 32.410 -32.689 -14.315 1.00 59.69 359 PHE A C 1
ATOM 2700 O O . PHE A 1 359 ? 33.559 -32.648 -14.752 1.00 59.69 359 PHE A O 1
ATOM 2707 N N . ASP A 1 360 ? 31.678 -31.578 -14.194 1.00 66.12 360 ASP A N 1
ATOM 2708 C CA . ASP A 1 360 ? 32.155 -30.249 -14.609 1.00 66.12 360 ASP A CA 1
ATOM 2709 C C . ASP A 1 360 ? 32.922 -29.504 -13.498 1.00 66.12 360 ASP A C 1
ATOM 2711 O O . ASP A 1 360 ? 33.503 -28.443 -13.737 1.00 66.12 360 ASP A O 1
ATOM 2715 N N . ILE A 1 361 ? 33.004 -30.091 -12.298 1.00 64.25 361 ILE A N 1
ATOM 2716 C CA . ILE A 1 361 ? 33.748 -29.556 -11.144 1.00 64.25 361 ILE A CA 1
ATOM 2717 C C . ILE A 1 361 ? 35.231 -29.357 -11.478 1.00 64.25 361 ILE A C 1
ATOM 2719 O O . ILE A 1 361 ? 35.814 -28.323 -11.144 1.00 64.25 361 ILE A O 1
ATOM 2723 N N . GLU A 1 362 ? 35.841 -30.310 -12.185 1.00 67.62 362 GLU A N 1
ATOM 2724 C CA . GLU A 1 362 ? 37.270 -30.253 -12.512 1.00 67.62 362 GLU A CA 1
ATOM 2725 C C . GLU A 1 362 ? 37.585 -29.145 -13.530 1.00 67.62 362 GLU A C 1
ATOM 2727 O O . GLU A 1 362 ? 38.696 -28.616 -13.561 1.00 67.62 362 GLU A O 1
ATOM 2732 N N . LYS A 1 363 ? 36.596 -28.744 -14.341 1.00 69.19 363 LYS A N 1
ATOM 2733 C CA . LYS A 1 363 ? 36.709 -27.591 -15.246 1.00 69.19 363 LYS A CA 1
ATOM 2734 C C . LYS A 1 363 ? 36.584 -26.276 -14.478 1.00 69.19 363 LYS A C 1
ATOM 2736 O O . LYS A 1 363 ? 37.358 -25.360 -14.733 1.00 69.19 363 LYS A O 1
ATOM 2741 N N . LEU A 1 364 ? 35.669 -26.198 -13.508 1.00 66.69 364 LEU A N 1
ATOM 2742 C CA . LEU A 1 364 ? 35.482 -25.005 -12.672 1.00 66.69 364 LEU A CA 1
ATOM 2743 C C . LEU A 1 364 ? 36.676 -24.727 -11.758 1.00 66.69 364 LEU A C 1
ATOM 2745 O O . LEU A 1 364 ? 37.027 -23.573 -11.546 1.00 66.69 364 LEU A O 1
ATOM 2749 N N . ARG A 1 365 ? 37.339 -25.773 -11.257 1.00 66.19 365 ARG A N 1
ATOM 2750 C CA . ARG A 1 365 ? 38.535 -25.651 -10.412 1.00 66.19 365 ARG A CA 1
ATOM 2751 C C . ARG A 1 365 ? 39.731 -25.023 -11.138 1.00 66.19 365 ARG A C 1
ATOM 2753 O O . ARG A 1 365 ? 40.621 -24.482 -10.492 1.00 66.19 365 ARG A O 1
ATOM 2760 N N . LYS A 1 366 ? 39.760 -25.106 -12.470 1.00 74.44 366 LYS A N 1
ATOM 2761 C CA . LYS A 1 366 ? 40.811 -24.505 -13.304 1.00 74.44 366 LYS A CA 1
ATOM 2762 C C . LYS A 1 366 ? 40.572 -23.019 -13.585 1.00 74.44 366 LYS A C 1
ATOM 2764 O O . LYS A 1 366 ? 41.441 -22.386 -14.174 1.00 74.44 366 LYS A O 1
ATOM 2769 N N . LEU A 1 367 ? 39.418 -22.470 -13.197 1.00 70.19 367 LEU A N 1
ATOM 2770 C CA . LEU A 1 367 ? 39.121 -21.051 -13.357 1.00 70.19 367 LEU A CA 1
ATOM 2771 C C . LEU A 1 367 ? 39.812 -20.237 -12.262 1.00 70.19 367 LEU A C 1
ATOM 2773 O O . L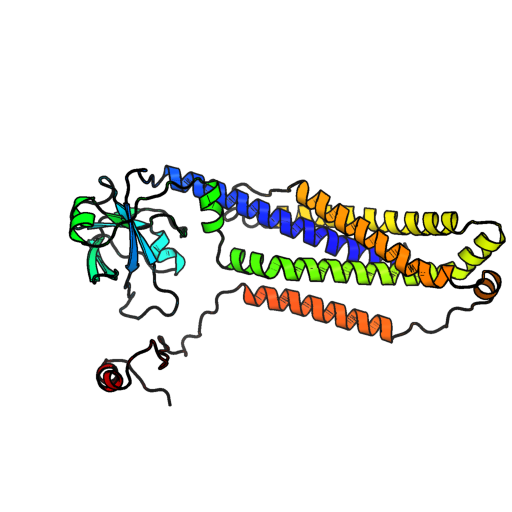EU A 1 367 ? 39.759 -20.566 -11.074 1.00 70.19 367 LEU A O 1
ATOM 2777 N N . GLU A 1 368 ? 40.453 -19.155 -12.681 1.00 57.81 368 GLU A N 1
ATOM 2778 C CA . GLU A 1 368 ? 41.151 -18.230 -11.798 1.00 57.81 368 GLU A CA 1
ATOM 2779 C C . GLU A 1 368 ? 40.166 -17.599 -10.792 1.00 57.81 368 GLU A C 1
ATOM 2781 O O . GLU A 1 368 ? 39.095 -17.123 -11.169 1.00 57.81 368 GLU A O 1
ATOM 2786 N N . GLY A 1 369 ? 40.496 -17.640 -9.495 1.00 61.72 369 GLY A N 1
ATOM 2787 C CA . GLY A 1 369 ? 39.667 -17.072 -8.419 1.00 61.72 369 GLY A CA 1
ATOM 2788 C C . GLY A 1 369 ? 38.686 -18.034 -7.728 1.00 61.72 369 GLY A C 1
ATOM 2789 O O . GLY A 1 369 ? 38.056 -17.646 -6.744 1.00 61.72 369 GLY A O 1
ATOM 2790 N N . VAL A 1 370 ? 38.578 -19.296 -8.158 1.00 62.69 370 VAL A N 1
ATOM 2791 C CA . VAL A 1 370 ? 37.699 -20.287 -7.508 1.00 62.69 370 VAL A CA 1
ATOM 2792 C C . VAL A 1 370 ? 38.409 -20.951 -6.319 1.00 62.69 370 VAL A C 1
ATOM 2794 O O . VAL A 1 370 ? 39.333 -21.744 -6.495 1.00 62.69 370 VAL A O 1
ATOM 2797 N N . ARG A 1 371 ? 37.964 -20.666 -5.084 1.00 60.12 371 ARG A N 1
ATOM 2798 C CA . ARG A 1 371 ? 38.414 -21.364 -3.860 1.00 60.12 371 ARG A CA 1
ATOM 2799 C C . ARG A 1 371 ? 37.324 -22.279 -3.314 1.00 60.12 371 ARG A C 1
ATOM 2801 O O . ARG A 1 371 ? 36.191 -21.854 -3.106 1.00 60.12 371 ARG A O 1
ATOM 2808 N N . ARG A 1 372 ? 37.686 -23.532 -3.026 1.00 59.50 372 ARG A N 1
ATOM 2809 C CA . ARG A 1 372 ? 36.824 -24.465 -2.292 1.00 59.50 372 ARG A CA 1
ATOM 2810 C C . ARG A 1 372 ? 36.828 -24.069 -0.816 1.00 59.50 372 ARG A C 1
ATOM 2812 O O . ARG A 1 372 ? 37.872 -24.140 -0.176 1.00 59.50 372 ARG A O 1
ATOM 2819 N N . ILE A 1 373 ? 35.675 -23.659 -0.301 1.00 57.47 373 ILE A N 1
ATOM 2820 C CA . ILE A 1 373 ? 35.448 -23.482 1.136 1.00 57.47 373 ILE A CA 1
ATOM 2821 C C . ILE A 1 373 ? 34.901 -24.825 1.628 1.00 57.47 373 ILE A C 1
ATOM 2823 O O . ILE A 1 373 ? 33.860 -25.269 1.142 1.00 57.47 373 ILE A O 1
ATOM 2827 N N . SER A 1 374 ? 35.682 -25.526 2.453 1.00 50.62 374 SER A N 1
ATOM 2828 C CA . SER A 1 374 ? 35.337 -26.830 3.038 1.00 50.62 374 SER A CA 1
ATOM 2829 C C . SER A 1 374 ? 34.369 -26.695 4.197 1.00 50.62 374 SER A C 1
ATOM 2831 O O . SER A 1 374 ? 34.645 -25.805 5.035 1.00 50.62 374 SER A O 1
#

Nearest PDB structures (foldseek):
  5xu1-assembly1_M  TM=6.337E-01  e=5.431E-07  Streptococcus pneumoniae R6
  7w78-assembly1_B  TM=5.012E-01  e=1.651E-05  Corynebacterium diphtheriae NCTC 13129
  8x61-assembly1_C  TM=6.244E-01  e=1.196E-01  Escherichia coli K-12
  8hd0-assembly1_C  TM=3.308E-01  e=1.852E-03  Escherichia coli K-12
  8idb-assembly1_C  TM=4.962E-01  e=3.992E-01  Mycobacterium tuberculosis

Solvent-accessible surface area (backbone atoms only — not comparable to full-atom values): 20505 Å² total; per-residue (Å²): 131,60,74,62,59,53,54,30,26,50,37,34,12,50,31,22,9,50,45,26,30,54,43,19,50,50,48,22,51,49,53,44,22,29,54,51,28,48,49,44,54,70,75,61,70,74,60,67,85,21,35,29,39,72,28,34,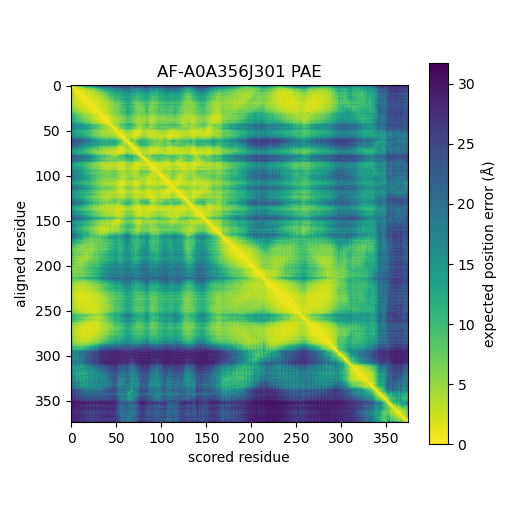46,66,69,47,75,96,76,42,72,74,73,71,86,76,46,71,37,28,3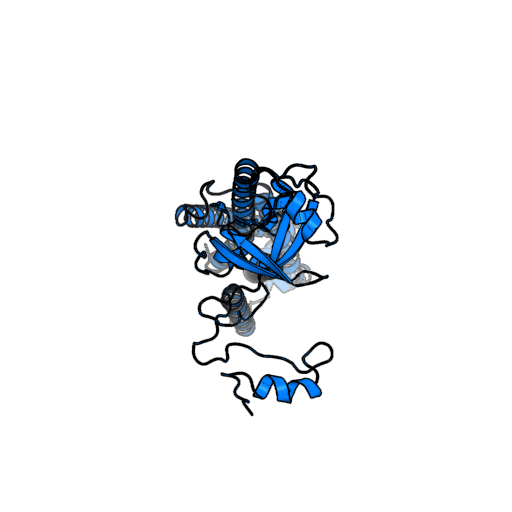3,28,40,32,72,90,64,12,59,80,66,26,28,17,35,31,42,13,72,33,41,74,76,71,44,82,78,78,64,76,63,44,73,45,39,32,40,49,94,90,49,76,44,79,31,32,30,63,38,76,42,98,43,61,74,51,50,70,91,51,67,43,26,29,23,10,60,67,34,55,60,70,66,70,63,85,64,43,77,43,76,84,72,55,35,76,71,44,15,73,36,55,52,47,74,43,53,53,47,46,60,69,45,44,62,59,53,53,50,52,36,50,53,50,25,41,53,44,40,28,51,40,45,34,57,49,44,64,76,37,36,44,61,53,18,50,42,42,73,75,65,48,47,73,66,57,53,51,52,53,54,44,54,52,46,49,52,45,44,52,52,7,35,52,53,7,40,51,51,18,52,52,50,43,41,51,53,26,61,73,41,40,88,80,24,76,85,38,68,39,79,54,67,67,27,53,54,49,23,49,51,53,46,55,50,42,43,50,55,27,50,55,60,38,42,50,68,70,69,72,52,57,50,74,61,38,55,70,60,72,80,74,94,65,81,65,61,68,59,58,50,53,47,52,50,53,52,49,52,47,54,49,50,56,56,51,53,57,58,71,42,54,83,88,73,82,60,95,86,58,79,68,72,88,85,63,81,54,106,86,41,73,54,87,80,51,49,71,60,52,62,72,40,88,89,62,74,88,83,131